Protein 1MNG (pdb70)

Secondary structure (DSSP, 8-state):
-PSP-PPP--S-GGGGTTTS-HHHHHHIIIIIIHHHHHHHHHHHHT-GGGTT--HHHHHHTGGGS-GGGHHHIIIIIHHHHHHHHHHHHT-TTS-SS--HHHHHHHHHHHSSHHHHHHHHHHHHHT--SSEEEEEEE-TTS-EEEEEEETT--GGGGT-EEEEEEE-SGGGTHHHHTT-HHHHHHHHTTT--HHHHHHHHHT-/-PSP-PPP-SS-TTTTTTTS-HHHHHHIIIIIIHHHHHHHHHHHTT-GGGTT--HHHHHHTGGGS-TTTHHHIIIIIHHHHHHHHHHHHT-TTS-SS--HHHHHHHHHHHSSHHHHHHHHHHHHHT--SSEEEEEEE-TTS-EEEEEEETT--GGGGT-EEEEEEE-SGGGTHHHHTT-HHHHHHHHTTT--HHHHHHHHHH-

CATH classification: 1.10.287.990 (+1 more: 3.55.40.20)

Nearest PDB structures (foldseek):
  3mds-assembly1_A  TM=1.004E+00  e=3.004E-35  Thermus thermophilus
  6bej-assembly1_A  TM=9.732E-01  e=8.517E-24  Xanthomonas citri
  1gv3-assembly1_B  TM=9.825E-01  e=2.209E-23  Nostoc sp. PCC 7120 = FACHB-418
  8avn-assembly1_B  TM=9.780E-01  e=3.468E-22  Candidatus Wolfebacteria bacterium GW2011_GWB1_47_1
  8avk-assembly1_B  TM=9.788E-01  e=8.092E-22  Candidatus Wolfebacteria bacterium GW2011_GWB1_47_1

Structure (mmCIF, N/CA/C/O backbone):
data_1MNG
#
_entry.id   1MNG
#
_cell.length_a   146.800
_cell.length_b   146.800
_cell.length_c   55.600
_cell.angle_alpha   90.00
_cell.angle_beta   90.00
_cell.angle_gamma   90.00
#
_symmetry.space_group_name_H-M   'P 41 21 2'
#
loop_
_entity.id
_entity.type
_entity.pdbx_description
1 polymer 'MANGANESE SUPEROXIDE DISMUTASE'
2 non-polymer 'MANGANESE (II) ION'
3 non-polymer 'AZIDE ION'
4 water water
#
loop_
_atom_site.group_PDB
_atom_site.id
_atom_site.type_symbol
_atom_site.label_atom_id
_atom_site.label_alt_id
_atom_site.label_comp_id
_atom_site.label_asym_id
_atom_site.label_entity_id
_atom_site.label_seq_id
_atom_site.pdbx_PDB_ins_code
_atom_site.Cartn_x
_atom_site.Cartn_y
_atom_site.Cartn_z
_atom_site.occupancy
_atom_site.B_iso_or_equiv
_atom_site.auth_seq_id
_atom_site.auth_comp_id
_atom_site.auth_asym_id
_atom_site.auth_atom_id
_atom_site.pdbx_PDB_model_num
ATOM 1 N N . PRO A 1 1 ? 10.846 26.225 -13.938 1.00 30.15 1 PRO A N 1
ATOM 2 C CA . PRO A 1 1 ? 12.063 25.940 -14.715 1.00 28.55 1 PRO A CA 1
ATOM 3 C C . PRO A 1 1 ? 12.061 26.809 -15.946 1.00 26.55 1 PRO A C 1
ATOM 4 O O . PRO A 1 1 ? 11.151 27.612 -16.176 1.00 26.17 1 PRO A O 1
ATOM 8 N N . TYR A 1 2 ? 13.050 26.576 -16.777 1.00 23.36 2 TYR A N 1
ATOM 9 C CA . TYR A 1 2 ? 13.197 27.328 -17.983 1.00 22.11 2 TYR A CA 1
ATOM 10 C C . TYR A 1 2 ? 12.083 27.050 -19.032 1.00 21.02 2 TYR A C 1
ATOM 11 O O . TYR A 1 2 ? 11.733 25.895 -19.264 1.00 21.68 2 TYR A O 1
ATOM 20 N N . PRO A 1 3 ? 11.583 28.094 -19.731 1.00 19.90 3 PRO A N 1
ATOM 21 C CA . PRO A 1 3 ? 11.912 29.520 -19.665 1.00 18.36 3 PRO A CA 1
ATOM 22 C C . PRO A 1 3 ? 11.196 30.139 -18.487 1.00 16.67 3 PRO A C 1
ATOM 23 O O . PRO A 1 3 ? 10.042 29.846 -18.235 1.00 16.31 3 PRO A O 1
ATOM 27 N N . PHE A 1 4 ? 11.918 30.986 -17.755 1.00 15.69 4 PHE A N 1
ATOM 28 C CA . PHE A 1 4 ? 11.385 31.652 -16.583 1.00 14.93 4 PHE A CA 1
ATOM 29 C C . PHE A 1 4 ? 10.521 32.796 -17.004 1.00 14.05 4 PHE A C 1
ATOM 30 O O . PHE A 1 4 ? 10.746 33.425 -18.028 1.00 13.93 4 PHE A O 1
ATOM 38 N N . LYS A 1 5 ? 9.488 33.014 -16.221 1.00 14.96 5 LYS A N 1
ATOM 39 C CA . LYS A 1 5 ? 8.518 34.044 -16.505 1.00 16.12 5 LYS A CA 1
ATOM 40 C C . LYS A 1 5 ? 8.412 35.116 -15.450 1.00 13.92 5 LYS A C 1
ATOM 41 O O . LYS A 1 5 ? 8.549 34.802 -14.293 1.00 13.35 5 LYS A O 1
ATOM 47 N N . LEU A 1 6 ? 8.134 36.362 -15.837 1.00 12.46 6 LEU A N 1
ATOM 48 C CA . LEU A 1 6 ? 7.871 37.448 -14.855 1.00 11.15 6 LEU A CA 1
ATOM 49 C C . LEU A 1 6 ? 6.541 37.135 -14.127 1.00 11.09 6 LEU A C 1
ATOM 50 O O . LEU A 1 6 ? 5.517 36.984 -14.770 1.00 10.76 6 LEU A O 1
ATOM 55 N N . PRO A 1 7 ? 6.537 36.965 -12.777 1.00 11.22 7 PRO A N 1
ATOM 56 C CA . PRO A 1 7 ? 5.240 36.666 -12.160 1.00 9.80 7 PRO A CA 1
ATOM 57 C C . PRO A 1 7 ? 4.289 37.873 -12.178 1.00 10.35 7 PRO A C 1
ATOM 58 O O . PRO A 1 7 ? 4.726 39.045 -12.249 1.00 9.80 7 PRO A O 1
AT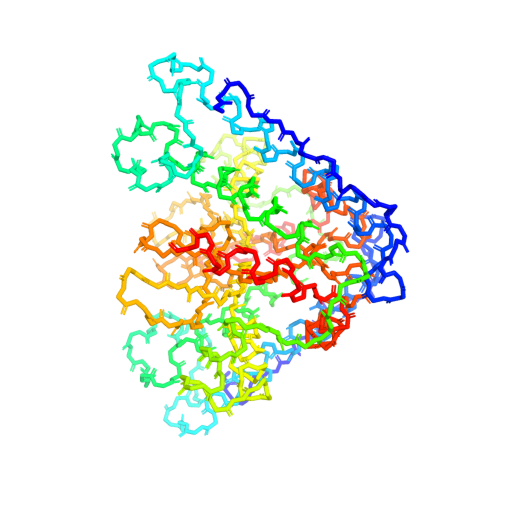OM 62 N N . ASP A 1 8 ? 2.992 37.617 -12.151 1.00 9.80 8 ASP A N 1
ATOM 63 C CA . ASP A 1 8 ? 2.092 38.755 -12.096 1.00 10.14 8 ASP A CA 1
ATOM 64 C C . ASP A 1 8 ? 2.405 39.455 -10.780 1.00 10.02 8 ASP A C 1
ATOM 65 O O . ASP A 1 8 ? 2.738 38.785 -9.803 1.00 11.92 8 ASP A O 1
ATOM 70 N N . LEU A 1 9 ? 2.296 40.784 -10.734 1.00 8.70 9 LEU A N 1
ATOM 71 C CA . LEU A 1 9 ? 2.422 41.534 -9.466 1.00 8.25 9 LEU A CA 1
ATOM 72 C C . LEU A 1 9 ? 1.260 41.115 -8.526 1.00 9.16 9 LEU A C 1
ATOM 73 O O . LEU A 1 9 ? 1.479 40.823 -7.337 1.00 7.70 9 LEU A O 1
ATOM 78 N N . GLY A 1 10 ? 0.035 41.065 -9.073 1.00 8.56 10 GLY A N 1
ATOM 79 C CA . GLY A 1 10 ? -1.110 40.595 -8.322 1.00 8.36 10 GLY A CA 1
ATOM 80 C C . GLY A 1 10 ? -2.118 41.603 -7.808 1.00 9.00 10 GLY A C 1
ATOM 81 O O . GLY A 1 10 ? -3.201 41.220 -7.341 1.00 9.77 10 GLY A O 1
ATOM 82 N N . TYR A 1 11 ? -1.780 42.888 -7.861 1.00 9.09 11 TYR A N 1
ATOM 83 C CA . TYR A 1 11 ? -2.654 43.957 -7.370 1.00 8.91 11 TYR A CA 1
ATOM 84 C C . TYR A 1 1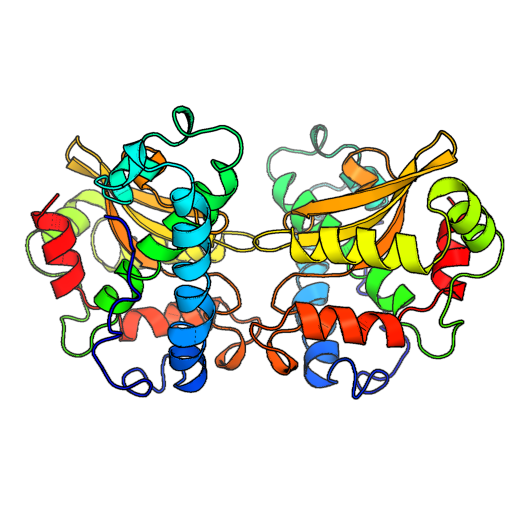1 ? -2.266 45.196 -8.152 1.00 9.42 11 TYR A C 1
ATOM 85 O O . TYR A 1 11 ? -1.280 45.186 -8.877 1.00 10.31 11 TYR A O 1
ATOM 94 N N . PRO A 1 12 ? -3.094 46.267 -8.098 1.00 11.41 12 PRO A N 1
ATOM 95 C CA . PRO A 1 12 ? -2.775 47.503 -8.821 1.00 9.80 12 PRO A CA 1
ATOM 96 C C . PRO A 1 12 ? -1.477 48.180 -8.281 1.00 9.58 12 PRO A C 1
ATOM 97 O O . PRO A 1 12 ? -1.149 48.081 -7.083 1.00 8.48 12 PRO A O 1
ATOM 101 N N . TYR A 1 13 ? -0.703 48.793 -9.172 1.00 9.98 13 TYR A N 1
ATOM 102 C CA . TYR A 1 13 ? 0.534 49.475 -8.795 1.00 11.18 13 TYR A CA 1
ATOM 103 C C . TYR A 1 13 ? 0.327 50.445 -7.658 1.00 12.08 13 TYR A C 1
ATOM 104 O O . TYR A 1 13 ? 1.214 50.666 -6.826 1.00 9.43 13 TYR A O 1
ATOM 113 N N . GLU A 1 14 ? -0.853 51.060 -7.624 1.00 12.50 14 GLU A N 1
ATOM 114 C CA . GLU A 1 14 ? -1.145 51.993 -6.555 1.00 12.49 14 GLU A CA 1
ATOM 115 C C . GLU A 1 14 ? -1.692 51.400 -5.308 1.00 11.75 14 GLU A C 1
ATOM 116 O O . GLU A 1 14 ? -2.009 52.135 -4.415 1.00 11.61 14 GLU A O 1
ATOM 122 N N . ALA A 1 15 ? -1.741 50.078 -5.179 1.00 11.76 15 ALA A N 1
ATOM 123 C CA . ALA A 1 15 ? -2.328 49.509 -3.966 1.00 12.18 15 ALA A CA 1
ATOM 124 C C . ALA A 1 15 ? -1.622 49.818 -2.642 1.00 12.11 15 ALA A C 1
ATOM 125 O O . ALA A 1 15 ? -2.236 49.743 -1.579 1.00 12.24 15 ALA A O 1
ATOM 127 N N . LEU A 1 16 ? -0.335 50.126 -2.690 1.00 11.13 16 LEU A N 1
ATOM 128 C CA . LEU A 1 16 ? 0.402 50.337 -1.479 1.00 11.86 16 LEU A CA 1
ATOM 129 C C . LEU A 1 16 ? 0.628 51.820 -1.108 1.00 13.27 16 LEU A C 1
ATOM 130 O O . LEU A 1 16 ? 1.369 52.122 -0.153 1.00 13.06 16 LEU A O 1
ATOM 135 N N . GLU A 1 17 ? -0.023 52.737 -1.818 1.00 12.77 17 GLU A N 1
ATOM 136 C CA . GLU A 1 17 ? 0.066 54.172 -1.479 1.00 14.48 17 GLU A CA 1
ATOM 137 C C . GLU A 1 17 ? -0.565 54.393 -0.106 1.00 14.80 17 GLU A C 1
ATOM 138 O O . GLU A 1 17 ? -1.571 53.746 0.247 1.00 15.17 17 GLU A O 1
ATOM 144 N N . PRO A 1 18 ? -0.048 55.353 0.681 1.00 15.51 18 PRO A N 1
ATOM 145 C CA . PRO A 1 18 ? 1.059 56.281 0.456 1.00 15.92 18 PRO A CA 1
ATOM 146 C C . PRO A 1 18 ? 2.430 55.746 0.926 1.00 15.50 18 PRO A C 1
ATOM 147 O O . PRO A 1 18 ? 3.435 56.424 0.828 1.00 17.67 18 PRO A O 1
ATOM 151 N N . HIS A 1 19 ? 2.471 54.489 1.337 1.00 14.21 19 HIS A N 1
ATOM 152 C CA . HIS A 1 19 ? 3.684 53.848 1.820 1.00 13.49 19 HIS A CA 1
ATOM 153 C C . HIS A 1 19 ? 4.733 53.598 0.725 1.00 13.40 19 HIS A C 1
ATOM 154 O O . HIS A 1 19 ? 5.900 53.819 0.997 1.00 14.74 19 HIS A O 1
ATOM 161 N N . ILE A 1 20 ? 4.357 53.113 -0.470 1.00 11.48 20 ILE A N 1
ATOM 162 C CA . ILE A 1 20 ? 5.290 52.940 -1.577 1.00 11.07 20 ILE A CA 1
ATOM 163 C C . ILE A 1 20 ? 4.524 53.536 -2.743 1.00 12.14 20 ILE A C 1
ATOM 164 O O . ILE A 1 20 ? 3.327 53.267 -2.923 1.00 13.27 20 ILE A O 1
ATOM 169 N N . ASP A 1 21 ? 5.173 54.387 -3.497 1.00 11.26 21 ASP A N 1
ATOM 170 C CA . ASP A 1 21 ? 4.568 55.044 -4.648 1.00 10.92 21 ASP A CA 1
ATOM 171 C C . ASP A 1 21 ? 4.314 54.125 -5.813 1.00 11.61 21 ASP A C 1
ATOM 172 O O . ASP A 1 21 ? 5.008 53.138 -6.014 1.00 10.31 21 ASP A O 1
ATOM 177 N N . ALA A 1 22 ? 3.307 54.479 -6.591 1.00 10.85 22 ALA A N 1
ATOM 178 C CA . ALA A 1 22 ? 2.890 53.706 -7.726 1.00 8.85 22 ALA A CA 1
ATOM 179 C C . ALA A 1 22 ? 3.937 53.618 -8.765 1.00 8.86 22 ALA A C 1
ATOM 180 O O . ALA A 1 22 ? 4.071 52.585 -9.394 1.00 8.90 22 ALA A O 1
ATOM 182 N N . LYS A 1 23 ? 4.646 54.707 -9.008 1.00 9.18 23 LYS A N 1
ATOM 183 C CA . LYS A 1 23 ? 5.660 54.712 -10.053 1.00 11.58 23 LYS A CA 1
ATOM 184 C C . LYS A 1 23 ? 6.791 53.697 -9.750 1.00 9.73 23 LYS A C 1
ATOM 185 O O . LYS A 1 23 ? 7.234 52.953 -10.624 1.00 8.98 23 LYS A O 1
ATOM 191 N N . THR A 1 24 ? 7.194 53.637 -8.487 1.00 8.46 24 THR A N 1
ATOM 192 C CA . THR A 1 24 ? 8.225 52.703 -8.043 1.00 8.08 24 THR A CA 1
ATOM 193 C C . THR A 1 24 ? 7.706 51.282 -8.263 1.00 7.31 24 THR A C 1
ATOM 194 O O . THR A 1 24 ? 8.411 50.484 -8.842 1.00 6.52 24 THR A O 1
ATOM 198 N N . MET A 1 25 ? 6.468 50.989 -7.855 1.00 6.83 25 MET A N 1
ATOM 199 C CA . MET A 1 25 ? 5.944 49.642 -8.047 1.00 7.95 25 MET A CA 1
ATOM 200 C C . MET A 1 25 ? 5.980 49.236 -9.534 1.00 8.84 25 MET A C 1
ATOM 201 O O . MET A 1 25 ? 6.378 48.102 -9.889 1.00 7.54 25 MET A O 1
ATOM 206 N N . GLU A 1 26 ? 5.561 50.141 -10.423 1.00 8.52 26 GLU A N 1
ATOM 207 C CA . GLU A 1 26 ? 5.587 49.809 -11.843 1.00 8.36 26 GLU A CA 1
ATOM 208 C C . GLU A 1 26 ? 6.977 49.513 -12.373 1.00 8.11 26 GLU A C 1
ATOM 209 O O . GLU A 1 26 ? 7.204 48.468 -12.969 1.00 9.12 26 GLU A O 1
ATOM 215 N N . ILE A 1 27 ? 7.905 50.441 -12.197 1.00 7.52 27 ILE A N 1
ATOM 216 C CA . ILE A 1 27 ? 9.286 50.280 -12.674 1.00 7.27 27 ILE A CA 1
ATOM 217 C C . ILE A 1 27 ? 10.001 49.076 -12.002 1.00 7.14 27 ILE A C 1
ATOM 218 O O . ILE A 1 27 ? 10.686 48.285 -12.654 1.00 8.13 27 ILE A O 1
ATOM 223 N N L HIS A 1 28 ? 9.836 48.955 -10.694 0.51 7.06 28 HIS A N 1
ATOM 224 N N U HIS A 1 28 ? 9.843 48.952 -10.691 0.52 7.02 28 HIS A N 1
ATOM 225 C CA L HIS A 1 28 ? 10.466 47.875 -9.945 0.51 7.26 28 HIS A CA 1
ATOM 226 C CA U HIS A 1 28 ? 10.476 47.868 -9.934 0.52 7.16 28 HIS A CA 1
ATOM 227 C C L HIS A 1 28 ? 10.066 46.505 -10.515 0.51 7.89 28 HIS A C 1
ATOM 228 C C U HIS A 1 28 ? 10.066 46.496 -10.502 0.52 7.84 28 HIS A C 1
ATOM 229 O O L HIS A 1 28 ? 10.899 45.624 -10.722 0.51 7.65 28 HIS A O 1
ATOM 230 O O U HIS A 1 28 ? 10.892 45.607 -10.698 0.52 7.52 28 HIS A O 1
ATOM 243 N N . HIS A 1 29 ? 8.773 46.320 -10.697 1.00 7.76 29 HIS A N 1
ATOM 244 C CA . HIS A 1 29 ? 8.231 45.103 -11.237 1.00 8.41 29 HIS A CA 1
ATOM 245 C C . HIS A 1 29 ? 8.507 44.953 -12.741 1.00 8.77 29 HIS A C 1
ATOM 246 O O . HIS A 1 29 ? 9.091 43.976 -13.152 1.00 9.18 29 HIS A O 1
ATOM 253 N N . GLN A 1 30 ? 8.043 45.860 -13.576 1.00 9.23 30 GLN A N 1
ATOM 254 C CA . GLN A 1 30 ? 8.208 45.719 -15.027 1.00 10.43 30 GLN A CA 1
ATOM 255 C C . GLN A 1 30 ? 9.643 45.840 -15.561 1.00 11.38 30 GLN A C 1
ATOM 256 O O . GLN A 1 30 ? 10.063 45.072 -16.439 1.00 11.19 30 GLN A O 1
ATOM 262 N N . LYS A 1 31 ? 10.403 46.793 -15.043 1.00 9.92 31 LYS A N 1
ATOM 263 C CA . LYS A 1 31 ? 11.742 47.053 -15.552 1.00 10.15 31 LYS A CA 1
ATOM 264 C C . LYS A 1 31 ? 12.854 46.304 -14.823 1.00 9.13 31 LYS A C 1
ATOM 265 O O . LYS A 1 31 ? 13.611 45.637 -15.460 1.00 9.91 31 LYS A O 1
ATOM 271 N N . HIS A 1 32 ? 12.913 46.372 -13.491 1.00 9.56 32 HIS A N 1
ATOM 272 C CA . HIS A 1 32 ? 13.981 45.727 -12.756 1.00 8.80 32 HIS A CA 1
ATOM 273 C C . HIS A 1 32 ? 13.821 44.204 -12.732 1.00 8.02 32 HIS A C 1
ATOM 274 O O . HIS A 1 32 ? 14.740 43.469 -13.161 1.00 6.64 32 HIS A O 1
ATOM 281 N N . HIS A 1 33 ? 12.660 43.742 -12.281 1.00 7.42 33 HIS A N 1
ATOM 282 C CA . HIS A 1 33 ? 12.421 42.331 -12.234 1.00 7.22 33 HIS A CA 1
ATOM 283 C C . HIS A 1 33 ? 12.318 41.769 -13.667 1.00 8.31 33 HIS A C 1
ATOM 284 O O . HIS A 1 33 ? 12.848 40.683 -13.912 1.00 8.89 33 HIS A O 1
ATOM 291 N N . GLY A 1 34 ? 11.674 42.494 -14.601 1.00 6.94 34 GLY A N 1
ATOM 292 C CA . GLY A 1 34 ? 11.604 42.103 -15.995 1.00 7.44 34 GLY A CA 1
ATOM 293 C C . GLY A 1 34 ? 12.998 41.866 -16.553 1.00 9.58 34 GLY A C 1
ATOM 294 O O . GLY A 1 34 ? 13.195 40.869 -17.242 1.00 12.48 34 GLY A O 1
ATOM 295 N N . ALA A 1 35 ? 13.974 42.734 -16.240 1.00 10.29 35 ALA A N 1
ATOM 296 C CA . ALA A 1 35 ? 15.376 42.553 -16.683 1.00 9.80 35 ALA A CA 1
ATOM 297 C C . ALA A 1 35 ? 16.046 41.286 -16.111 1.00 10.66 35 ALA A C 1
ATOM 298 O O . ALA A 1 35 ? 16.767 40.595 -16.820 1.00 11.31 35 ALA A O 1
ATOM 300 N N L TYR A 1 36 ? 15.807 40.975 -14.847 0.51 10.67 36 TYR A N 1
ATOM 301 N N U TYR A 1 36 ? 15.816 40.985 -14.838 0.52 10.65 36 TYR A N 1
ATOM 302 C CA L TYR A 1 36 ? 16.394 39.772 -14.260 0.51 11.09 36 TYR A CA 1
ATOM 303 C CA U TYR A 1 36 ? 16.398 39.785 -14.227 0.52 11.06 36 TYR A CA 1
ATOM 304 C C L TYR A 1 36 ? 15.915 38.504 -14.939 0.51 11.77 36 TYR A C 1
ATOM 305 C C U TYR A 1 36 ? 15.916 38.511 -14.922 0.52 11.74 36 TYR A C 1
ATOM 306 O O L TYR A 1 36 ? 16.706 37.588 -15.174 0.51 11.46 36 TYR A O 1
ATOM 307 O O U TYR A 1 36 ? 16.710 37.597 -15.154 0.52 11.42 36 TYR A O 1
ATOM 324 N N . VAL A 1 37 ? 14.620 38.439 -15.237 1.00 12.81 37 VAL A N 1
ATOM 325 C CA . VAL A 1 37 ? 14.019 37.263 -15.920 1.00 12.02 37 VAL A CA 1
ATOM 326 C C . VAL A 1 37 ? 14.621 37.112 -17.296 1.00 12.49 37 VAL A C 1
ATOM 327 O O . VAL A 1 37 ? 15.034 36.027 -17.650 1.00 12.65 37 VAL A O 1
ATOM 331 N N . THR A 1 38 ? 14.733 38.202 -18.041 1.00 12.59 38 THR A N 1
ATOM 332 C CA . THR A 1 38 ? 15.289 38.173 -19.366 1.00 13.71 38 THR A CA 1
ATOM 333 C C . THR A 1 38 ? 16.727 37.718 -19.344 1.00 13.51 38 THR A C 1
ATOM 334 O O . THR A 1 38 ? 17.146 36.893 -20.162 1.00 14.57 38 THR A O 1
ATOM 338 N N . ASN A 1 39 ? 17.498 38.308 -18.449 1.00 13.77 39 ASN A N 1
ATOM 339 C CA . ASN A 1 39 ? 18.902 37.946 -18.345 1.00 15.67 39 ASN A CA 1
ATOM 340 C C . ASN A 1 39 ? 19.123 36.526 -17.833 1.00 16.06 39 ASN A C 1
ATOM 341 O O . ASN A 1 39 ? 20.053 35.887 -18.290 1.00 18.90 39 ASN A O 1
ATOM 346 N N . LEU A 1 40 ? 18.278 36.003 -16.947 1.00 13.96 40 LEU A N 1
ATOM 347 C CA . LEU A 1 40 ? 18.430 34.645 -16.471 1.00 13.73 40 LEU A CA 1
ATOM 348 C C . LEU A 1 40 ? 18.205 33.676 -17.639 1.00 14.15 40 LEU A C 1
ATOM 349 O O . LEU A 1 40 ? 18.998 32.782 -17.884 1.00 13.00 40 LEU A O 1
ATOM 354 N N . ASN A 1 41 ? 17.135 33.893 -18.399 1.00 14.95 41 ASN A N 1
ATOM 355 C CA . ASN A 1 41 ? 16.790 33.041 -19.524 1.00 15.65 41 ASN A CA 1
ATOM 356 C C . ASN A 1 41 ? 17.892 33.056 -20.571 1.00 15.82 41 ASN A C 1
ATOM 357 O O . ASN A 1 41 ? 18.211 32.031 -21.162 1.00 15.22 41 ASN A O 1
ATOM 362 N N . ALA A 1 42 ? 18.487 34.212 -20.807 1.00 15.92 42 ALA A N 1
ATOM 363 C CA . ALA A 1 42 ? 19.542 34.294 -21.802 1.00 16.16 42 ALA A CA 1
ATOM 364 C C . ALA A 1 42 ? 20.738 33.425 -21.346 1.00 18.20 42 ALA A C 1
ATOM 365 O O . ALA A 1 42 ? 21.379 32.774 -22.159 1.00 19.80 42 ALA A O 1
ATOM 367 N N . ALA A 1 43 ? 21.098 33.472 -20.066 1.00 18.36 43 ALA A N 1
ATOM 368 C CA . ALA A 1 43 ? 22.192 32.647 -19.549 1.00 18.37 43 ALA A CA 1
ATOM 369 C C . ALA A 1 43 ? 21.977 31.122 -19.756 1.00 18.45 43 ALA A C 1
ATOM 370 O O . ALA A 1 43 ? 22.830 30.408 -20.312 1.00 18.42 43 ALA A O 1
ATOM 372 N N . LEU A 1 44 ? 20.806 30.655 -19.341 1.00 17.78 44 LEU A N 1
ATOM 373 C CA . LEU A 1 44 ? 20.447 29.266 -19.377 1.00 18.07 44 LEU A CA 1
ATOM 374 C C . LEU A 1 44 ? 20.123 28.740 -20.741 1.00 19.92 44 LEU A C 1
ATOM 375 O O . LEU A 1 44 ? 20.100 27.533 -20.934 1.00 21.19 44 LEU A O 1
ATOM 380 N N . GLU A 1 45 ? 19.868 29.628 -21.684 1.00 21.51 45 GLU A N 1
ATOM 381 C CA . GLU A 1 45 ? 19.529 29.258 -23.044 1.00 23.95 45 GLU A CA 1
ATOM 382 C C . GLU A 1 45 ? 20.557 28.290 -23.661 1.00 25.15 45 GLU A C 1
ATOM 383 O O . GLU A 1 45 ? 20.168 27.295 -24.293 1.00 24.61 45 GLU A O 1
ATOM 389 N N . LYS A 1 46 ? 21.855 28.541 -23.469 1.00 25.92 46 LYS A N 1
ATOM 390 C CA . LYS A 1 46 ? 22.853 27.643 -24.074 1.00 27.11 46 LYS A CA 1
ATOM 391 C C . LYS A 1 46 ? 23.138 26.321 -23.363 1.00 25.01 46 LYS A C 1
ATOM 392 O O . LYS A 1 46 ? 23.953 25.562 -23.848 1.00 26.15 46 LYS A O 1
ATOM 398 N N . TYR A 1 47 ? 22.410 26.012 -22.289 1.00 22.81 47 TYR A N 1
ATOM 399 C CA . TYR A 1 47 ? 22.621 24.801 -21.526 1.00 19.92 47 TYR A CA 1
ATOM 400 C C . TYR A 1 47 ? 21.359 24.046 -21.242 1.00 19.91 47 TYR A C 1
ATOM 401 O O . TYR A 1 47 ? 20.842 24.072 -20.125 1.00 18.45 47 TYR A O 1
ATOM 410 N N . PRO A 1 48 ? 20.874 23.282 -22.238 1.00 19.61 48 PRO A N 1
ATOM 411 C CA . PRO A 1 48 ? 19.668 22.459 -22.176 1.00 18.54 48 PRO A CA 1
ATOM 412 C C . PRO A 1 48 ? 19.646 21.521 -21.007 1.00 17.46 48 PRO A C 1
ATOM 413 O O . PRO A 1 48 ? 18.579 21.290 -20.425 1.00 18.90 48 PRO A O 1
ATOM 417 N N . TYR A 1 49 ? 20.796 20.986 -20.614 1.00 16.69 49 TYR A N 1
ATOM 418 C CA . TYR A 1 49 ? 20.776 20.039 -19.508 1.00 17.82 49 TYR A CA 1
ATOM 419 C C . TYR A 1 49 ? 20.320 20.669 -18.189 1.00 18.55 49 TYR A C 1
ATOM 420 O O . TYR A 1 49 ? 19.968 19.955 -17.252 1.00 19.29 49 TYR A O 1
ATOM 429 N N . LEU A 1 50 ? 20.265 22.012 -18.138 1.00 20.09 50 LEU A N 1
ATOM 430 C CA . LEU A 1 50 ? 19.811 22.761 -16.940 1.00 18.26 50 LEU A CA 1
ATOM 431 C C . LEU A 1 50 ? 18.374 23.266 -17.063 1.00 19.11 50 LEU A C 1
ATOM 432 O O . LEU A 1 50 ? 17.894 23.924 -16.163 1.00 18.76 50 LEU A O 1
ATOM 437 N N . HIS A 1 51 ? 17.657 22.881 -18.133 1.00 19.08 51 HIS A N 1
ATOM 438 C CA . HIS A 1 51 ? 16.300 23.377 -18.390 1.00 18.67 51 HIS A CA 1
ATOM 439 C C . HIS A 1 51 ? 15.161 22.943 -17.524 1.00 18.83 51 HIS A C 1
ATOM 440 O O . HIS A 1 51 ? 14.154 23.623 -17.455 1.00 20.24 51 HIS A O 1
ATOM 447 N N . GLY A 1 52 ? 15.313 21.876 -16.766 1.00 19.80 52 GLY A N 1
ATOM 448 C CA . GLY A 1 52 ? 14.165 21.483 -15.971 1.00 20.60 52 GLY A CA 1
ATOM 449 C C . GLY A 1 52 ? 14.363 21.715 -14.491 1.00 20.65 52 GLY A C 1
ATOM 450 O O . GLY A 1 52 ? 13.581 21.228 -13.680 1.00 21.97 52 GLY A O 1
ATOM 451 N N . VAL A 1 53 ? 15.368 22.517 -14.155 1.00 19.75 53 VAL A N 1
ATOM 452 C CA . VAL A 1 53 ? 15.741 22.826 -12.774 1.00 19.67 53 VAL A CA 1
ATOM 453 C C . VAL A 1 53 ? 15.064 24.115 -12.266 1.00 17.80 53 VAL A C 1
ATOM 454 O O . VAL A 1 53 ? 15.057 25.137 -12.968 1.00 18.92 53 VAL A O 1
ATOM 458 N N . GLU A 1 54 ? 14.526 24.069 -11.049 1.00 17.25 54 GLU A N 1
ATOM 459 C CA . GLU A 1 54 ? 13.933 25.246 -10.433 1.00 16.75 54 GLU A CA 1
ATOM 460 C C . GLU A 1 54 ? 15.078 26.193 -10.019 1.00 13.91 54 GLU A C 1
ATOM 461 O O . GLU A 1 54 ? 16.170 25.755 -9.713 1.00 12.98 54 GLU A O 1
ATOM 467 N N . VAL A 1 55 ? 14.813 27.484 -9.936 1.00 12.88 55 VAL A N 1
ATOM 468 C CA . VAL A 1 55 ? 15.847 28.469 -9.633 1.00 12.14 55 VAL A CA 1
ATOM 469 C C . VAL A 1 55 ? 16.487 28.247 -8.271 1.00 12.52 55 VAL A C 1
ATOM 470 O O . VAL A 1 55 ? 17.694 28.487 -8.116 1.00 11.43 55 VAL A O 1
ATOM 474 N N . GLU A 1 56 ? 15.728 27.734 -7.305 1.00 13.05 56 GLU A N 1
ATOM 475 C CA . GLU A 1 56 ? 16.268 27.474 -5.967 1.00 15.52 56 GLU A CA 1
ATOM 476 C C . GLU A 1 56 ? 17.405 26.465 -6.032 1.00 15.23 56 GLU A C 1
ATOM 477 O O . GLU A 1 56 ? 18.403 26.595 -5.303 1.00 15.27 56 GLU A O 1
ATOM 483 N N . VAL A 1 57 ? 17.249 25.471 -6.901 1.00 13.52 57 VAL A N 1
ATOM 484 C CA . VAL A 1 57 ? 18.239 24.432 -7.049 1.00 12.71 57 VAL A CA 1
ATOM 485 C C . VAL A 1 57 ? 19.498 24.957 -7.720 1.00 12.58 57 VAL A C 1
ATOM 486 O O . VAL A 1 57 ? 20.617 24.647 -7.320 1.00 12.93 57 VAL A O 1
ATOM 490 N N . LEU A 1 58 ? 19.332 25.783 -8.731 1.00 11.92 58 LEU A N 1
ATOM 491 C CA . LEU A 1 58 ? 20.488 26.377 -9.371 1.00 11.70 58 LEU A CA 1
ATOM 492 C C . LEU A 1 58 ? 21.298 27.204 -8.387 1.00 10.26 58 LEU A C 1
ATOM 493 O O . LEU A 1 58 ? 22.510 27.199 -8.409 1.00 11.77 58 LEU A O 1
ATOM 498 N N . LEU A 1 59 ? 20.614 27.944 -7.529 1.00 10.16 59 LEU A N 1
ATOM 499 C CA . LEU A 1 59 ? 21.292 28.825 -6.571 1.00 11.09 59 LEU A CA 1
ATOM 500 C C . LEU A 1 59 ? 21.986 28.030 -5.510 1.00 10.59 59 LEU A C 1
ATOM 501 O O . LEU A 1 59 ? 22.990 28.476 -5.004 1.00 11.92 59 LEU A O 1
ATOM 506 N N . ARG A 1 60 ? 21.442 26.873 -5.145 1.00 11.90 60 ARG A N 1
ATOM 507 C CA . ARG A 1 60 ? 22.116 26.014 -4.171 1.00 13.45 60 ARG A CA 1
ATOM 508 C C . ARG A 1 60 ? 23.329 25.311 -4.756 1.00 13.01 60 ARG A C 1
ATOM 509 O O . ARG A 1 60 ? 24.186 24.864 -4.008 1.00 13.55 60 ARG A O 1
ATOM 517 N N . HIS A 1 61 ? 23.420 25.260 -6.084 1.00 11.50 61 HIS A N 1
ATOM 518 C CA . HIS A 1 61 ? 24.501 24.566 -6.726 1.00 11.12 61 HIS A CA 1
ATOM 519 C C . HIS A 1 61 ? 25.236 25.436 -7.659 1.00 12.00 61 HIS A C 1
ATOM 520 O O . HIS A 1 61 ? 25.676 24.959 -8.703 1.00 10.32 61 HIS A O 1
ATOM 527 N N . LEU A 1 62 ? 25.422 26.705 -7.277 1.00 11.13 62 LEU A N 1
ATOM 528 C CA . LEU A 1 62 ? 26.119 27.602 -8.162 1.00 11.76 62 LEU A CA 1
ATOM 529 C C . LEU A 1 62 ? 27.478 27.118 -8.597 1.00 11.84 62 LEU A C 1
ATOM 530 O O . LEU A 1 62 ? 27.825 27.272 -9.758 1.00 10.12 62 LEU A O 1
ATOM 535 N N . ALA A 1 63 ? 28.250 26.533 -7.686 1.00 13.07 63 ALA A N 1
ATOM 536 C CA . ALA A 1 63 ? 29.627 26.081 -7.994 1.00 12.21 63 ALA A CA 1
ATOM 537 C C . ALA A 1 63 ? 29.706 25.000 -9.113 1.00 12.51 63 ALA A C 1
ATOM 538 O O . ALA A 1 63 ? 30.727 24.863 -9.800 1.00 10.45 63 ALA A O 1
ATOM 540 N N . ALA A 1 64 ? 28.575 24.307 -9.321 1.00 11.95 64 ALA A N 1
ATOM 541 C CA . ALA A 1 64 ? 28.462 23.264 -10.318 1.00 12.44 64 ALA A CA 1
ATOM 542 C C . ALA A 1 64 ? 28.095 23.785 -11.695 1.00 13.29 64 ALA A C 1
ATOM 543 O O . ALA A 1 64 ? 28.330 23.090 -12.657 1.00 14.89 64 ALA A O 1
ATOM 545 N N . LEU A 1 65 ? 27.603 25.029 -11.815 1.00 14.16 65 LEU A N 1
ATOM 546 C CA . LEU A 1 65 ? 27.201 25.580 -13.119 1.00 13.59 65 LEU A CA 1
ATOM 547 C C . LEU A 1 65 ? 28.363 25.961 -13.996 1.00 14.20 65 LEU A C 1
ATOM 548 O O . LEU A 1 65 ? 29.473 26.334 -13.530 1.00 15.34 65 LEU A O 1
ATOM 553 N N . PRO A 1 66 ? 28.126 25.923 -15.290 1.00 14.27 66 PRO A N 1
ATOM 554 C CA . PRO A 1 66 ? 29.199 26.286 -16.179 1.00 15.75 66 PRO A CA 1
ATOM 555 C C . PRO A 1 66 ? 29.763 27.633 -15.784 1.00 17.43 66 PRO A C 1
ATOM 556 O O . PRO A 1 66 ? 29.094 28.550 -15.324 1.00 17.14 66 PRO A O 1
ATOM 560 N N . GLN A 1 67 ? 31.062 27.651 -15.819 1.00 20.35 67 GLN A N 1
ATOM 561 C CA . GLN A 1 67 ? 31.884 28.768 -15.447 1.00 23.38 67 GLN A CA 1
ATOM 562 C C . GLN A 1 67 ? 31.410 30.105 -16.036 1.00 22.25 67 GLN A C 1
ATOM 563 O O . GLN A 1 67 ? 31.308 31.099 -15.339 1.00 21.41 67 GLN A O 1
ATOM 569 N N . ASP A 1 68 ? 31.043 30.101 -17.309 1.00 22.09 68 ASP A N 1
ATOM 570 C CA . ASP A 1 68 ? 30.621 31.311 -17.973 1.00 21.75 68 ASP A CA 1
ATOM 571 C C . ASP A 1 68 ? 29.263 31.870 -17.577 1.00 20.35 68 ASP A C 1
ATOM 572 O O . ASP A 1 68 ? 28.965 33.018 -17.869 1.00 21.88 68 ASP A O 1
ATOM 577 N N . ILE A 1 69 ? 28.442 31.093 -16.905 1.00 18.72 69 ILE A N 1
ATOM 578 C CA . ILE A 1 69 ? 27.164 31.623 -16.466 1.00 16.72 69 ILE A CA 1
ATOM 579 C C . ILE A 1 69 ? 26.982 31.668 -14.922 1.00 16.72 69 ILE A C 1
ATOM 580 O O . ILE A 1 69 ? 25.881 31.972 -14.459 1.00 15.43 69 ILE A O 1
ATOM 585 N N . GLN A 1 70 ? 28.012 31.400 -14.110 1.00 15.00 70 GLN A N 1
ATOM 586 C CA . GLN A 1 70 ? 27.781 31.426 -12.661 1.00 14.20 70 GLN A CA 1
ATOM 587 C C . GLN A 1 70 ? 27.371 32.777 -12.151 1.00 12.59 70 GLN A C 1
ATOM 588 O O . GLN A 1 70 ? 26.494 32.863 -11.320 1.00 12.50 70 GLN A O 1
ATOM 594 N N . THR A 1 71 ? 28.042 33.829 -12.564 1.00 11.42 71 THR A N 1
ATOM 595 C CA . THR A 1 71 ? 27.663 35.167 -12.080 1.00 12.37 71 THR A CA 1
ATOM 596 C C . THR A 1 71 ? 26.294 35.611 -12.564 1.00 10.66 71 THR A C 1
ATOM 597 O O . THR A 1 71 ? 25.513 36.101 -11.790 1.00 9.54 71 THR A O 1
ATOM 601 N N . ALA A 1 72 ? 25.999 35.348 -13.823 1.00 10.16 72 ALA A N 1
ATOM 602 C CA . ALA A 1 72 ? 24.748 35.687 -14.400 1.00 9.85 72 ALA A CA 1
ATOM 603 C C . ALA A 1 72 ? 23.613 34.994 -13.654 1.00 10.95 72 ALA A C 1
ATOM 604 O O . ALA A 1 72 ? 22.529 35.579 -13.425 1.00 11.68 72 ALA A O 1
ATOM 606 N N . VAL A 1 73 ? 23.805 33.731 -13.285 1.00 10.78 73 VAL A N 1
ATOM 607 C CA . VAL A 1 73 ? 22.755 33.000 -12.565 1.00 8.46 73 VAL A CA 1
ATOM 608 C C . VAL A 1 73 ? 22.641 33.490 -11.117 1.00 8.36 73 VAL A C 1
ATOM 609 O O . VAL A 1 73 ? 21.549 33.709 -10.616 1.00 7.39 73 VAL A O 1
ATOM 613 N N . ARG A 1 74 ? 23.757 33.696 -10.442 1.00 7.85 74 ARG A N 1
ATOM 614 C CA . ARG A 1 74 ? 23.698 34.233 -9.097 1.00 7.91 74 ARG A CA 1
ATOM 615 C C . ARG A 1 74 ? 22.936 35.593 -9.045 1.00 8.12 74 ARG A C 1
ATOM 616 O O . ARG A 1 74 ? 22.082 35.829 -8.170 1.00 8.84 74 ARG A O 1
ATOM 624 N N . ASN A 1 75 ? 23.310 36.503 -9.926 1.00 7.38 75 ASN A N 1
ATOM 625 C CA . ASN A 1 75 ? 22.756 37.851 -9.898 1.00 7.77 75 ASN A CA 1
ATOM 626 C C . ASN A 1 75 ? 21.320 37.938 -10.381 1.00 7.87 75 ASN A C 1
ATOM 627 O O . ASN A 1 75 ? 20.462 38.560 -9.747 1.00 8.38 75 ASN A O 1
ATOM 632 N N . ASN A 1 76 ? 21.040 37.297 -11.494 1.00 6.80 76 ASN A N 1
ATOM 633 C CA . ASN A 1 76 ? 19.714 37.401 -12.104 1.00 6.99 76 ASN A CA 1
ATOM 634 C C . ASN A 1 76 ? 18.746 36.390 -11.564 1.00 7.51 76 ASN A C 1
ATOM 635 O O . ASN A 1 76 ? 17.570 36.701 -11.354 1.00 8.86 76 ASN A O 1
ATOM 640 N N . GLY A 1 77 ? 19.248 35.191 -11.268 1.00 6.99 77 GLY A N 1
ATOM 641 C CA . GLY A 1 77 ? 18.420 34.162 -10.671 1.00 6.48 77 GLY A CA 1
ATOM 642 C C . GLY A 1 77 ? 18.104 34.617 -9.273 1.00 6.20 77 GLY A C 1
ATOM 643 O O . GLY A 1 77 ? 16.987 34.436 -8.826 1.00 7.03 77 GLY A O 1
ATOM 644 N N . GLY A 1 78 ? 19.085 35.188 -8.555 1.00 6.53 78 GLY A N 1
ATOM 645 C CA . GLY A 1 78 ? 18.824 35.722 -7.221 1.00 6.05 78 GLY A CA 1
ATOM 646 C C . GLY A 1 78 ? 17.821 36.883 -7.304 1.00 7.25 78 GLY A C 1
ATOM 647 O O . GLY A 1 78 ? 16.929 36.994 -6.469 1.00 7.50 78 GLY A O 1
ATOM 648 N N . GLY A 1 79 ? 17.985 37.747 -8.294 1.00 6.51 79 GLY A N 1
ATOM 649 C CA . GLY A 1 79 ? 17.088 38.874 -8.458 1.00 7.75 79 GLY A CA 1
ATOM 650 C C . GLY A 1 79 ? 15.660 38.413 -8.735 1.00 8.49 79 GLY A C 1
ATOM 651 O O . GLY A 1 79 ? 14.715 38.998 -8.229 1.00 7.96 79 GLY A O 1
ATOM 652 N N . HIS A 1 80 ? 15.507 37.371 -9.535 1.00 7.81 80 HIS A N 1
ATOM 653 C CA . HIS A 1 80 ? 14.202 36.831 -9.849 1.00 7.17 80 HIS A CA 1
ATOM 654 C C . HIS A 1 80 ? 13.540 36.216 -8.622 1.00 6.05 80 HIS A C 1
ATOM 655 O O . HIS A 1 80 ? 12.408 36.543 -8.281 1.00 6.40 80 HIS A O 1
ATOM 662 N N . LEU A 1 81 ? 14.257 35.384 -7.901 1.00 6.48 81 LEU A N 1
ATOM 663 C CA . LEU A 1 81 ? 13.699 34.793 -6.726 1.00 7.92 81 LEU A CA 1
ATOM 664 C C . LEU A 1 81 ? 13.365 35.826 -5.628 1.00 7.80 81 LEU A C 1
ATOM 665 O O . LEU A 1 81 ? 12.303 35.763 -5.030 1.00 6.92 81 LEU A O 1
ATOM 670 N N . ASN A 1 82 ? 14.256 36.781 -5.383 1.00 8.02 82 ASN A N 1
ATOM 671 C CA . ASN A 1 82 ? 14.059 37.794 -4.326 1.00 7.54 82 ASN A CA 1
ATOM 672 C C . ASN A 1 82 ? 12.818 38.619 -4.558 1.00 7.17 82 ASN A C 1
ATOM 673 O O . ASN A 1 82 ? 11.981 38.774 -3.675 1.00 6.85 82 ASN A O 1
ATOM 678 N N L HIS A 1 83 ? 12.677 39.115 -5.774 0.51 7.09 83 HIS A N 1
ATOM 679 N N U HIS A 1 83 ? 12.673 39.115 -5.775 0.52 7.06 83 HIS A N 1
ATOM 680 C CA L HIS A 1 83 ? 11.527 39.958 -6.078 0.51 6.94 83 HIS A CA 1
ATOM 681 C CA U HIS A 1 83 ? 11.522 39.961 -6.084 0.52 6.88 83 HIS A CA 1
ATOM 682 C C L HIS A 1 83 ? 10.235 39.170 -6.132 0.51 6.78 83 HIS A C 1
ATOM 683 C C U HIS A 1 83 ? 10.227 39.182 -6.178 0.52 6.75 83 HIS A C 1
ATOM 684 O O L HIS A 1 83 ? 9.216 39.664 -5.724 0.51 6.41 83 HIS A O 1
ATOM 685 O O U HIS A 1 83 ? 9.185 39.714 -5.910 0.52 6.41 83 HIS A O 1
ATOM 698 N N . SER A 1 84 ? 10.294 37.913 -6.566 1.00 6.05 84 SER A N 1
ATOM 699 C CA . SER A 1 84 ? 9.103 37.084 -6.665 1.00 6.66 84 SER A CA 1
ATOM 700 C C . SER A 1 84 ? 8.532 36.967 -5.269 1.00 6.14 84 SER A C 1
ATOM 701 O O . SER A 1 84 ? 7.353 37.147 -5.082 1.00 6.55 84 SER A O 1
ATOM 704 N N . LEU A 1 85 ? 9.391 36.724 -4.273 1.00 7.40 85 LEU A N 1
ATOM 705 C CA . LEU A 1 85 ? 8.957 36.623 -2.891 1.00 8.11 85 LEU A CA 1
ATOM 706 C C . LEU A 1 85 ? 8.400 37.958 -2.425 1.00 6.76 85 LEU A C 1
ATOM 707 O O . LEU A 1 85 ? 7.395 37.997 -1.755 1.00 7.46 85 LEU A O 1
ATOM 712 N N . PHE A 1 86 ? 9.124 39.040 -2.716 1.00 6.89 86 PHE A N 1
ATOM 713 C CA . PHE A 1 86 ? 8.769 40.420 -2.330 1.00 5.57 86 PHE A CA 1
ATOM 714 C C . PHE A 1 86 ? 7.343 40.814 -2.774 1.00 8.18 86 PHE A C 1
ATOM 715 O O . PHE A 1 86 ? 6.599 41.303 -1.934 1.00 8.47 86 PHE A O 1
ATOM 723 N N . TRP A 1 87 ? 6.951 40.560 -4.040 1.00 6.28 87 TRP A N 1
ATOM 724 C CA . TRP A 1 87 ? 5.621 40.909 -4.525 1.00 7.36 87 TRP A CA 1
ATOM 725 C C . TRP A 1 87 ? 4.549 40.199 -3.722 1.00 8.65 87 TRP A C 1
ATOM 726 O O . TRP A 1 87 ? 3.552 40.779 -3.330 1.00 9.57 87 TRP A O 1
ATOM 737 N N . ARG A 1 88 ? 4.779 38.941 -3.430 1.00 8.71 88 ARG A N 1
ATOM 738 C CA . ARG A 1 88 ? 3.842 38.213 -2.612 1.00 10.73 88 ARG A CA 1
ATOM 739 C C . ARG A 1 88 ? 3.729 38.723 -1.184 1.00 11.28 88 ARG A C 1
ATOM 740 O O . ARG A 1 88 ? 2.601 38.750 -0.632 1.00 10.45 88 ARG A O 1
ATOM 748 N N . LEU A 1 89 ? 4.855 39.070 -0.553 1.00 6.97 89 LEU A N 1
ATOM 749 C CA . LEU A 1 89 ? 4.798 39.530 0.810 1.00 6.71 89 LEU A CA 1
ATOM 750 C C . LEU A 1 89 ? 4.109 40.886 0.905 1.00 7.79 89 LEU A C 1
ATOM 751 O O . LEU A 1 89 ? 3.671 41.252 1.975 1.00 7.32 89 LEU A O 1
ATOM 756 N N . LEU A 1 90 ? 4.053 41.631 -0.206 1.00 9.02 90 LEU A N 1
ATOM 757 C CA . LEU A 1 90 ? 3.395 42.953 -0.237 1.00 10.57 90 LEU A CA 1
ATOM 758 C C . LEU A 1 90 ? 1.897 42.899 -0.661 1.00 10.89 90 LEU A C 1
ATOM 759 O O . LEU A 1 90 ? 1.214 43.937 -0.808 1.00 10.97 90 LEU A O 1
ATOM 764 N N . THR A 1 91 ? 1.371 41.709 -0.851 1.00 10.59 91 THR A N 1
ATOM 765 C CA . THR A 1 91 ? -0.042 41.571 -1.206 1.00 12.79 91 THR A CA 1
ATOM 766 C C . THR A 1 91 ? -1.028 42.260 -0.170 1.00 14.52 91 THR A C 1
ATOM 767 O O . THR A 1 91 ? -1.014 41.963 1.050 1.00 14.62 91 THR A O 1
ATOM 771 N N . PRO A 1 92 ? -1.915 43.170 -0.647 1.00 14.55 92 PRO A N 1
ATOM 772 C CA . PRO A 1 92 ? -2.848 43.837 0.270 1.00 15.80 92 PRO A CA 1
ATOM 773 C C . PRO A 1 92 ? -3.813 42.851 0.950 1.00 16.72 92 PRO A C 1
ATOM 774 O O . PRO A 1 92 ? -4.051 41.756 0.442 1.00 17.20 92 PRO A O 1
ATOM 778 N N . GLY A 1 93 ? -4.295 43.218 2.134 1.00 17.86 93 GLY A N 1
ATOM 779 C CA . GLY A 1 93 ? -5.316 42.418 2.795 1.00 18.80 93 GLY A CA 1
ATOM 780 C C . GLY A 1 93 ? -4.960 41.404 3.854 1.00 20.18 93 GLY A C 1
ATOM 781 O O . GLY A 1 93 ? -5.878 40.756 4.365 1.00 21.24 93 GLY A O 1
ATOM 782 N N . GLY A 1 94 ? -3.677 41.288 4.221 1.00 18.90 94 GLY A N 1
ATOM 783 C CA . GLY A 1 94 ? -3.279 40.327 5.236 1.00 16.26 94 GLY A CA 1
ATOM 784 C C . GLY A 1 94 ? -3.026 40.922 6.611 1.00 15.10 94 GLY A C 1
ATOM 785 O O . GLY A 1 94 ? -3.142 42.103 6.847 1.00 15.69 94 GLY A O 1
ATOM 786 N N . ALA A 1 95 ? -2.698 40.070 7.552 1.00 15.52 95 ALA A N 1
ATOM 787 C CA . ALA A 1 95 ? -2.394 40.491 8.899 1.00 16.73 95 ALA A CA 1
ATOM 788 C C . ALA A 1 95 ? -1.176 41.420 8.899 1.00 17.45 95 ALA A C 1
ATOM 789 O O . ALA A 1 95 ? -0.211 41.206 8.162 1.00 17.22 95 ALA A O 1
ATOM 791 N N . LYS A 1 96 ? -1.246 42.453 9.727 1.00 17.81 96 LYS A N 1
ATOM 792 C CA . LYS A 1 96 ? -0.200 43.445 9.853 1.00 20.50 96 LYS A CA 1
ATOM 793 C C . LYS A 1 96 ? 0.785 43.101 10.952 1.00 19.59 96 LYS A C 1
ATOM 794 O O . LYS A 1 96 ? 1.679 43.867 11.227 1.00 19.84 96 LYS A O 1
ATOM 800 N N . GLU A 1 97 ? 0.556 41.982 11.626 1.00 19.21 97 GLU A N 1
ATOM 801 C CA . GLU A 1 97 ? 1.423 41.507 12.681 1.00 19.10 97 GLU A CA 1
ATOM 802 C C . GLU A 1 97 ? 1.560 40.005 12.498 1.00 15.72 97 GLU A C 1
ATOM 803 O O . GLU A 1 97 ? 0.716 39.366 11.889 1.00 15.68 97 GLU A O 1
ATOM 809 N N . PRO A 1 98 ? 2.619 39.421 13.029 1.00 13.23 98 PRO A N 1
ATOM 810 C CA . PRO A 1 98 ? 2.768 37.984 12.858 1.00 12.40 98 PRO A CA 1
ATOM 811 C C . PRO A 1 98 ? 1.571 37.222 13.463 1.00 13.30 98 PRO A C 1
ATOM 812 O O . PRO A 1 98 ? 1.038 37.612 14.507 1.00 12.46 98 PRO A O 1
ATOM 816 N N . VAL A 1 99 ? 1.191 36.141 12.794 1.00 12.47 99 VAL A N 1
ATOM 817 C CA . VAL A 1 99 ? 0.085 35.284 13.195 1.00 13.83 99 VAL A CA 1
ATOM 818 C C . VAL A 1 99 ? 0.474 33.815 13.141 1.00 14.60 99 VAL A C 1
ATOM 819 O O . VAL A 1 99 ? 1.474 33.422 12.530 1.00 14.89 99 VAL A O 1
ATOM 823 N N . GLY A 1 100 ? -0.284 32.999 13.846 1.00 15.18 100 GLY A N 1
ATOM 824 C CA . GLY A 1 100 ? -0.064 31.564 13.815 1.00 15.01 100 GLY A CA 1
ATOM 825 C C . GLY A 1 100 ? 1.237 30.906 14.285 1.00 13.95 100 GLY A C 1
ATOM 826 O O . GLY A 1 100 ? 1.759 31.252 15.341 1.00 12.39 100 GLY A O 1
ATOM 827 N N . GLU A 1 101 ? 1.715 29.913 13.523 1.00 14.47 101 GLU A N 1
ATOM 828 C CA . GLU A 1 101 ? 2.931 29.192 13.887 1.00 16.31 101 GLU A CA 1
ATOM 829 C C . GLU A 1 101 ? 4.169 30.108 13.890 1.00 14.31 101 GLU A C 1
ATOM 830 O O . GLU A 1 101 ? 5.001 29.996 14.771 1.00 12.46 101 GLU A O 1
ATOM 836 N N . LEU A 1 102 ? 4.279 30.988 12.887 1.00 12.39 102 LEU A N 1
ATOM 837 C CA . LEU A 1 102 ? 5.389 31.941 12.807 1.00 10.48 102 LEU A CA 1
ATOM 838 C C . LEU A 1 102 ? 5.339 32.874 14.029 1.00 9.18 102 LEU A C 1
ATOM 839 O O . LEU A 1 102 ? 6.343 33.169 14.640 1.00 10.21 102 LEU A O 1
ATOM 844 N N . LYS A 1 103 ? 4.172 33.319 14.434 1.00 10.07 103 LYS A N 1
ATOM 845 C CA . LYS A 1 103 ? 4.107 34.147 15.640 1.00 11.93 103 LYS A CA 1
ATOM 846 C C . LYS A 1 103 ? 4.673 33.413 16.893 1.00 11.48 103 LYS A C 1
ATOM 847 O O . LYS A 1 103 ? 5.461 33.993 17.642 1.00 10.51 103 LYS A O 1
ATOM 853 N N . LYS A 1 104 ? 4.330 32.139 17.086 1.00 12.65 104 LYS A N 1
ATOM 854 C CA . LYS A 1 104 ? 4.826 31.390 18.252 1.00 15.07 104 LYS A CA 1
ATOM 855 C C . LYS A 1 104 ? 6.329 31.283 18.192 1.00 14.11 104 LYS A C 1
ATOM 856 O O . LYS A 1 104 ? 7.001 31.561 19.175 1.00 14.81 104 LYS A O 1
ATOM 862 N N . ALA A 1 105 ? 6.862 31.040 17.001 1.00 13.25 105 ALA A N 1
ATOM 863 C CA . ALA A 1 105 ? 8.305 30.950 16.856 1.00 11.78 105 ALA A CA 1
ATOM 864 C C . ALA A 1 105 ? 8.989 32.280 17.150 1.00 11.10 105 ALA A C 1
ATOM 865 O O . ALA A 1 105 ? 9.978 32.343 17.860 1.00 12.18 105 ALA A O 1
ATOM 867 N N . ILE A 1 106 ? 8.442 33.374 16.641 1.00 12.54 106 ILE A N 1
ATOM 868 C CA . ILE A 1 106 ? 9.009 34.695 16.880 1.00 12.76 106 ILE A CA 1
ATOM 869 C C . ILE A 1 106 ? 8.927 35.049 18.356 1.00 14.14 106 ILE A C 1
ATOM 870 O O . ILE A 1 106 ? 9.879 35.592 18.912 1.00 14.21 106 ILE A O 1
ATOM 875 N N . ASP A 1 107 ? 7.795 34.756 18.999 1.00 15.11 107 ASP A N 1
ATOM 876 C CA . ASP A 1 107 ? 7.665 35.072 20.398 1.00 16.15 107 ASP A CA 1
ATOM 877 C C . ASP A 1 107 ? 8.660 34.297 21.195 1.00 16.93 107 ASP A C 1
ATOM 878 O O . ASP A 1 107 ? 9.326 34.851 22.067 1.00 18.25 107 ASP A O 1
ATOM 883 N N . GLU A 1 108 ? 8.800 33.027 20.888 1.00 17.71 108 GLU A N 1
ATOM 884 C CA . GLU A 1 108 ? 9.714 32.218 21.626 1.00 20.88 108 GLU A CA 1
ATOM 885 C C . GLU A 1 108 ? 11.173 32.590 21.444 1.00 21.62 108 GLU A C 1
ATOM 886 O O . GLU A 1 108 ? 11.955 32.589 22.411 1.00 20.46 108 GLU A O 1
ATOM 892 N N . GLN A 1 109 ? 11.561 32.770 20.185 1.00 20.24 109 GLN A N 1
ATOM 893 C CA . GLN A 1 109 ? 12.957 33.037 19.849 1.00 20.29 109 GLN A CA 1
ATOM 894 C C . GLN A 1 109 ? 13.460 34.461 19.961 1.00 20.29 109 GLN A C 1
ATOM 895 O O . GLN A 1 109 ? 14.589 34.674 20.363 1.00 21.86 109 GLN A O 1
ATOM 901 N N . PHE A 1 110 ? 12.625 35.433 19.671 1.00 19.67 110 PHE A N 1
ATOM 902 C CA . PHE A 1 110 ? 13.034 36.825 19.749 1.00 20.39 110 PHE A CA 1
ATOM 903 C C . PHE A 1 110 ? 12.372 37.577 20.876 1.00 21.39 110 PHE A C 1
ATOM 904 O O . PHE A 1 110 ? 12.697 38.727 21.111 1.00 22.24 110 PHE A O 1
ATOM 912 N N . GLY A 1 111 ? 11.367 36.981 21.497 1.00 21.64 111 GLY A N 1
ATOM 913 C CA . GLY A 1 111 ? 10.668 37.712 22.530 1.00 22.28 111 GLY A CA 1
ATOM 914 C C . GLY A 1 111 ? 9.395 38.402 22.065 1.00 23.01 111 GLY A C 1
ATOM 915 O O . GLY A 1 111 ? 8.615 38.811 22.908 1.00 26.17 111 GLY A O 1
ATOM 916 N N . GLY A 1 112 ? 9.120 38.451 20.767 1.00 20.56 112 GLY A N 1
ATOM 917 C CA . GLY A 1 112 ? 7.910 39.094 20.306 1.00 18.63 112 GLY A CA 1
ATOM 918 C C . GLY A 1 112 ? 8.162 39.901 19.061 1.00 18.32 112 GLY A C 1
ATOM 919 O O . GLY A 1 112 ? 9.318 40.051 18.631 1.00 18.04 112 GLY A O 1
ATOM 920 N N . PHE A 1 113 ? 7.084 40.413 18.474 1.00 17.86 113 PHE A N 1
ATOM 921 C CA . PHE A 1 113 ? 7.158 41.204 17.250 1.00 18.03 113 PHE A CA 1
ATOM 922 C C . PHE A 1 113 ? 8.056 42.434 17.369 1.00 19.01 113 PHE A C 1
ATOM 923 O O . PHE A 1 113 ? 8.828 42.717 16.461 1.00 19.64 113 PHE A O 1
ATOM 931 N N . GLN A 1 114 ? 7.906 43.187 18.459 1.00 20.30 114 GLN A N 1
ATOM 932 C CA . GLN A 1 114 ? 8.689 44.395 18.733 1.00 21.06 114 GLN A CA 1
ATOM 933 C C . GLN A 1 114 ? 10.190 44.144 18.649 1.00 19.33 114 GLN A C 1
ATOM 934 O O . GLN A 1 114 ? 10.922 44.941 18.061 1.00 18.14 114 GLN A O 1
ATOM 940 N N . ALA A 1 115 ? 10.650 43.076 19.301 1.00 17.95 115 ALA A N 1
ATOM 941 C CA . ALA A 1 115 ? 12.055 42.728 19.267 1.00 16.70 115 ALA A CA 1
ATOM 942 C C . ALA A 1 115 ? 12.474 42.374 17.863 1.00 16.49 115 ALA A C 1
ATOM 943 O O . ALA A 1 115 ? 13.532 42.796 17.461 1.00 17.18 115 ALA A O 1
ATOM 945 N N . LEU A 1 116 ? 11.650 41.645 17.100 1.00 14.63 116 LEU A N 1
ATOM 946 C CA . LEU A 1 116 ? 12.010 41.282 15.728 1.00 13.05 116 LEU A CA 1
ATOM 947 C C . LEU A 1 116 ? 12.098 42.473 14.761 1.00 13.54 116 LEU A C 1
ATOM 948 O O . LEU A 1 116 ? 13.028 42.563 13.958 1.00 11.25 116 LEU A O 1
ATOM 953 N N . LYS A 1 117 ? 11.148 43.406 14.871 1.00 14.23 117 LYS A N 1
ATOM 954 C CA . LYS A 1 117 ? 11.088 44.612 14.053 1.00 14.78 117 LYS A CA 1
ATOM 955 C C . LYS A 1 117 ? 12.397 45.330 14.217 1.00 15.26 117 LYS A C 1
ATOM 956 O O . LYS A 1 117 ? 12.974 45.856 13.269 1.00 15.33 117 LYS A O 1
ATOM 962 N N . GLU A 1 118 ? 12.804 45.450 15.471 1.00 16.72 118 GLU A N 1
ATOM 963 C CA . GLU A 1 118 ? 14.022 46.151 15.825 1.00 18.69 118 GLU A CA 1
ATOM 964 C C . GLU A 1 118 ? 15.219 45.470 15.152 1.00 17.70 118 GLU A C 1
ATOM 965 O O . GLU A 1 118 ? 15.970 46.147 14.449 1.00 16.95 118 GLU A O 1
ATOM 971 N N . LYS A 1 119 ? 15.364 44.147 15.336 1.00 15.34 119 LYS A N 1
ATOM 972 C CA . LYS A 1 119 ? 16.458 43.397 14.744 1.00 15.42 119 LYS A CA 1
ATOM 973 C C . LYS A 1 119 ? 16.467 43.509 13.242 1.00 12.98 119 LYS A C 1
ATOM 974 O O . LYS A 1 119 ? 17.541 43.719 12.682 1.00 10.46 119 LYS A O 1
ATOM 980 N N . LEU A 1 120 ? 15.303 43.320 12.600 1.00 11.84 120 LEU A N 1
ATOM 981 C CA . LEU A 1 120 ? 15.182 43.409 11.127 1.00 11.27 120 LEU A CA 1
ATOM 982 C C . LEU A 1 120 ? 15.532 44.814 10.669 1.00 12.45 120 LEU A C 1
ATOM 983 O O . LEU A 1 120 ? 16.195 44.979 9.645 1.00 13.00 120 LEU A O 1
ATOM 988 N N . THR A 1 121 ? 15.073 45.836 11.399 1.00 12.08 121 THR A N 1
ATOM 989 C CA . THR A 1 121 ? 15.451 47.225 11.079 1.00 14.02 121 THR A CA 1
ATOM 990 C C . THR A 1 121 ? 16.965 47.449 11.154 1.00 13.23 121 THR A C 1
ATOM 991 O O . THR A 1 121 ? 17.534 48.064 10.256 1.00 14.12 121 THR A O 1
ATOM 995 N N . GLN A 1 122 ? 17.627 46.911 12.173 1.00 14.40 122 GLN A N 1
ATOM 996 C CA . GLN A 1 122 ? 19.083 47.049 12.310 1.00 15.24 122 GLN A CA 1
ATOM 997 C C . GLN A 1 122 ? 19.807 46.378 11.130 1.00 14.00 122 GLN A C 1
ATOM 998 O O . GLN A 1 122 ? 20.765 46.939 10.616 1.00 13.64 122 GLN A O 1
ATOM 1004 N N . ALA A 1 123 ? 19.363 45.184 10.723 1.00 10.85 123 ALA A N 1
ATOM 1005 C CA . ALA A 1 123 ? 19.983 44.481 9.617 1.00 9.74 123 ALA A CA 1
ATOM 1006 C C . ALA A 1 123 ? 19.796 45.260 8.331 1.00 9.49 123 ALA A C 1
ATOM 1007 O O . ALA A 1 123 ? 20.725 45.335 7.532 1.00 10.23 123 ALA A O 1
ATOM 1009 N N . ALA A 1 124 ? 18.625 45.858 8.118 1.00 7.75 124 ALA A N 1
ATOM 1010 C CA . ALA A 1 124 ? 18.372 46.629 6.872 1.00 9.38 124 ALA A CA 1
ATOM 1011 C C . ALA A 1 124 ? 19.180 47.923 6.746 1.00 9.39 124 ALA A C 1
ATOM 1012 O O . ALA A 1 124 ? 19.696 48.289 5.677 1.00 9.96 124 ALA A O 1
ATOM 1014 N N . MET A 1 125 ? 19.286 48.600 7.872 1.00 10.01 125 MET A N 1
ATOM 1015 C CA . MET A 1 125 ? 20.018 49.831 7.951 1.00 11.42 125 MET A CA 1
ATOM 1016 C C . MET A 1 125 ? 21.500 49.593 7.858 1.00 10.62 125 MET A C 1
ATOM 1017 O O . MET A 1 125 ? 22.214 50.408 7.320 1.00 11.15 125 MET A O 1
ATOM 1022 N N . GLY A 1 126 ? 21.953 48.470 8.380 1.00 10.44 126 GLY A N 1
ATOM 1023 C CA . GLY A 1 126 ? 23.366 48.147 8.361 1.00 10.44 126 GLY A CA 1
ATOM 1024 C C . GLY A 1 126 ? 23.903 47.562 7.073 1.00 9.84 126 GLY A C 1
ATOM 1025 O O . GLY A 1 126 ? 25.091 47.297 7.027 1.00 13.06 126 GLY A O 1
ATOM 1026 N N . ARG A 1 127 ? 23.053 47.199 6.114 1.00 9.51 127 ARG A N 1
ATOM 1027 C CA . ARG A 1 127 ? 23.473 46.699 4.814 1.00 7.63 127 ARG A CA 1
ATOM 1028 C C . ARG A 1 127 ? 23.942 47.911 3.966 1.00 8.21 127 ARG A C 1
ATOM 1029 O O . ARG A 1 127 ? 23.147 48.643 3.408 1.00 9.94 127 ARG A O 1
ATOM 1037 N N . PHE A 1 128 ? 25.263 48.107 3.891 1.00 7.76 128 PHE A N 1
ATOM 1038 C CA . PHE A 1 128 ? 25.899 49.167 3.132 1.00 5.93 128 PHE A CA 1
ATOM 1039 C C . PHE A 1 128 ? 25.856 48.824 1.658 1.00 7.65 128 PHE A C 1
ATOM 1040 O O . PHE A 1 128 ? 26.210 47.699 1.270 1.00 11.46 128 PHE A O 1
ATOM 1048 N N . GLY A 1 129 ? 25.420 49.772 0.822 1.00 7.05 129 GLY A N 1
ATOM 1049 C CA . GLY A 1 129 ? 25.302 49.491 -0.604 1.00 6.64 129 GLY A CA 1
ATOM 1050 C C . GLY A 1 129 ? 23.962 48.809 -0.910 1.00 7.04 129 GLY A C 1
ATOM 1051 O O . GLY A 1 129 ? 22.992 49.041 -0.206 1.00 9.34 129 GLY A O 1
ATOM 1052 N N . SER A 1 130 ? 23.925 47.975 -1.953 1.00 6.79 130 SER A N 1
ATOM 1053 C CA . SER A 1 130 ? 22.728 47.267 -2.392 1.00 6.16 130 SER A CA 1
ATOM 1054 C C . SER A 1 130 ? 22.603 45.978 -1.638 1.00 7.11 130 SER A C 1
ATOM 1055 O O . SER A 1 130 ? 23.577 45.334 -1.360 1.00 6.71 130 SER A O 1
ATOM 1058 N N . GLY A 1 131 ? 21.385 45.578 -1.326 1.00 7.25 131 GLY A N 1
ATOM 1059 C CA . GLY A 1 131 ? 21.216 44.318 -0.653 1.00 5.42 131 GLY A CA 1
ATOM 1060 C C . GLY A 1 131 ? 19.781 44.136 -0.175 1.00 6.45 131 GLY A C 1
ATOM 1061 O O . GLY A 1 131 ? 18.881 44.918 -0.534 1.00 6.75 131 GLY A O 1
ATOM 1062 N N . TRP A 1 132 ? 19.565 43.125 0.681 1.00 5.76 132 TRP A N 1
ATOM 1063 C CA . TRP A 1 132 ? 18.239 42.757 1.197 1.00 6.32 132 TRP A CA 1
ATOM 1064 C C . TRP A 1 132 ? 18.407 42.372 2.678 1.00 7.20 132 TRP A C 1
ATOM 1065 O O . TRP A 1 132 ? 19.466 41.835 3.070 1.00 7.07 132 TRP A O 1
ATOM 1076 N N . ALA A 1 133 ? 17.360 42.554 3.474 1.00 7.03 133 ALA A N 1
ATOM 1077 C CA . ALA A 1 133 ? 17.380 42.138 4.879 1.00 6.92 133 ALA A CA 1
ATOM 1078 C C . ALA A 1 133 ? 16.376 40.997 4.940 1.00 7.28 133 ALA A C 1
ATOM 1079 O O . ALA A 1 133 ? 15.358 41.064 4.258 1.00 7.17 133 ALA A O 1
ATOM 1081 N N . TRP A 1 134 ? 16.633 39.982 5.767 1.00 6.82 134 TRP A N 1
ATOM 1082 C CA . TRP A 1 134 ? 15.788 38.793 5.797 1.00 7.07 134 TRP A CA 1
ATOM 1083 C C . TRP A 1 134 ? 15.493 38.233 7.147 1.00 7.10 134 TRP A C 1
ATOM 1084 O O . TRP A 1 134 ? 16.297 38.374 8.051 1.00 8.48 134 TRP A O 1
ATOM 1095 N N . LEU A 1 135 ? 14.337 37.555 7.238 1.00 6.76 135 LEU A N 1
ATOM 1096 C CA . LEU A 1 135 ? 13.997 36.741 8.370 1.00 6.68 135 LEU A CA 1
ATOM 1097 C C . LEU A 1 135 ? 13.988 35.410 7.640 1.00 6.51 135 LEU A C 1
ATOM 1098 O O . LEU A 1 135 ? 13.323 35.278 6.606 1.00 6.55 135 LEU A O 1
ATOM 1103 N N . VAL A 1 136 ? 14.837 34.473 8.089 1.00 8.25 136 VAL A N 1
ATOM 1104 C CA . VAL A 1 136 ? 14.954 33.126 7.496 1.00 8.36 136 VAL A CA 1
ATOM 1105 C C . VAL A 1 136 ? 14.853 32.006 8.561 1.00 9.97 136 VAL A C 1
ATOM 1106 O O . VAL A 1 136 ? 14.963 32.242 9.773 1.00 10.40 136 VAL A O 1
ATOM 1110 N N . LYS A 1 137 ? 14.650 30.792 8.081 1.00 10.74 137 LYS A N 1
ATOM 1111 C CA . LYS A 1 137 ? 14.601 29.594 8.900 1.00 12.53 137 LYS A CA 1
ATOM 1112 C C . LYS A 1 137 ? 15.705 28.644 8.420 1.00 11.47 137 LYS A C 1
ATOM 1113 O O . LYS A 1 137 ? 16.023 28.540 7.232 1.00 10.26 137 LYS A O 1
ATOM 1119 N N . ASP A 1 138 ? 16.292 27.916 9.345 1.00 12.62 138 ASP A N 1
ATOM 1120 C CA . ASP A 1 138 ? 17.282 26.912 8.944 1.00 14.65 138 ASP A CA 1
ATOM 1121 C C . ASP A 1 138 ? 16.618 25.514 9.158 1.00 14.86 138 ASP A C 1
ATOM 1122 O O . ASP A 1 138 ? 15.556 25.423 9.814 1.00 15.68 138 ASP A O 1
ATOM 1127 N N . PRO A 1 139 ? 17.272 24.420 8.702 1.00 16.49 139 PRO A N 1
ATOM 1128 C CA . PRO A 1 139 ? 16.738 23.057 8.841 1.00 16.01 139 PRO A CA 1
ATOM 1129 C C . PRO A 1 139 ? 16.585 22.596 10.284 1.00 15.91 139 PRO A C 1
ATOM 1130 O O . PRO A 1 139 ? 15.931 21.602 10.560 1.00 18.46 139 PRO A O 1
ATOM 1134 N N . PHE A 1 140 ? 17.176 23.307 11.222 1.00 16.76 140 PHE A N 1
ATOM 1135 C CA . PHE A 1 140 ? 17.148 22.889 12.621 1.00 18.07 140 PHE A CA 1
ATOM 1136 C C . PHE A 1 140 ? 16.073 23.542 13.446 1.00 18.31 140 PHE A C 1
ATOM 1137 O O . PHE A 1 140 ? 16.108 23.444 14.680 1.00 19.57 140 PHE A O 1
ATOM 1145 N N . GLY A 1 141 ? 15.174 24.236 12.744 1.00 18.41 141 GLY A N 1
ATOM 1146 C CA . GLY A 1 141 ? 14.064 24.942 13.343 1.00 18.43 141 GLY A CA 1
ATOM 1147 C C . GLY A 1 141 ? 14.394 26.300 13.955 1.00 17.68 141 GLY A C 1
ATOM 1148 O O . GLY A 1 141 ? 13.592 26.852 14.688 1.00 19.13 141 GLY A O 1
ATOM 1149 N N . LYS A 1 142 ? 15.573 26.843 13.721 1.00 16.23 142 LYS A N 1
ATOM 1150 C CA . LYS A 1 142 ? 15.898 28.148 14.299 1.00 15.15 142 LYS A CA 1
ATOM 1151 C C . LYS A 1 142 ? 15.653 29.279 13.255 1.00 14.67 142 LYS A C 1
ATOM 1152 O O . LYS A 1 142 ? 15.730 29.037 12.027 1.00 14.99 142 LYS A O 1
ATOM 1158 N N . LEU A 1 143 ? 15.368 30.500 13.742 1.00 13.98 143 LEU A N 1
ATOM 1159 C CA . LEU A 1 143 ? 15.110 31.685 12.915 1.00 12.65 143 LEU A CA 1
ATOM 1160 C C . LEU A 1 143 ? 16.318 32.554 13.037 1.00 11.47 143 LEU A C 1
ATOM 1161 O O . LEU A 1 143 ? 16.933 32.593 14.088 1.00 11.88 143 LEU A O 1
ATOM 1166 N N . HIS A 1 144 ? 16.673 33.219 11.956 1.00 11.69 144 HIS A N 1
ATOM 1167 C CA . HIS A 1 144 ? 17.796 34.153 11.951 1.00 11.70 144 HIS A CA 1
ATOM 1168 C C . HIS A 1 144 ? 17.383 35.420 11.183 1.00 10.83 144 HIS A C 1
ATOM 1169 O O . HIS A 1 144 ? 16.659 35.344 10.197 1.00 11.81 144 HIS A O 1
ATOM 1176 N N . VAL A 1 145 ? 17.947 36.547 11.591 1.00 10.27 145 VAL A N 1
ATOM 1177 C CA . VAL A 1 145 ? 17.810 37.832 10.883 1.00 10.23 145 VAL A CA 1
ATOM 1178 C C . VAL A 1 145 ? 19.224 38.144 10.266 1.00 9.63 145 VAL A C 1
ATOM 1179 O O . VAL A 1 145 ? 20.259 38.089 10.930 1.00 9.14 145 VAL A O 1
ATOM 1183 N N . LEU A 1 146 ? 19.290 38.349 8.974 1.00 8.49 146 LEU A N 1
ATOM 1184 C CA . LEU A 1 146 ? 20.582 38.627 8.400 1.00 9.78 146 LEU A CA 1
ATOM 1185 C C . LEU A 1 146 ? 20.340 39.445 7.147 1.00 9.63 146 LEU A C 1
ATOM 1186 O O . LEU A 1 146 ? 19.198 39.691 6.804 1.00 9.89 146 LEU A O 1
ATOM 1191 N N . SER A 1 147 ? 21.406 39.967 6.545 1.00 9.43 147 SER A N 1
ATOM 1192 C CA . SER A 1 147 ? 21.282 40.691 5.290 1.00 8.57 147 SER A CA 1
ATOM 1193 C C . SER A 1 147 ? 22.222 40.044 4.287 1.00 8.77 147 SER A C 1
ATOM 1194 O O . SER A 1 147 ? 23.155 39.309 4.679 1.00 9.28 147 SER A O 1
ATOM 1197 N N . THR A 1 148 ? 21.945 40.248 3.003 1.00 7.59 148 THR A N 1
ATOM 1198 C CA . THR A 1 148 ? 22.779 39.714 1.944 1.00 8.00 148 THR A CA 1
ATOM 1199 C C . THR A 1 148 ? 23.087 40.871 0.980 1.00 6.65 148 THR A C 1
ATOM 1200 O O . THR A 1 148 ? 22.343 41.841 0.933 1.00 6.25 148 THR A O 1
ATOM 1204 N N . PRO A 1 149 ? 24.232 40.820 0.267 1.00 6.41 149 PRO A N 1
ATOM 1205 C CA . PRO A 1 149 ? 24.581 41.858 -0.688 1.00 5.14 149 PRO A CA 1
ATOM 1206 C C . PRO A 1 149 ? 23.927 41.606 -2.055 1.00 4.50 149 PRO A C 1
ATOM 1207 O O . PRO A 1 149 ? 23.546 40.471 -2.407 1.00 5.26 149 PRO A O 1
ATOM 1211 N N . ASN A 1 150 ? 23.692 42.702 -2.755 1.00 3.14 150 ASN A N 1
ATOM 1212 C CA . ASN A 1 150 ? 23.223 42.717 -4.118 1.00 4.89 150 ASN A CA 1
ATOM 1213 C C . ASN A 1 150 ? 21.941 41.884 -4.299 1.00 5.52 150 ASN A C 1
ATOM 1214 O O . ASN A 1 150 ? 20.957 42.239 -3.687 1.00 6.40 150 ASN A O 1
ATOM 1219 N N . GLN A 1 151 ? 21.917 40.869 -5.171 1.00 5.48 151 GLN A N 1
ATOM 1220 C CA . GLN A 1 151 ? 20.756 39.970 -5.274 1.00 5.91 151 GLN A CA 1
ATOM 1221 C C . GLN A 1 151 ? 20.955 38.561 -4.693 1.00 7.81 151 GLN A C 1
ATOM 1222 O O . GLN A 1 151 ? 20.211 37.645 -5.015 1.00 8.79 151 GLN A O 1
ATOM 1228 N N . ASP A 1 152 ? 21.938 38.377 -3.810 1.00 8.72 152 ASP A N 1
ATOM 1229 C CA . ASP A 1 152 ? 22.164 37.060 -3.188 1.00 8.85 152 ASP A CA 1
ATOM 1230 C C . ASP A 1 152 ? 20.953 36.669 -2.392 1.00 9.21 152 ASP A C 1
ATOM 1231 O O . ASP A 1 152 ? 20.367 37.492 -1.720 1.00 8.79 152 ASP A O 1
ATOM 1236 N N . ASN A 1 153 ? 20.546 35.413 -2.491 1.00 8.03 153 ASN A N 1
ATOM 1237 C CA . ASN A 1 153 ? 19.376 34.958 -1.764 1.00 9.01 153 ASN A CA 1
ATOM 1238 C C . ASN A 1 153 ? 19.886 33.992 -0.705 1.00 9.48 153 ASN A C 1
ATOM 1239 O O . ASN A 1 153 ? 20.838 33.215 -0.978 1.00 10.70 153 ASN A O 1
ATOM 1244 N N . PRO A 1 154 ? 19.274 33.985 0.501 1.00 10.12 154 PRO A N 1
ATOM 1245 C CA . PRO A 1 154 ? 19.746 33.071 1.545 1.00 9.22 154 PRO A CA 1
ATOM 1246 C C . PRO A 1 154 ? 19.687 31.529 1.235 1.00 9.18 154 PRO A C 1
ATOM 1247 O O . PRO A 1 154 ? 20.303 30.753 1.939 1.00 8.90 154 PRO A O 1
ATOM 1251 N N . VAL A 1 155 ? 19.016 31.087 0.179 1.00 9.70 155 VAL A N 1
ATOM 1252 C CA . VAL A 1 155 ? 19.020 29.647 -0.138 1.00 10.81 155 VAL A CA 1
ATOM 1253 C C . VAL A 1 155 ? 20.423 29.225 -0.554 1.00 12.91 155 VAL A C 1
ATOM 1254 O O . VAL A 1 155 ? 20.776 28.084 -0.401 1.00 12.92 155 VAL A O 1
ATOM 1258 N N . MET A 1 156 ? 21.247 30.157 -1.030 1.00 12.01 156 MET A N 1
ATOM 1259 C CA . MET A 1 156 ? 22.605 29.832 -1.442 1.00 13.73 156 MET A CA 1
ATOM 1260 C C . MET A 1 156 ? 23.347 29.208 -0.289 1.00 14.64 156 MET A C 1
ATOM 1261 O O . MET A 1 156 ? 24.195 28.380 -0.524 1.00 18.03 156 MET A O 1
ATOM 1266 N N . GLU A 1 157 ? 23.046 29.631 0.937 1.00 14.53 157 GLU A N 1
ATOM 1267 C CA . GLU A 1 157 ? 23.665 29.116 2.137 1.00 16.77 157 GLU A CA 1
ATOM 1268 C C . GLU A 1 157 ? 22.820 28.127 2.935 1.00 15.12 157 GLU A C 1
ATOM 1269 O O . GLU A 1 157 ? 23.111 27.838 4.075 1.00 16.86 157 GLU A O 1
ATOM 1275 N N . GLY A 1 158 ? 21.760 27.626 2.348 1.00 14.25 158 GLY A N 1
ATOM 1276 C CA . GLY A 1 158 ? 20.996 26.639 3.060 1.00 14.44 158 GLY A CA 1
ATOM 1277 C C . GLY A 1 158 ? 19.788 27.089 3.861 1.00 14.20 158 GLY A C 1
ATOM 1278 O O . GLY A 1 158 ? 19.076 26.229 4.385 1.00 14.96 158 GLY A O 1
ATOM 1279 N N . PHE A 1 159 ? 19.502 28.3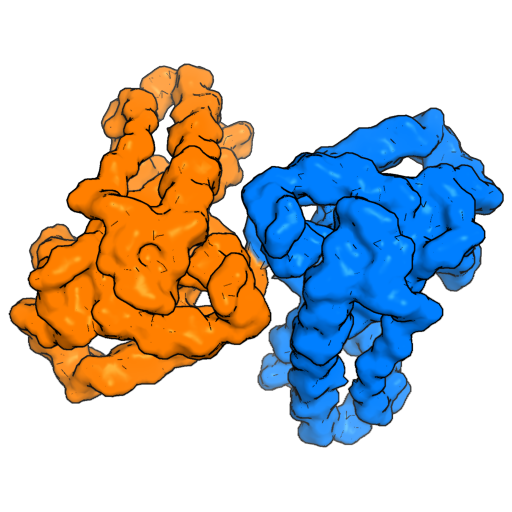89 3.884 1.00 12.34 159 PHE A N 1
ATOM 1280 C CA . PHE A 1 159 ? 18.376 28.904 4.627 1.00 10.40 159 PHE A CA 1
ATOM 1281 C C . PHE A 1 159 ? 17.127 28.930 3.794 1.00 9.60 159 PHE A C 1
ATOM 1282 O O . PHE A 1 159 ? 17.176 28.925 2.581 1.00 11.48 159 PHE A O 1
ATOM 1290 N N . THR A 1 160 ? 15.981 29.002 4.442 1.00 10.01 160 THR A N 1
ATOM 1291 C CA . THR A 1 160 ? 14.712 29.138 3.746 1.00 11.08 160 THR A CA 1
ATOM 1292 C C . THR A 1 160 ? 14.214 30.569 4.093 1.00 10.23 160 THR A C 1
ATOM 1293 O O . THR A 1 160 ? 13.964 30.847 5.244 1.00 9.34 160 THR A O 1
ATOM 1297 N N . PRO A 1 161 ? 14.051 31.464 3.110 1.00 9.52 161 PRO A N 1
ATOM 1298 C CA . PRO A 1 161 ? 13.582 32.846 3.324 1.00 9.79 161 PRO A CA 1
ATOM 1299 C C . PRO A 1 161 ? 12.109 32.897 3.748 1.00 10.70 161 PRO A C 1
ATOM 1300 O O . PRO A 1 161 ? 11.300 32.118 3.233 1.00 10.39 161 PRO A O 1
ATOM 1304 N N . ILE A 1 162 ? 11.775 33.761 4.715 1.00 10.54 162 ILE A N 1
ATOM 1305 C CA . ILE A 1 162 ? 10.388 33.906 5.192 1.00 10.10 162 ILE A CA 1
ATOM 1306 C C . ILE A 1 162 ? 9.978 35.345 4.845 1.00 10.29 162 ILE A C 1
ATOM 1307 O O . ILE A 1 162 ? 8.930 35.563 4.275 1.00 11.75 162 ILE A O 1
ATOM 1312 N N . VAL A 1 163 ? 10.779 36.337 5.244 1.00 11.10 163 VAL A N 1
ATOM 1313 C CA . VAL A 1 163 ? 10.472 37.741 4.983 1.00 10.18 163 VAL A CA 1
ATOM 1314 C C . VAL A 1 163 ? 11.752 38.342 4.373 1.00 10.23 163 VAL A C 1
ATOM 1315 O O . VAL A 1 163 ? 12.864 38.039 4.849 1.00 9.66 163 VAL A O 1
ATOM 1319 N N . GLY A 1 164 ? 11.608 39.074 3.267 1.00 8.73 164 GLY A N 1
ATOM 1320 C CA . GLY A 1 164 ? 12.762 39.717 2.652 1.00 8.07 164 GLY A CA 1
ATOM 1321 C C . GLY A 1 164 ? 12.344 41.160 2.416 1.00 8.80 164 GLY A C 1
ATOM 1322 O O . GLY A 1 164 ? 11.198 41.401 2.018 1.00 10.00 164 GLY A O 1
ATOM 1323 N N . ILE A 1 165 ? 13.241 42.118 2.659 1.00 6.84 165 ILE A N 1
ATOM 1324 C CA . ILE A 1 165 ? 12.955 43.551 2.467 1.00 7.00 165 ILE A CA 1
ATOM 1325 C C . ILE A 1 165 ? 14.046 44.061 1.562 1.00 6.40 165 ILE A C 1
ATOM 1326 O O . ILE A 1 165 ? 15.236 43.924 1.891 1.00 7.13 165 ILE A O 1
ATOM 1331 N N L ASP A 1 166 ? 13.661 44.570 0.391 0.51 6.91 166 ASP A N 1
ATOM 1332 N N U ASP A 1 166 ? 13.652 44.581 0.406 0.52 6.94 166 ASP A N 1
ATOM 1333 C CA L ASP A 1 166 ? 14.597 45.081 -0.612 0.51 7.43 166 ASP A CA 1
ATOM 1334 C CA U ASP A 1 166 ? 14.567 45.098 -0.601 0.52 7.43 166 ASP A CA 1
ATOM 1335 C C L ASP A 1 166 ? 15.170 46.429 -0.166 0.51 7.75 166 ASP A C 1
ATOM 1336 C C U ASP A 1 166 ? 15.166 46.438 -0.157 0.52 7.78 166 ASP A C 1
ATOM 1337 O O L ASP A 1 166 ? 14.386 47.352 0.077 0.51 8.01 166 ASP A O 1
ATOM 1338 O O U ASP A 1 166 ? 14.396 47.376 0.070 0.52 8.06 166 ASP A O 1
ATOM 1347 N N . VAL A 1 167 ? 16.494 46.525 -0.002 1.00 7.27 167 VAL A N 1
ATOM 1348 C CA . VAL A 1 167 ? 17.124 47.798 0.350 1.00 7.22 167 VAL A CA 1
ATOM 1349 C C . VAL A 1 167 ? 18.020 48.431 -0.691 1.00 7.31 167 VAL A C 1
ATOM 1350 O O . VAL A 1 167 ? 18.850 49.290 -0.377 1.00 7.30 167 VAL A O 1
ATOM 1354 N N . TRP A 1 168 ? 17.908 47.948 -1.925 1.00 6.22 168 TRP A N 1
ATOM 1355 C CA . TRP A 1 168 ? 18.552 48.633 -3.048 1.00 5.61 168 TRP A CA 1
ATOM 1356 C C . TRP A 1 168 ? 17.886 50.015 -3.113 1.00 7.04 168 TRP A C 1
ATOM 1357 O O . TRP A 1 168 ? 16.674 50.155 -2.827 1.00 5.41 168 TRP A O 1
ATOM 1368 N N . GLU A 1 169 ? 18.656 51.031 -3.488 1.00 7.13 169 GLU A N 1
ATOM 1369 C CA . GLU A 1 169 ? 18.116 52.386 -3.579 1.00 7.48 169 GLU A CA 1
ATOM 1370 C C . GLU A 1 169 ? 16.895 52.477 -4.509 1.00 8.67 169 GLU A C 1
ATOM 1371 O O . GLU A 1 169 ? 15.983 53.293 -4.253 1.00 9.01 169 GLU A O 1
ATOM 1377 N N L HIS A 1 170 ? 16.851 51.683 -5.584 0.51 8.88 170 HIS A N 1
ATOM 1378 N N U HIS A 1 170 ? 16.851 51.663 -5.572 0.52 8.88 170 HIS A N 1
ATOM 1379 C CA L HIS A 1 170 ? 15.671 51.742 -6.470 0.51 9.35 170 HIS A CA 1
ATOM 1380 C CA U HIS A 1 170 ? 15.682 51.694 -6.476 0.52 9.33 170 HIS A CA 1
ATOM 1381 C C L HIS A 1 170 ? 14.330 51.401 -5.761 0.51 9.11 170 HIS A C 1
ATOM 1382 C C U HIS A 1 170 ? 14.333 51.369 -5.779 0.52 9.11 170 HIS A C 1
ATOM 1383 O O L HIS A 1 170 ? 13.246 51.788 -6.243 0.51 9.33 170 HIS A O 1
ATOM 1384 O O U HIS A 1 170 ? 13.251 51.735 -6.282 0.52 9.29 170 HIS A O 1
ATOM 1397 N N . ALA A 1 171 ? 14.405 50.672 -4.653 1.00 8.69 171 ALA A N 1
ATOM 1398 C CA . ALA A 1 171 ? 13.218 50.287 -3.913 1.00 7.61 171 ALA A CA 1
ATOM 1399 C C . ALA A 1 171 ? 12.575 51.462 -3.183 1.00 8.15 171 ALA A C 1
ATOM 1400 O O . ALA A 1 171 ? 11.412 51.357 -2.825 1.00 8.75 171 ALA A O 1
ATOM 1402 N N . TYR A 1 172 ? 13.333 52.559 -2.948 1.00 6.82 172 TYR A N 1
ATOM 1403 C CA . TYR A 1 172 ? 12.870 53.691 -2.153 1.00 5.47 172 TYR A CA 1
ATOM 1404 C C . TYR A 1 172 ? 13.304 55.065 -2.609 1.00 5.50 172 TYR A C 1
ATOM 1405 O O . TYR A 1 172 ? 12.800 56.026 -2.079 1.00 7.86 172 TYR A O 1
ATOM 1414 N N . TYR A 1 173 ? 14.146 55.180 -3.622 1.00 6.78 173 TYR A N 1
ATOM 1415 C CA . TYR A 1 173 ? 14.653 56.493 -4.009 1.00 8.08 173 TYR A CA 1
ATOM 1416 C C . TYR A 1 173 ? 13.632 57.550 -4.540 1.00 8.14 173 TYR A C 1
ATOM 1417 O O . TYR A 1 173 ? 13.754 58.760 -4.196 1.00 7.74 173 TYR A O 1
ATOM 1426 N N . LEU A 1 174 ? 12.663 57.147 -5.379 1.00 8.12 174 LEU A N 1
ATOM 1427 C CA . LEU A 1 174 ? 11.710 58.143 -5.899 1.00 8.88 174 LEU A CA 1
ATOM 1428 C C . LEU A 1 174 ? 10.900 58.839 -4.829 1.00 9.45 174 LEU A C 1
ATOM 1429 O O . LEU A 1 174 ? 10.680 60.054 -4.917 1.00 11.29 174 LEU A O 1
ATOM 1434 N N . LYS A 1 175 ? 10.504 58.103 -3.795 1.00 8.39 175 LYS A N 1
ATOM 1435 C CA . LYS A 1 175 ? 9.713 58.707 -2.752 1.00 11.07 175 LYS A CA 1
ATOM 1436 C C . LYS A 1 175 ? 10.465 59.178 -1.541 1.00 11.30 175 LYS A C 1
ATOM 1437 O O . LYS A 1 175 ? 10.167 60.248 -0.995 1.00 12.29 175 LYS A O 1
ATOM 1443 N N . TYR A 1 176 ? 11.470 58.416 -1.145 1.00 10.79 176 TYR A N 1
ATOM 1444 C CA . TYR A 1 176 ? 12.240 58.723 0.059 1.00 9.48 176 TYR A CA 1
ATOM 1445 C C . TYR A 1 176 ? 13.655 59.256 -0.089 1.00 9.41 176 TYR A C 1
ATOM 1446 O O . TYR A 1 176 ? 14.257 59.640 0.915 1.00 10.50 176 TYR A O 1
ATOM 1455 N N . GLN A 1 177 ? 14.191 59.299 -1.307 1.00 9.84 177 GLN A N 1
ATOM 1456 C CA . GLN A 1 177 ? 15.590 59.689 -1.562 1.00 10.91 177 GLN A CA 1
ATOM 1457 C C . GLN A 1 177 ? 16.570 58.971 -0.641 1.00 10.63 177 GLN A C 1
ATOM 1458 O O . GLN A 1 177 ? 16.505 57.747 -0.578 1.00 9.70 177 GLN A O 1
ATOM 1464 N N . ASN A 1 178 ? 17.385 59.680 0.141 1.00 8.81 178 ASN A N 1
ATOM 1465 C CA . ASN A 1 178 ? 18.371 59.017 0.999 1.00 8.65 178 ASN A CA 1
ATOM 1466 C C . ASN A 1 178 ? 17.793 58.467 2.279 1.00 9.18 178 ASN A C 1
ATOM 1467 O O . ASN A 1 178 ? 18.499 57.847 3.039 1.00 9.44 178 ASN A O 1
ATOM 1472 N N . ARG A 1 179 ? 16.524 58.708 2.560 1.00 9.64 179 ARG A N 1
ATOM 1473 C CA . ARG A 1 179 ? 15.996 58.332 3.843 1.00 10.93 179 ARG A CA 1
ATOM 1474 C C . ARG A 1 179 ? 15.531 56.878 3.967 1.00 10.16 179 ARG A C 1
ATOM 1475 O O . ARG A 1 179 ? 14.331 56.564 4.063 1.00 10.70 179 ARG A O 1
ATOM 1483 N N . ARG A 1 180 ? 16.500 55.980 3.977 1.00 9.84 180 ARG A N 1
ATOM 1484 C CA . ARG A 1 180 ? 16.186 54.561 4.069 1.00 9.30 180 ARG A CA 1
ATOM 1485 C C . ARG A 1 180 ? 15.387 54.249 5.327 1.00 9.49 180 ARG A C 1
ATOM 1486 O O . ARG A 1 180 ? 14.525 53.385 5.306 1.00 8.80 180 ARG A O 1
ATOM 1494 N N . ALA A 1 181 ? 15.639 54.960 6.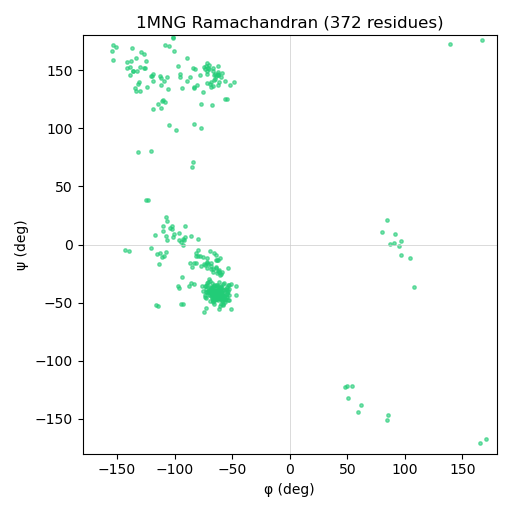419 1.00 8.98 181 ALA A N 1
ATOM 1495 C CA . ALA A 1 181 ? 14.887 54.728 7.638 1.00 9.63 181 ALA A CA 1
ATOM 1496 C C . ALA A 1 181 ? 13.398 55.021 7.526 1.00 10.73 181 ALA A C 1
ATOM 1497 O O . ALA A 1 181 ? 12.588 54.293 8.113 1.00 12.14 181 ALA A O 1
ATOM 1499 N N . ASP A 1 182 ? 13.009 56.043 6.771 1.00 10.33 182 ASP A N 1
ATOM 1500 C CA . ASP A 1 182 ? 11.597 56.329 6.624 1.00 10.71 182 ASP A CA 1
ATOM 1501 C C . ASP A 1 182 ? 10.922 55.225 5.796 1.00 10.20 182 ASP A C 1
ATOM 1502 O O . ASP A 1 182 ? 9.748 54.942 6.000 1.00 9.44 182 ASP A O 1
ATOM 1507 N N . TYR A 1 183 ? 11.631 54.698 4.796 1.00 9.29 183 TYR A N 1
ATOM 1508 C CA . TYR A 1 183 ? 11.157 53.613 3.946 1.00 8.91 183 TYR A CA 1
ATOM 1509 C C . TYR A 1 183 ? 10.919 52.373 4.790 1.00 8.72 183 TYR A C 1
ATOM 1510 O O . TYR A 1 183 ? 9.892 51.722 4.652 1.00 8.85 183 TYR A O 1
ATOM 1519 N N . LEU A 1 184 ? 11.816 52.078 5.709 1.00 9.74 184 LEU A N 1
ATOM 1520 C CA . LEU A 1 184 ? 11.643 50.900 6.570 1.00 11.34 184 LEU A CA 1
ATOM 1521 C C . LEU A 1 184 ? 10.451 51.060 7.508 1.00 12.38 184 LEU A C 1
ATOM 1522 O O . LEU A 1 184 ? 9.728 50.096 7.716 1.00 12.54 184 LEU A O 1
ATOM 1527 N N . GLN A 1 185 ? 10.230 52.257 8.062 1.00 13.85 185 GLN A N 1
ATOM 1528 C CA . GLN A 1 185 ? 9.052 52.473 8.925 1.00 15.98 185 GLN A CA 1
ATOM 1529 C C . GLN A 1 185 ? 7.799 52.227 8.134 1.00 15.33 185 GLN A C 1
ATOM 1530 O O . GLN A 1 185 ? 6.853 51.686 8.654 1.00 15.79 185 GLN A O 1
ATOM 1536 N N . ALA A 1 186 ? 7.781 52.646 6.875 1.00 13.47 186 ALA A N 1
ATOM 1537 C CA . ALA A 1 186 ? 6.601 52.489 6.048 1.00 13.35 186 ALA A CA 1
ATOM 1538 C C . ALA A 1 186 ? 6.331 51.058 5.614 1.00 14.01 186 ALA A C 1
ATOM 1539 O O . ALA A 1 186 ? 5.185 50.663 5.496 1.00 12.50 186 ALA A O 1
ATOM 1541 N N . ILE A 1 187 ? 7.394 50.290 5.344 1.00 13.44 187 ILE A N 1
ATOM 1542 C CA . ILE A 1 187 ? 7.295 48.889 4.919 1.00 13.21 187 ILE A CA 1
ATOM 1543 C C . ILE A 1 187 ? 6.471 48.050 5.911 1.00 11.78 187 ILE A C 1
ATOM 1544 O O . ILE A 1 187 ? 5.690 47.200 5.486 1.00 11.91 187 ILE A O 1
ATOM 1549 N N . TRP A 1 188 ? 6.579 48.312 7.211 1.00 11.53 188 TRP A N 1
ATOM 1550 C CA . TRP A 1 188 ? 5.781 47.534 8.168 1.00 13.95 188 TRP A CA 1
ATOM 1551 C C . TRP A 1 188 ? 4.279 47.647 7.977 1.00 15.32 188 TRP A C 1
ATOM 1552 O O . TRP A 1 188 ? 3.547 46.740 8.354 1.00 16.05 188 TRP A O 1
ATOM 1563 N N . ASN A 1 189 ? 3.828 48.760 7.410 1.00 15.02 189 ASN A N 1
ATOM 1564 C CA . ASN A 1 189 ? 2.424 48.981 7.133 1.00 16.00 189 ASN A CA 1
ATOM 1565 C C . ASN A 1 189 ? 1.884 48.116 5.973 1.00 16.85 189 ASN A C 1
ATOM 1566 O O . ASN A 1 189 ? 0.664 47.916 5.872 1.00 17.88 189 ASN A O 1
ATOM 1571 N N . VAL A 1 190 ? 2.763 47.608 5.101 1.00 14.67 190 VAL A N 1
ATOM 1572 C CA . VAL A 1 190 ? 2.317 46.809 3.984 1.00 13.92 190 VAL A CA 1
ATOM 1573 C C . VAL A 1 190 ? 2.704 45.310 3.988 1.00 14.37 190 VAL A C 1
ATOM 1574 O O . VAL A 1 190 ? 2.242 44.545 3.141 1.00 14.43 190 VAL A O 1
ATOM 1578 N N . LEU A 1 191 ? 3.525 44.868 4.914 1.00 13.38 191 LEU A N 1
ATOM 1579 C CA . LEU A 1 191 ? 3.892 43.460 4.895 1.00 14.44 191 LEU A CA 1
ATOM 1580 C C . LEU A 1 191 ? 2.709 42.589 5.150 1.00 13.41 191 LEU A C 1
ATOM 1581 O O . LEU A 1 191 ? 1.969 42.850 6.060 1.00 15.33 191 LEU A O 1
ATOM 1586 N N . ASN A 1 192 ? 2.647 41.459 4.469 1.00 12.92 192 ASN A N 1
ATOM 1587 C CA . ASN A 1 192 ? 1.560 40.525 4.637 1.00 11.56 192 ASN A CA 1
ATOM 1588 C C . ASN A 1 192 ? 2.027 39.304 5.448 1.00 11.63 192 ASN A C 1
ATOM 1589 O O . ASN A 1 192 ? 2.678 38.400 4.928 1.00 12.74 192 ASN A O 1
ATOM 1594 N N . TRP A 1 193 ? 1.661 39.270 6.727 1.00 11.05 193 TRP A N 1
ATOM 1595 C CA . TRP A 1 193 ? 2.065 38.181 7.586 1.00 10.60 193 TRP A CA 1
ATOM 1596 C C . TRP A 1 193 ? 1.347 36.861 7.406 1.00 11.58 193 TRP A C 1
ATOM 1597 O O . TRP A 1 193 ? 1.786 35.842 7.948 1.00 13.18 193 TRP A O 1
ATOM 1608 N N . ASP A 1 194 ? 0.256 36.845 6.640 1.00 12.05 194 ASP A N 1
ATOM 1609 C CA . ASP A 1 194 ? -0.426 35.580 6.340 1.00 12.86 194 ASP A CA 1
ATOM 1610 C C . ASP A 1 194 ? 0.422 34.871 5.294 1.00 12.40 194 ASP A C 1
ATOM 1611 O O . ASP A 1 194 ? 0.573 33.677 5.317 1.00 12.85 194 ASP A O 1
ATOM 1616 N N . VAL A 1 195 ? 1.013 35.638 4.391 1.00 13.62 195 VAL A N 1
ATOM 1617 C CA . VAL A 1 195 ? 1.932 35.099 3.396 1.00 12.58 195 VAL A CA 1
ATOM 1618 C C . VAL A 1 195 ? 3.188 34.606 4.093 1.00 12.12 195 VAL A C 1
ATOM 1619 O O . VAL A 1 195 ? 3.710 33.559 3.750 1.00 14.32 195 VAL A O 1
ATOM 1623 N N . ALA A 1 196 ? 3.744 35.390 4.998 1.00 10.96 196 ALA A N 1
ATOM 1624 C CA . ALA A 1 196 ? 4.930 34.953 5.734 1.00 10.72 196 ALA A CA 1
ATOM 1625 C C . ALA A 1 196 ? 4.656 33.634 6.430 1.00 11.15 196 ALA A C 1
ATOM 1626 O O . ALA A 1 196 ? 5.507 32.763 6.463 1.00 11.23 196 ALA A O 1
ATOM 1628 N N . GLU A 1 197 ? 3.442 33.476 6.959 1.00 12.62 197 GLU A N 1
ATOM 1629 C CA . GLU A 1 197 ? 3.032 32.247 7.639 1.00 12.54 197 GLU A CA 1
ATOM 1630 C C . GLU A 1 197 ? 3.082 31.040 6.695 1.00 14.44 197 GLU A C 1
ATOM 1631 O O . GLU A 1 197 ? 3.573 29.988 7.104 1.00 14.24 197 GLU A O 1
ATOM 1637 N N . GLU A 1 198 ? 2.589 31.165 5.452 1.00 15.53 198 GLU A N 1
ATOM 1638 C CA . GLU A 1 198 ? 2.680 30.081 4.486 1.00 18.82 198 GLU A CA 1
ATOM 1639 C C . GLU A 1 198 ? 4.133 29.746 4.222 1.00 18.69 198 GLU A C 1
ATOM 1640 O O . GLU A 1 198 ? 4.469 28.587 4.082 1.00 19.61 198 GLU A O 1
ATOM 1646 N N . PHE A 1 199 ? 4.986 30.748 4.011 1.00 18.00 199 PHE A N 1
ATOM 1647 C CA . PHE A 1 199 ? 6.388 30.446 3.741 1.00 16.73 199 PHE A CA 1
ATOM 1648 C C . PHE A 1 199 ? 6.957 29.709 4.901 1.00 16.36 199 PHE A C 1
ATOM 1649 O O . PHE A 1 199 ? 7.729 28.797 4.707 1.00 17.74 199 PHE A O 1
ATOM 1657 N N . PHE A 1 200 ? 6.599 30.095 6.114 1.00 15.06 200 PHE A N 1
ATOM 1658 C CA . PHE A 1 200 ? 7.117 29.404 7.267 1.00 17.22 200 PHE A CA 1
ATOM 1659 C C . PHE A 1 200 ? 6.661 27.909 7.386 1.00 20.25 200 PHE A C 1
ATOM 1660 O O . PHE A 1 200 ? 7.454 27.043 7.725 1.00 19.90 200 PHE A O 1
ATOM 1668 N N . LYS A 1 201 ? 5.377 27.634 7.128 1.00 24.17 201 LYS A N 1
ATOM 1669 C CA . LYS A 1 201 ? 4.784 26.308 7.256 1.00 28.36 201 LYS A CA 1
ATOM 1670 C C . LYS A 1 201 ? 5.340 25.369 6.257 1.00 31.41 201 LYS A C 1
ATOM 1671 O O . LYS A 1 201 ? 5.687 24.246 6.573 1.00 31.94 201 LYS A O 1
ATOM 1677 N N . LYS A 1 202 ? 5.399 25.859 5.038 1.00 36.32 202 LYS A N 1
ATOM 1678 C CA . LYS A 1 202 ? 5.873 25.125 3.903 1.00 40.57 202 LYS A CA 1
ATOM 1679 C C . LYS A 1 202 ? 7.362 24.788 4.005 1.00 43.30 202 LYS A C 1
ATOM 1680 O O . LYS A 1 202 ? 7.849 23.964 3.219 1.00 44.53 202 LYS A O 1
ATOM 1686 N N . ALA A 1 203 ? 8.071 25.319 5.010 1.00 45.93 203 ALA A N 1
ATOM 1687 C CA . ALA A 1 203 ? 9.503 25.009 5.160 1.00 47.83 203 ALA A CA 1
ATOM 1688 C C . ALA A 1 203 ? 10.217 25.403 6.466 1.00 48.90 203 ALA A C 1
ATOM 1689 O O . ALA A 1 203 ? 10.589 24.491 7.269 1.00 49.65 203 ALA A O 1
ATOM 1692 N N . PRO B 1 1 ? 43.400 66.253 7.416 1.00 28.92 1 PRO B N 1
ATOM 1693 C CA . PRO B 1 1 ? 43.390 65.225 8.465 1.00 26.48 1 PRO B CA 1
ATOM 1694 C C . PRO B 1 1 ? 42.116 65.535 9.213 1.00 24.14 1 PRO B C 1
ATOM 1695 O O . PRO B 1 1 ? 41.364 66.434 8.855 1.00 22.51 1 PRO B O 1
ATOM 1699 N N . TYR B 1 2 ? 41.950 64.853 10.309 1.00 21.84 2 TYR B N 1
ATOM 1700 C CA . TYR B 1 2 ? 40.797 65.010 11.122 1.00 21.05 2 TYR B CA 1
ATOM 1701 C C . TYR B 1 2 ? 40.763 66.375 11.724 1.00 21.11 2 TYR B C 1
ATOM 1702 O O . TYR B 1 2 ? 41.813 66.910 12.045 1.00 23.46 2 TYR B O 1
ATOM 1711 N N . PRO B 1 3 ? 39.565 66.997 11.832 1.00 20.50 3 PRO B N 1
ATOM 1712 C CA . PRO B 1 3 ? 38.237 66.537 11.422 1.00 17.82 3 PRO B CA 1
ATOM 1713 C C . PRO B 1 3 ? 38.110 66.858 9.965 1.00 15.85 3 PRO B C 1
ATOM 1714 O O . PRO B 1 3 ? 38.441 67.950 9.522 1.00 16.52 3 PRO B O 1
ATOM 1718 N N . PHE B 1 4 ? 37.607 65.910 9.213 1.00 13.01 4 PHE B N 1
ATOM 1719 C CA . PHE B 1 4 ? 37.458 66.105 7.787 1.00 13.45 4 PHE B CA 1
ATOM 1720 C C . PHE B 1 4 ? 36.333 67.083 7.461 1.00 12.87 4 PHE B C 1
ATOM 1721 O O . PHE B 1 4 ? 35.450 67.278 8.272 1.00 13.94 4 PHE B O 1
ATOM 1729 N N . LYS B 1 5 ? 36.408 67.705 6.291 1.00 13.03 5 LYS B N 1
ATOM 1730 C CA . LYS B 1 5 ? 35.431 68.684 5.872 1.00 13.63 5 LYS B CA 1
ATOM 1731 C C . LYS B 1 5 ? 34.692 68.304 4.587 1.00 11.04 5 LYS B C 1
ATOM 1732 O O . LYS B 1 5 ? 35.269 67.751 3.656 1.00 11.24 5 LYS B O 1
ATOM 1738 N N . LEU B 1 6 ? 33.423 68.654 4.509 1.00 8.47 6 LEU B N 1
ATOM 1739 C CA . LEU B 1 6 ? 32.725 68.467 3.253 1.00 7.26 6 LEU B CA 1
ATOM 1740 C C . LEU B 1 6 ? 33.178 69.617 2.314 1.00 7.93 6 LEU B C 1
ATOM 1741 O O . LEU B 1 6 ? 33.055 70.804 2.649 1.00 7.68 6 LEU B O 1
ATOM 1746 N N . PRO B 1 7 ? 33.756 69.303 1.159 1.00 7.01 7 PRO B N 1
ATOM 1747 C CA . PRO B 1 7 ? 34.184 70.358 0.255 1.00 7.61 7 PRO B CA 1
ATOM 1748 C C . PRO B 1 7 ? 33.003 70.998 -0.433 1.00 10.02 7 PRO B C 1
ATOM 1749 O O . PRO B 1 7 ? 31.971 70.337 -0.599 1.00 10.41 7 PRO B O 1
ATOM 1753 N N . ASP B 1 8 ? 33.105 72.285 -0.800 1.00 9.44 8 ASP B N 1
ATOM 1754 C CA . ASP B 1 8 ? 32.041 72.948 -1.558 1.00 11.00 8 ASP B CA 1
ATOM 1755 C C . ASP B 1 8 ? 32.066 72.344 -2.949 1.00 11.12 8 ASP B C 1
ATOM 1756 O O . ASP B 1 8 ? 33.113 71.965 -3.406 1.00 11.56 8 ASP B O 1
ATOM 1761 N N . LEU B 1 9 ? 30.924 72.311 -3.625 1.00 12.24 9 LEU B N 1
ATOM 1762 C CA . LEU B 1 9 ? 30.867 71.834 -5.022 1.00 15.24 9 LEU B CA 1
ATOM 1763 C C . LEU B 1 9 ? 31.693 72.745 -5.880 1.00 16.37 9 LEU B C 1
ATOM 1764 O O . LEU B 1 9 ? 32.397 72.263 -6.766 1.00 20.83 9 LEU B O 1
ATOM 1769 N N . GLY B 1 10 ? 31.607 74.054 -5.633 1.00 16.30 10 GLY B N 1
ATOM 1770 C CA . GLY B 1 10 ? 32.365 75.032 -6.381 1.00 16.67 10 GLY B CA 1
ATOM 1771 C C . GLY B 1 10 ? 31.608 75.540 -7.591 1.00 17.04 10 GLY B C 1
ATOM 1772 O O . GLY B 1 10 ? 32.164 76.280 -8.406 1.00 17.72 10 GLY B O 1
ATOM 1773 N N . TYR B 1 11 ? 30.380 75.049 -7.757 1.00 14.68 11 TYR B N 1
ATOM 1774 C CA . TYR B 1 11 ? 29.510 75.464 -8.818 1.00 13.37 11 TYR B CA 1
ATOM 1775 C C . TYR B 1 11 ? 28.049 75.267 -8.399 1.00 13.88 11 TYR B C 1
ATOM 1776 O O . TYR B 1 11 ? 27.757 74.559 -7.425 1.00 14.32 11 TYR B O 1
ATOM 1785 N N . PRO B 1 12 ? 27.119 75.975 -9.055 1.00 14.60 12 PRO B N 1
ATOM 1786 C CA . PRO B 1 12 ? 25.692 75.856 -8.730 1.00 15.58 12 PRO B CA 1
ATOM 1787 C C . PRO B 1 12 ? 25.168 74.431 -8.987 1.00 15.01 12 PRO B C 1
ATOM 1788 O O . PRO B 1 12 ? 25.591 73.768 -9.954 1.00 14.10 12 PRO B O 1
ATOM 1792 N N . TYR B 1 13 ? 24.214 73.986 -8.163 1.00 15.76 13 TYR B N 1
ATOM 1793 C CA . TYR B 1 13 ? 23.624 72.637 -8.275 1.00 16.20 13 TYR B CA 1
ATOM 1794 C C . TYR B 1 13 ? 22.977 72.401 -9.637 1.00 16.24 13 TYR B C 1
ATOM 1795 O O . TYR B 1 13 ? 22.847 71.280 -10.077 1.00 16.54 13 TYR B O 1
ATOM 1804 N N . GLU B 1 14 ? 22.590 73.475 -10.308 1.00 16.18 14 GLU B N 1
ATOM 1805 C CA . GLU B 1 14 ? 21.938 73.427 -11.615 1.00 18.51 14 GLU B CA 1
ATOM 1806 C C . GLU B 1 14 ? 22.901 73.519 -12.791 1.00 17.75 14 GLU B C 1
ATOM 1807 O O . GLU B 1 14 ? 22.467 73.508 -13.946 1.00 17.90 14 GLU B O 1
ATOM 1813 N N . ALA B 1 15 ? 24.208 73.547 -12.527 1.00 17.21 15 ALA B N 1
ATOM 1814 C CA . ALA B 1 15 ? 25.179 73.736 -13.602 1.00 16.09 15 ALA B CA 1
ATOM 1815 C C . ALA B 1 15 ? 25.356 72.642 -14.617 1.00 16.52 15 ALA B C 1
ATOM 1816 O O . ALA B 1 15 ? 25.912 72.895 -15.680 1.00 17.01 15 ALA B O 1
ATOM 1818 N N . LEU B 1 16 ? 24.878 71.435 -14.324 1.00 15.63 16 LEU B N 1
ATOM 1819 C CA . LEU B 1 16 ? 25.080 70.300 -15.220 1.00 15.24 16 LEU B CA 1
ATOM 1820 C C . LEU B 1 16 ? 23.825 69.866 -15.952 1.00 14.77 16 LEU B C 1
ATOM 1821 O O . LEU B 1 16 ? 23.842 68.832 -16.594 1.00 15.56 16 LEU B O 1
ATOM 1826 N N . GLU B 1 17 ? 22.753 70.653 -15.811 1.00 16.04 17 GLU B N 1
ATOM 1827 C CA . GLU B 1 17 ? 21.472 70.413 -16.484 1.00 17.45 17 GLU B CA 1
ATOM 1828 C C . GLU B 1 17 ? 21.733 70.587 -17.991 1.00 17.96 17 GLU B C 1
ATOM 1829 O O . GLU B 1 17 ? 22.547 71.448 -18.394 1.00 18.66 17 GLU B O 1
ATOM 1835 N N . PRO B 1 18 ? 21.037 69.796 -18.846 1.00 17.37 18 PRO B N 1
ATOM 1836 C CA . PRO B 1 18 ? 20.044 68.781 -18.487 1.00 17.07 18 PRO B CA 1
ATOM 1837 C C . PRO B 1 18 ? 20.680 67.394 -18.297 1.00 16.78 18 PRO B C 1
ATOM 1838 O O . PRO B 1 18 ? 19.979 66.392 -18.269 1.00 18.61 18 PRO B O 1
ATOM 1842 N N . HIS B 1 19 ? 22.005 67.326 -18.141 1.00 15.68 19 HIS B N 1
ATOM 1843 C CA . HIS B 1 19 ? 22.689 66.041 -18.012 1.00 14.31 19 HIS B CA 1
ATOM 1844 C C . HIS B 1 19 ? 22.485 65.352 -16.685 1.00 13.48 19 HIS B C 1
ATOM 1845 O O . HIS B 1 19 ? 22.229 64.150 -16.644 1.00 15.56 19 HIS B O 1
ATOM 1852 N N . ILE B 1 20 ? 22.601 66.083 -15.600 1.00 12.09 20 ILE B N 1
ATOM 1853 C CA . ILE B 1 20 ? 22.340 65.518 -14.284 1.00 11.50 20 ILE B CA 1
ATOM 1854 C C . ILE B 1 20 ? 21.493 66.628 -13.699 1.00 12.83 20 ILE B C 1
ATOM 1855 O O . ILE B 1 20 ? 21.860 67.815 -13.808 1.00 13.91 20 ILE B O 1
ATOM 1860 N N . ASP B 1 21 ? 20.390 66.263 -13.060 1.00 12.91 21 ASP B N 1
ATOM 1861 C CA . ASP B 1 21 ? 19.456 67.196 -12.460 1.00 11.94 21 ASP B CA 1
ATOM 1862 C C . ASP B 1 21 ? 19.963 67.890 -11.186 1.00 13.11 21 ASP B C 1
ATOM 1863 O O . ASP B 1 21 ? 20.735 67.316 -10.386 1.00 11.39 21 ASP B O 1
ATOM 1868 N N . ALA B 1 22 ? 19.531 69.144 -11.024 1.00 11.28 22 ALA B N 1
ATOM 1869 C CA . ALA B 1 22 ? 19.898 69.924 -9.889 1.00 9.48 22 ALA B CA 1
ATOM 1870 C C . ALA B 1 22 ? 19.460 69.268 -8.603 1.00 9.36 22 ALA B C 1
ATOM 1871 O O . ALA B 1 22 ? 20.133 69.395 -7.583 1.00 9.21 22 ALA B O 1
ATOM 1873 N N . LYS B 1 23 ? 18.309 68.622 -8.590 1.00 9.58 23 LYS B N 1
ATOM 1874 C CA . LYS B 1 23 ? 17.865 67.999 -7.348 1.00 11.16 23 LYS B CA 1
ATOM 1875 C C . LYS B 1 23 ? 18.842 66.861 -6.882 1.00 10.63 23 LYS B C 1
ATOM 1876 O O . LYS B 1 23 ? 19.215 66.774 -5.688 1.00 10.22 23 LYS B O 1
ATOM 1882 N N . THR B 1 24 ? 19.312 66.054 -7.822 1.00 9.73 24 THR B N 1
ATOM 1883 C CA . THR B 1 24 ? 20.273 65.011 -7.515 1.00 9.74 24 THR B CA 1
ATOM 1884 C C . THR B 1 24 ? 21.574 65.625 -7.045 1.00 10.41 24 THR B C 1
ATOM 1885 O O . THR B 1 24 ? 22.100 65.211 -6.009 1.00 11.01 24 THR B O 1
ATOM 1889 N N . MET B 1 25 ? 22.064 66.644 -7.753 1.00 9.72 25 MET B N 1
ATOM 1890 C CA . MET B 1 25 ? 23.326 67.289 -7.356 1.00 8.97 25 MET B CA 1
ATOM 1891 C C . MET B 1 25 ? 23.265 67.750 -5.923 1.00 8.29 25 MET B C 1
ATOM 1892 O O . MET B 1 25 ? 24.165 67.475 -5.144 1.00 9.33 25 MET B O 1
ATOM 1897 N N . GLU B 1 26 ? 22.161 68.378 -5.535 1.00 8.39 26 GLU B N 1
ATOM 1898 C CA . GLU B 1 26 ? 21.994 68.873 -4.169 1.00 9.62 26 GLU B CA 1
ATOM 1899 C C . GLU B 1 26 ? 21.935 67.768 -3.125 1.00 10.03 26 GLU B C 1
ATOM 1900 O O . GLU B 1 26 ? 22.636 67.857 -2.105 1.00 9.56 26 GLU B O 1
ATOM 1906 N N . ILE B 1 27 ? 21.062 66.754 -3.331 1.00 9.69 27 ILE B N 1
ATOM 1907 C CA . ILE B 1 27 ? 20.941 65.614 -2.394 1.00 9.16 27 ILE B CA 1
ATOM 1908 C C . ILE B 1 27 ? 22.246 64.788 -2.297 1.00 7.86 27 ILE B C 1
ATOM 1909 O O . ILE B 1 27 ? 22.705 64.463 -1.181 1.00 7.48 27 ILE B O 1
ATOM 1914 N N L HIS B 1 28 ? 22.864 64.551 -3.453 0.50 8.44 28 HIS B N 1
ATOM 1915 N N U HIS B 1 28 ? 22.865 64.548 -3.459 0.55 8.48 28 HIS B N 1
ATOM 1916 C CA L HIS B 1 28 ? 24.107 63.770 -3.564 0.50 8.03 28 HIS B CA 1
ATOM 1917 C CA U HIS B 1 28 ? 24.121 63.766 -3.612 0.55 8.00 28 HIS B CA 1
ATOM 1918 C C L HIS B 1 28 ? 25.232 64.424 -2.740 0.50 8.28 28 HIS B C 1
ATOM 1919 C C U HIS B 1 28 ? 25.263 64.414 -2.795 0.55 8.35 28 HIS B C 1
ATOM 1920 O O L HIS B 1 28 ? 25.901 63.750 -1.957 0.50 8.58 28 HIS B O 1
ATOM 1921 O O U HIS B 1 28 ? 25.984 63.718 -2.075 0.55 8.82 28 HIS B O 1
ATOM 1934 N N . HIS B 1 29 ? 25.389 65.743 -2.871 1.00 7.78 29 HIS B N 1
ATOM 1935 C CA . HIS B 1 29 ? 26.405 66.509 -2.121 1.00 6.99 29 HIS B CA 1
ATOM 1936 C C . HIS B 1 29 ? 26.049 66.751 -0.617 1.00 7.14 29 HIS B C 1
ATOM 1937 O O . HIS B 1 29 ? 26.800 66.346 0.279 1.00 8.00 29 HIS B O 1
ATOM 1944 N N . GLN B 1 30 ? 24.888 67.341 -0.339 1.00 6.73 30 GLN B N 1
ATOM 1945 C CA . GLN B 1 30 ? 24.503 67.667 1.013 1.00 7.02 30 GLN B CA 1
ATOM 1946 C C . GLN B 1 30 ? 24.116 66.515 1.906 1.00 8.34 30 GLN B C 1
ATOM 1947 O O . GLN B 1 30 ? 24.460 66.507 3.104 1.00 10.23 30 GLN B O 1
ATOM 1953 N N . LYS B 1 31 ? 23.382 65.549 1.371 1.00 8.39 31 LYS B N 1
ATOM 1954 C CA . LYS B 1 31 ? 22.916 64.418 2.180 1.00 7.12 31 LYS B CA 1
ATOM 1955 C C . LYS B 1 31 ? 23.840 63.215 2.107 1.00 7.41 31 LYS B C 1
ATOM 1956 O O . LYS B 1 31 ? 24.264 62.768 3.135 1.00 9.10 31 LYS B O 1
ATOM 1962 N N . HIS B 1 32 ? 24.222 62.742 0.921 1.00 6.27 32 HIS B N 1
ATOM 1963 C CA . HIS B 1 32 ? 25.070 61.537 0.851 1.00 6.12 32 HIS B CA 1
ATOM 1964 C C . HIS B 1 32 ? 26.511 61.845 1.246 1.00 5.89 32 HIS B C 1
ATOM 1965 O O . HIS B 1 32 ? 26.996 61.302 2.209 1.00 6.57 32 HIS B O 1
ATOM 1972 N N . HIS B 1 33 ? 27.168 62.767 0.563 1.00 6.25 33 HIS B N 1
ATOM 1973 C CA . HIS B 1 33 ? 28.551 63.099 0.912 1.00 6.65 33 HIS B CA 1
ATOM 1974 C C . HIS B 1 33 ? 28.615 63.695 2.326 1.00 7.13 33 HIS B C 1
ATOM 1975 O O . HIS B 1 33 ? 29.498 63.376 3.118 1.00 7.73 33 HIS B O 1
ATOM 1982 N N . GLY B 1 34 ? 27.636 64.507 2.690 1.00 7.17 34 GLY B N 1
ATOM 1983 C CA . GLY B 1 34 ? 27.603 65.049 4.037 1.00 8.17 34 GLY B CA 1
ATOM 1984 C C . GLY B 1 34 ? 27.599 63.981 5.113 1.00 9.41 34 GLY B C 1
ATOM 1985 O O . GLY B 1 34 ? 28.282 64.136 6.146 1.00 11.90 34 GLY B O 1
ATOM 1986 N N . ALA B 1 35 ? 26.791 62.926 4.930 1.00 9.76 35 ALA B N 1
ATOM 1987 C CA . ALA B 1 35 ? 26.703 61.814 5.886 1.00 9.26 35 ALA B CA 1
ATOM 1988 C C . ALA B 1 35 ? 28.047 61.098 5.982 1.00 9.18 35 ALA B C 1
ATOM 1989 O O . ALA B 1 35 ? 28.486 60.812 7.085 1.00 8.53 35 ALA B O 1
ATOM 1991 N N L TYR B 1 36 ? 28.710 60.857 4.856 0.50 8.91 36 TYR B N 1
ATOM 1992 N N U TYR B 1 36 ? 28.704 60.849 4.850 0.55 8.87 36 TYR B N 1
ATOM 1993 C CA L TYR B 1 36 ? 30.021 60.199 4.888 0.50 10.27 36 TYR B CA 1
ATOM 1994 C CA U TYR B 1 36 ? 30.017 60.188 4.861 0.55 10.36 36 TYR B CA 1
ATOM 1995 C C L TYR B 1 36 ? 31.064 60.959 5.693 0.50 10.60 36 TYR B C 1
ATOM 1996 C C U TYR B 1 36 ? 31.063 60.954 5.679 0.55 10.67 36 TYR B C 1
ATOM 1997 O O L TYR B 1 36 ? 31.788 60.367 6.502 0.50 11.33 36 TYR B O 1
ATOM 1998 O O U TYR B 1 36 ? 31.788 60.357 6.484 0.55 11.48 36 TYR B O 1
ATOM 2015 N N . VAL B 1 37 ? 31.125 62.271 5.507 1.00 10.49 37 VAL B N 1
ATOM 2016 C CA . VAL B 1 37 ? 32.066 63.086 6.262 1.00 10.63 37 VAL B CA 1
ATOM 2017 C C . VAL B 1 37 ? 31.718 63.001 7.756 1.00 10.90 37 VAL B C 1
ATOM 2018 O O . VAL B 1 37 ? 32.577 62.751 8.571 1.00 11.66 37 VAL B O 1
ATOM 2022 N N . THR B 1 38 ? 30.468 63.194 8.131 1.00 10.96 38 THR B N 1
ATOM 2023 C CA . THR B 1 38 ? 30.065 63.100 9.522 1.00 12.67 38 THR B CA 1
ATOM 2024 C C . THR B 1 38 ? 30.408 61.748 10.199 1.00 12.31 38 THR B C 1
ATOM 2025 O O . THR B 1 38 ? 30.905 61.723 11.337 1.00 11.92 38 THR B O 1
ATOM 2029 N N . ASN B 1 39 ? 30.086 60.651 9.514 1.00 11.23 39 ASN B N 1
ATOM 2030 C CA . ASN B 1 39 ? 30.343 59.301 10.004 1.00 12.91 39 ASN B CA 1
ATOM 2031 C C . ASN B 1 39 ? 31.830 59.009 10.080 1.00 12.60 39 ASN B C 1
ATOM 2032 O O . ASN B 1 39 ? 32.286 58.391 11.050 1.00 13.18 39 ASN B O 1
ATOM 2037 N N . LEU B 1 40 ? 32.592 59.483 9.105 1.00 12.46 40 LEU B N 1
ATOM 2038 C CA . LEU B 1 40 ? 34.040 59.306 9.130 1.00 11.61 40 LEU B CA 1
ATOM 2039 C C . LEU B 1 40 ? 34.593 59.974 10.395 1.00 12.18 40 LEU B C 1
ATOM 2040 O O . LEU B 1 40 ? 35.386 59.384 11.125 1.00 11.14 40 LEU B O 1
ATOM 2045 N N . ASN B 1 41 ? 34.147 61.201 10.671 1.00 12.59 41 ASN B N 1
ATOM 2046 C CA . ASN B 1 41 ? 34.606 61.955 11.825 1.00 12.87 41 ASN B CA 1
ATOM 2047 C C . ASN B 1 41 ? 34.192 61.290 13.104 1.00 12.75 41 ASN B C 1
ATOM 2048 O O . ASN B 1 41 ? 34.997 61.160 14.005 1.00 14.12 41 ASN B O 1
ATOM 2053 N N . ALA B 1 42 ? 32.975 60.771 13.144 1.00 13.86 42 ALA B N 1
ATOM 2054 C CA . ALA B 1 42 ? 32.479 60.061 14.332 1.00 14.96 42 ALA B CA 1
ATOM 2055 C C . ALA B 1 42 ? 33.342 58.848 14.670 1.00 16.08 42 ALA B C 1
ATOM 2056 O O . ALA B 1 42 ? 33.607 58.566 15.850 1.00 15.72 42 ALA B O 1
ATOM 2058 N N . ALA B 1 43 ? 33.815 58.151 13.649 1.00 14.98 43 ALA B N 1
ATOM 2059 C CA . ALA B 1 43 ? 34.627 56.990 13.895 1.00 16.45 43 ALA B CA 1
ATOM 2060 C C . ALA B 1 43 ? 36.049 57.330 14.368 1.00 16.91 43 ALA B C 1
ATOM 2061 O O . ALA B 1 43 ? 36.607 56.649 15.198 1.00 17.81 43 ALA B O 1
ATOM 2063 N N . LEU B 1 44 ? 36.630 58.398 13.859 1.00 18.51 44 LEU B N 1
ATOM 2064 C CA . LEU B 1 44 ? 37.980 58.773 14.234 1.00 19.85 44 LEU B CA 1
ATOM 2065 C C . LEU B 1 44 ? 38.108 59.574 15.536 1.00 21.73 44 LEU B C 1
ATOM 2066 O O . LEU B 1 44 ? 39.197 59.689 16.087 1.00 21.22 44 LEU B O 1
ATOM 2071 N N . GLU B 1 45 ? 37.010 60.120 16.020 1.00 23.07 45 GLU B N 1
ATOM 2072 C CA . GLU B 1 45 ? 37.007 60.903 17.235 1.00 26.92 45 GLU B CA 1
ATOM 2073 C C . GLU B 1 45 ? 37.641 60.160 18.440 1.00 26.37 45 GLU B C 1
ATOM 2074 O O . GLU B 1 45 ? 38.428 60.725 19.202 1.00 24.67 45 GLU B O 1
ATOM 2080 N N . LYS B 1 46 ? 37.361 58.871 18.542 1.00 27.94 46 LYS B N 1
ATOM 2081 C CA . LYS B 1 46 ? 37.871 58.061 19.652 1.00 29.36 46 LYS B CA 1
ATOM 2082 C C . LYS B 1 46 ? 39.350 57.754 19.622 1.00 26.93 46 LYS B C 1
ATOM 2083 O O . LYS B 1 46 ? 39.922 57.328 20.640 1.00 27.31 46 LYS B O 1
ATOM 2089 N N . TYR B 1 47 ? 39.975 57.950 18.472 1.00 23.86 47 TYR B N 1
ATOM 2090 C CA . TYR B 1 47 ? 41.386 57.637 18.359 1.00 21.70 47 TYR B CA 1
ATOM 2091 C C . TYR B 1 47 ? 42.315 58.763 17.985 1.00 20.81 47 TYR B C 1
ATOM 2092 O O . TYR B 1 47 ? 42.784 58.856 16.836 1.00 20.57 47 TYR B O 1
ATOM 2101 N N . PRO B 1 48 ? 42.669 59.592 18.981 1.00 19.07 48 PRO B N 1
ATOM 2102 C CA . PRO B 1 48 ? 43.557 60.706 18.790 1.00 18.91 48 PRO B CA 1
ATOM 2103 C C . PRO B 1 48 ? 44.787 60.348 18.011 1.00 17.75 48 PRO B C 1
ATOM 2104 O O . PRO B 1 48 ? 45.254 61.156 17.218 1.00 18.21 48 PRO B O 1
ATOM 2108 N N . TYR B 1 49 ? 45.331 59.144 18.192 1.00 17.49 49 TYR B N 1
ATOM 2109 C CA . TYR B 1 49 ? 46.581 58.800 17.486 1.00 17.51 49 TYR B CA 1
ATOM 2110 C C . TYR B 1 49 ? 46.513 58.778 15.972 1.00 16.85 49 TYR B C 1
ATOM 2111 O O . TYR B 1 49 ? 47.535 58.769 15.319 1.00 18.21 49 TYR B O 1
ATOM 2120 N N . LEU B 1 50 ? 45.299 58.802 15.420 1.00 16.18 50 LEU B N 1
ATOM 2121 C CA . LEU B 1 50 ? 45.063 58.790 13.965 1.00 15.82 50 LEU B CA 1
ATOM 2122 C C . LEU B 1 50 ? 44.610 60.134 13.404 1.00 16.35 50 LEU B C 1
ATOM 2123 O O . LEU B 1 50 ? 44.326 60.219 12.214 1.00 16.05 50 LEU B O 1
ATOM 2128 N N . HIS B 1 51 ? 44.552 61.173 14.246 1.00 16.66 51 HIS B N 1
ATOM 2129 C CA . HIS B 1 51 ? 44.065 62.490 13.797 1.00 18.77 51 HIS B CA 1
ATOM 2130 C C . HIS B 1 51 ? 44.934 63.300 12.875 1.00 19.83 51 HIS B C 1
ATOM 2131 O O . HIS B 1 51 ? 44.496 64.376 12.411 1.00 22.32 51 HIS B O 1
ATOM 2138 N N . GLY B 1 52 ? 46.185 62.888 12.701 1.00 19.13 52 GLY B N 1
ATOM 2139 C CA . GLY B 1 52 ? 47.019 63.628 11.781 1.00 20.77 52 GLY B CA 1
ATOM 2140 C C . GLY B 1 52 ? 47.198 62.946 10.431 1.00 20.67 52 GLY B C 1
ATOM 2141 O O . GLY B 1 52 ? 48.000 63.412 9.608 1.00 23.73 52 GLY B O 1
ATOM 2142 N N . VAL B 1 53 ? 46.346 61.970 10.123 1.00 19.21 53 VAL B N 1
ATOM 2143 C CA . VAL B 1 53 ? 46.519 61.178 8.912 1.00 19.05 53 VAL B CA 1
ATOM 2144 C C . VAL B 1 53 ? 45.544 61.516 7.809 1.00 16.78 53 VAL B C 1
ATOM 2145 O O . VAL B 1 53 ? 44.357 61.667 8.071 1.00 17.24 53 VAL B O 1
ATOM 2149 N N . GLU B 1 54 ? 46.054 61.658 6.594 1.00 17.41 54 GLU B N 1
ATOM 2150 C CA . GLU B 1 54 ? 45.208 61.877 5.439 1.00 18.28 54 GLU B CA 1
ATOM 2151 C C . GLU B 1 54 ? 44.342 60.614 5.171 1.00 17.37 54 GLU B C 1
ATOM 2152 O O . GLU B 1 54 ? 44.795 59.479 5.393 1.00 15.53 54 GLU B O 1
ATOM 2158 N N . VAL B 1 55 ? 43.140 60.817 4.618 1.00 15.53 55 VAL B N 1
ATOM 2159 C CA . VAL B 1 55 ? 42.214 59.729 4.376 1.00 14.74 55 VAL B CA 1
ATOM 2160 C C . VAL B 1 55 ? 42.821 58.646 3.493 1.00 14.30 55 VAL B C 1
ATOM 2161 O O . VAL B 1 55 ? 42.697 57.444 3.790 1.00 13.62 55 VAL B O 1
ATOM 2165 N N . GLU B 1 56 ? 43.581 59.071 2.498 1.00 13.58 56 GLU B N 1
ATOM 2166 C CA . GLU B 1 56 ? 44.238 58.125 1.634 1.00 15.20 56 GLU B CA 1
ATOM 2167 C C . GLU B 1 56 ? 45.177 57.231 2.430 1.00 14.65 56 GLU B C 1
ATOM 2168 O O . GLU B 1 56 ? 45.333 56.087 2.079 1.00 13.79 56 GLU B O 1
ATOM 2174 N N . VAL B 1 57 ? 45.910 57.762 3.399 1.00 13.67 57 VAL B N 1
ATOM 2175 C CA . VAL B 1 57 ? 46.808 56.921 4.186 1.00 14.96 57 VAL B CA 1
ATOM 2176 C C . VAL B 1 57 ? 45.962 55.909 5.028 1.00 14.91 57 VAL B C 1
ATOM 2177 O O . VAL B 1 57 ? 46.364 54.744 5.194 1.00 14.20 57 VAL B O 1
ATOM 2181 N N . LEU B 1 58 ? 44.839 56.370 5.601 1.00 13.41 58 LEU B N 1
ATOM 2182 C CA . LEU B 1 58 ? 43.966 55.503 6.377 1.00 12.20 58 LEU B CA 1
ATOM 2183 C C . LEU B 1 58 ? 43.465 54.335 5.514 1.00 10.54 58 LEU B C 1
ATOM 2184 O O . LEU B 1 58 ? 43.433 53.188 5.958 1.00 9.61 58 LEU B O 1
ATOM 2189 N N . LEU B 1 59 ? 43.091 54.626 4.277 1.00 9.43 59 LEU B N 1
ATOM 2190 C CA . LEU B 1 59 ? 42.552 53.605 3.395 1.00 10.40 59 LEU B CA 1
ATOM 2191 C C . LEU B 1 59 ? 43.579 52.571 2.914 1.00 12.19 59 LEU B C 1
ATOM 2192 O O . LEU B 1 59 ? 43.254 51.403 2.698 1.00 13.04 59 LEU B O 1
ATOM 2197 N N . ARG B 1 60 ? 44.849 52.969 2.803 1.00 13.91 60 ARG B N 1
ATOM 2198 C CA . ARG B 1 60 ? 45.919 52.046 2.398 1.00 14.50 60 ARG B CA 1
ATOM 2199 C C . ARG B 1 60 ? 46.359 51.135 3.508 1.00 13.75 60 ARG B C 1
ATOM 2200 O O . ARG B 1 60 ? 46.992 50.110 3.268 1.00 15.20 60 ARG B O 1
ATOM 2208 N N . HIS B 1 61 ? 46.049 51.504 4.733 1.00 12.74 61 HIS B N 1
ATOM 2209 C CA . HIS B 1 61 ? 46.433 50.702 5.867 1.00 12.45 61 HIS B CA 1
ATOM 2210 C C . HIS B 1 61 ? 45.219 50.312 6.680 1.00 13.70 61 HIS B C 1
ATOM 2211 O O . HIS B 1 61 ? 45.279 50.267 7.919 1.00 14.04 61 HIS B O 1
ATOM 2218 N N . LEU B 1 62 ? 44.107 50.005 6.015 1.00 12.95 62 LEU B N 1
ATOM 2219 C CA . LEU B 1 62 ? 42.907 49.651 6.756 1.00 13.32 62 LEU B CA 1
ATOM 2220 C C . LEU B 1 62 ? 43.082 48.560 7.766 1.00 12.52 62 LEU B C 1
ATOM 2221 O O . LEU B 1 62 ? 42.448 48.616 8.821 1.00 11.24 62 LEU B O 1
ATOM 2226 N N . ALA B 1 63 ? 43.901 47.550 7.417 1.00 13.18 63 ALA B N 1
ATOM 2227 C CA . ALA B 1 63 ? 44.134 46.388 8.280 1.00 11.73 63 ALA B CA 1
ATOM 2228 C C . ALA B 1 63 ? 44.825 46.732 9.599 1.00 12.05 63 ALA B C 1
ATOM 2229 O O . ALA B 1 63 ? 44.692 45.981 10.573 1.00 13.62 63 ALA B O 1
ATOM 2231 N N . ALA B 1 64 ? 45.473 47.898 9.664 1.00 11.04 64 ALA B N 1
ATOM 2232 C CA . ALA B 1 64 ? 46.133 48.355 10.864 1.00 10.44 64 ALA B CA 1
ATOM 2233 C C . ALA B 1 64 ? 45.217 49.059 11.820 1.00 12.29 64 ALA B C 1
ATOM 2234 O O . ALA B 1 64 ? 45.511 49.164 13.000 1.00 12.76 64 ALA B O 1
ATOM 2236 N N . LEU B 1 65 ? 44.064 49.532 11.336 1.00 12.88 65 LEU B N 1
ATOM 2237 C CA . LEU B 1 65 ? 43.138 50.294 12.173 1.00 13.22 65 LEU B CA 1
ATOM 2238 C C . LEU B 1 65 ? 42.404 49.473 13.210 1.00 13.39 65 LEU B C 1
ATOM 2239 O O . LEU B 1 65 ? 42.177 48.283 13.024 1.00 15.18 65 LEU B O 1
ATOM 2244 N N . PRO B 1 66 ? 42.064 50.077 14.348 1.00 14.48 66 PRO B N 1
ATOM 2245 C CA . PRO B 1 66 ? 41.328 49.328 15.379 1.00 16.02 66 PRO B CA 1
ATOM 2246 C C . PRO B 1 66 ? 40.135 48.595 14.715 1.00 19.16 66 PRO B C 1
ATOM 2247 O O . PRO B 1 66 ? 39.486 49.167 13.809 1.00 16.97 66 PRO B O 1
ATOM 2251 N N . GLN B 1 67 ? 39.840 47.344 15.121 1.00 21.89 67 GLN B N 1
ATOM 2252 C CA . GLN B 1 67 ? 38.789 46.584 14.430 1.00 26.07 67 GLN B CA 1
ATOM 2253 C C . GLN B 1 67 ? 37.405 47.156 14.483 1.00 24.74 67 GLN B C 1
ATOM 2254 O O . GLN B 1 67 ? 36.605 46.922 13.571 1.00 24.29 67 GLN B O 1
ATOM 2260 N N . ASP B 1 68 ? 37.147 47.980 15.489 1.00 23.44 68 ASP B N 1
ATOM 2261 C CA . ASP B 1 68 ? 35.840 48.571 15.594 1.00 23.63 68 ASP B CA 1
ATOM 2262 C C . ASP B 1 68 ? 35.593 49.738 14.649 1.00 21.36 68 ASP B C 1
ATOM 2263 O O . ASP B 1 68 ? 34.455 50.174 14.555 1.00 21.87 68 ASP B O 1
ATOM 2268 N N . ILE B 1 69 ? 36.616 50.250 13.959 1.00 17.44 69 ILE B N 1
ATOM 2269 C CA . ILE B 1 69 ? 36.383 51.330 12.988 1.00 14.34 69 ILE B CA 1
ATOM 2270 C C . ILE B 1 69 ? 36.800 50.991 11.562 1.00 13.54 69 ILE B C 1
ATOM 2271 O O . ILE B 1 69 ? 36.584 51.804 10.662 1.00 13.74 69 ILE B O 1
ATOM 2276 N N . GLN B 1 70 ? 37.381 49.807 11.323 1.00 11.88 70 GLN B N 1
ATOM 2277 C CA . GLN B 1 70 ? 37.785 49.427 9.966 1.00 11.28 70 GLN B CA 1
ATOM 2278 C C . GLN B 1 70 ? 36.706 49.591 8.924 1.00 11.31 70 GLN B C 1
ATOM 2279 O O . GLN B 1 70 ? 36.917 50.247 7.900 1.00 11.03 70 GLN B O 1
ATOM 2285 N N . THR B 1 71 ? 35.553 48.966 9.153 1.00 11.46 71 THR B N 1
ATOM 2286 C CA . THR B 1 71 ? 34.434 49.107 8.209 1.00 11.88 71 THR B CA 1
ATOM 2287 C C . THR B 1 71 ? 33.931 50.595 8.034 1.00 11.06 71 THR B C 1
ATOM 2288 O O . THR B 1 71 ? 33.675 51.037 6.912 1.00 11.09 71 THR B O 1
ATOM 2292 N N . ALA B 1 72 ? 33.777 51.326 9.144 1.00 10.82 72 ALA B N 1
ATOM 2293 C CA . ALA B 1 72 ? 33.354 52.714 9.145 1.00 10.05 72 ALA B CA 1
ATOM 2294 C C . ALA B 1 72 ? 34.322 53.554 8.313 1.00 9.67 72 ALA B C 1
ATOM 2295 O O . ALA B 1 72 ? 33.871 54.373 7.524 1.00 10.45 72 ALA B O 1
ATOM 2297 N N . VAL B 1 73 ? 35.631 53.402 8.507 1.00 9.42 73 VAL B N 1
ATOM 2298 C CA . VAL B 1 73 ? 36.583 54.134 7.693 1.00 8.16 73 VAL B CA 1
ATOM 2299 C C . VAL B 1 73 ? 36.602 53.719 6.225 1.00 8.24 73 VAL B C 1
ATOM 2300 O O . VAL B 1 73 ? 36.610 54.544 5.322 1.00 7.81 73 VAL B O 1
ATOM 2304 N N . ARG B 1 74 ? 36.546 52.428 5.954 1.00 7.07 74 ARG B N 1
ATOM 2305 C CA . ARG B 1 74 ? 36.512 51.981 4.594 1.00 7.39 74 ARG B CA 1
ATOM 2306 C C . ARG B 1 74 ? 35.300 52.600 3.855 1.00 7.85 74 ARG B C 1
ATOM 2307 O O . ARG B 1 74 ? 35.416 53.106 2.733 1.00 7.71 74 ARG B O 1
ATOM 2315 N N . ASN B 1 75 ? 34.123 52.447 4.459 1.00 8.11 75 ASN B N 1
ATOM 2316 C CA . ASN B 1 75 ? 32.876 52.901 3.846 1.00 7.94 75 ASN B CA 1
ATOM 2317 C C . ASN B 1 75 ? 32.716 54.419 3.762 1.00 8.22 75 ASN B C 1
ATOM 2318 O O . ASN B 1 75 ? 32.475 54.975 2.680 1.00 7.60 75 ASN B O 1
ATOM 2323 N N . ASN B 1 76 ? 32.953 55.112 4.859 1.00 7.04 76 ASN B N 1
ATOM 2324 C CA . ASN B 1 76 ? 32.760 56.539 4.876 1.00 7.09 76 ASN B CA 1
ATOM 2325 C C . ASN B 1 76 ? 34.006 57.282 4.377 1.00 7.35 76 ASN B C 1
ATOM 2326 O O . ASN B 1 76 ? 33.879 58.363 3.809 1.00 6.13 76 ASN B O 1
ATOM 2331 N N . GLY B 1 77 ? 35.208 56.740 4.645 1.00 8.15 77 GLY B N 1
ATOM 2332 C CA . GLY B 1 77 ? 36.444 57.355 4.160 1.00 7.57 77 GLY B CA 1
ATOM 2333 C C . GLY B 1 77 ? 36.411 57.213 2.636 1.00 8.15 77 GLY B C 1
ATOM 2334 O O . GLY B 1 77 ? 36.676 58.156 1.915 1.00 8.51 77 GLY B O 1
ATOM 2335 N N . GLY B 1 78 ? 36.133 56.004 2.139 1.00 7.71 78 GLY B N 1
ATOM 2336 C CA . GLY B 1 78 ? 35.996 55.781 0.699 1.00 7.10 78 GLY B CA 1
ATOM 2337 C C . GLY B 1 78 ? 34.903 56.682 0.131 1.00 5.94 78 GLY B C 1
ATOM 2338 O O . GLY B 1 78 ? 35.082 57.290 -0.915 1.00 6.96 78 GLY B O 1
ATOM 2339 N N . GLY B 1 79 ? 33.773 56.788 0.820 1.00 6.21 79 GLY B N 1
ATOM 2340 C CA . GLY B 1 79 ? 32.698 57.654 0.357 1.00 5.73 79 GLY B CA 1
ATOM 2341 C C . GLY B 1 79 ? 33.152 59.100 0.244 1.00 6.00 79 GLY B C 1
ATOM 2342 O O . GLY B 1 79 ? 32.889 59.749 -0.740 1.00 6.98 79 GLY B O 1
ATOM 2343 N N . HIS B 1 80 ? 33.820 59.600 1.253 1.00 7.06 80 HIS B N 1
ATOM 2344 C CA . HIS B 1 80 ? 34.396 60.960 1.242 1.00 6.63 80 HIS B CA 1
ATOM 2345 C C . HIS B 1 80 ? 35.418 61.146 0.097 1.00 6.92 80 HIS B C 1
ATOM 2346 O O . HIS B 1 80 ? 35.287 62.086 -0.678 1.00 7.35 80 HIS B O 1
ATOM 2353 N N . LEU B 1 81 ? 36.400 60.257 -0.054 1.00 6.06 81 LEU B N 1
ATOM 2354 C CA . LEU B 1 81 ? 37.388 60.397 -1.103 1.00 7.21 81 LEU B CA 1
ATOM 2355 C C . LEU B 1 81 ? 36.788 60.293 -2.547 1.00 8.70 81 LEU B C 1
ATOM 2356 O O . LEU B 1 81 ? 37.091 61.091 -3.433 1.00 9.69 81 LEU B O 1
ATOM 2361 N N . ASN B 1 82 ? 35.882 59.359 -2.766 1.00 7.72 82 ASN B N 1
ATOM 2362 C CA . ASN B 1 82 ? 35.300 59.176 -4.071 1.00 6.80 82 ASN B CA 1
ATOM 2363 C C . ASN B 1 82 ? 34.513 60.359 -4.528 1.00 6.13 82 ASN B C 1
ATOM 2364 O O . ASN B 1 82 ? 34.693 60.831 -5.634 1.00 5.78 82 ASN B O 1
ATOM 2369 N N L HIS B 1 83 ? 33.633 60.850 -3.673 0.50 6.73 83 HIS B N 1
ATOM 2370 N N U HIS B 1 83 ? 33.636 60.850 -3.670 0.55 6.63 83 HIS B N 1
ATOM 2371 C CA L HIS B 1 83 ? 32.778 61.981 -4.043 0.50 6.77 83 HIS B CA 1
ATOM 2372 C CA U HIS B 1 83 ? 32.776 61.981 -4.033 0.55 6.56 83 HIS B CA 1
ATOM 2373 C C L HIS B 1 83 ? 33.567 63.272 -4.202 0.50 7.08 83 HIS B C 1
ATOM 2374 C C U HIS B 1 83 ? 33.558 63.275 -4.191 0.55 6.93 83 HIS B C 1
ATOM 2375 O O L HIS B 1 83 ? 33.264 64.061 -5.084 0.50 7.70 83 HIS B O 1
ATOM 2376 O O U HIS B 1 83 ? 33.248 64.064 -5.068 0.55 7.62 83 HIS B O 1
ATOM 2389 N N . SER B 1 84 ? 34.610 63.451 -3.401 1.00 7.50 84 SER B N 1
ATOM 2390 C CA . SER B 1 84 ? 35.464 64.658 -3.503 1.00 7.95 84 SER B CA 1
ATOM 2391 C C . SER B 1 84 ? 36.107 64.704 -4.872 1.00 7.70 84 SER B C 1
ATOM 2392 O O . SER B 1 84 ? 36.181 65.779 -5.498 1.00 7.69 84 SER B O 1
ATOM 2395 N N . LEU B 1 85 ? 36.559 63.554 -5.367 1.00 8.33 85 LEU B N 1
ATOM 2396 C CA . LEU B 1 85 ? 37.161 63.472 -6.702 1.00 9.26 85 LEU B CA 1
ATOM 2397 C C . LEU B 1 85 ? 36.052 63.739 -7.710 1.00 9.25 85 LEU B C 1
ATOM 2398 O O . LEU B 1 85 ? 36.265 64.415 -8.712 1.00 9.31 85 LEU B O 1
ATOM 2403 N N . PHE B 1 86 ? 34.880 63.158 -7.487 1.00 6.83 86 PHE B N 1
ATOM 2404 C CA . PHE B 1 86 ? 33.769 63.310 -8.418 1.00 7.16 86 PHE B CA 1
ATOM 2405 C C . PHE B 1 86 ? 33.325 64.793 -8.687 1.00 6.50 86 PHE B C 1
ATOM 2406 O O . PHE B 1 86 ? 33.161 65.175 -9.851 1.00 6.22 86 PHE B O 1
ATOM 2414 N N . TRP B 1 87 ? 33.177 65.596 -7.640 1.00 6.47 87 TRP B N 1
ATOM 2415 C CA . TRP B 1 87 ? 32.743 66.985 -7.763 1.00 7.52 87 TRP B CA 1
ATOM 2416 C C . TRP B 1 87 ? 33.743 67.757 -8.567 1.00 8.93 87 TRP B C 1
ATOM 2417 O O . TRP B 1 87 ? 33.359 68.552 -9.416 1.00 9.93 87 TRP B O 1
ATOM 2428 N N . ARG B 1 88 ? 35.022 67.483 -8.347 1.00 9.15 88 ARG B N 1
ATOM 2429 C CA . ARG B 1 88 ? 36.069 68.118 -9.103 1.00 10.19 88 ARG B CA 1
ATOM 2430 C C . ARG B 1 88 ? 35.992 67.738 -10.571 1.00 8.65 88 ARG B C 1
ATOM 2431 O O . ARG B 1 88 ? 36.134 68.595 -11.437 1.00 9.29 88 ARG B O 1
ATOM 2439 N N . LEU B 1 89 ? 35.770 66.466 -10.888 1.00 7.48 89 LEU B N 1
ATOM 2440 C CA . LEU B 1 89 ? 35.701 66.014 -12.279 1.00 8.03 89 LEU B CA 1
ATOM 2441 C C . LEU B 1 89 ? 34.505 66.572 -13.044 1.00 8.61 89 LEU B C 1
ATOM 2442 O O . LEU B 1 89 ? 34.519 66.596 -14.250 1.00 10.17 89 LEU B O 1
ATOM 2447 N N . LEU B 1 90 ? 33.472 67.011 -12.346 1.00 9.50 90 LEU B N 1
ATOM 2448 C CA . LEU B 1 90 ? 32.283 67.531 -12.991 1.00 9.53 90 LEU B CA 1
ATOM 2449 C C . LEU B 1 90 ? 32.302 69.036 -13.109 1.00 10.47 90 LEU B C 1
ATOM 2450 O O . LEU B 1 90 ? 31.321 69.633 -13.528 1.00 11.53 90 LEU B O 1
ATOM 2455 N N . THR B 1 91 ? 33.395 69.658 -12.705 1.00 10.75 91 THR B N 1
ATOM 2456 C CA . THR B 1 91 ? 33.524 71.113 -12.784 1.00 10.42 91 THR B CA 1
ATOM 2457 C C . THR B 1 91 ? 33.262 71.574 -14.236 1.00 10.98 91 THR B C 1
ATOM 2458 O O . THR B 1 91 ? 33.915 71.135 -15.178 1.00 11.62 91 THR B O 1
ATOM 2462 N N . PRO B 1 92 ? 32.315 72.503 -14.429 1.00 11.84 92 PRO B N 1
ATOM 2463 C CA . PRO B 1 92 ? 31.991 72.982 -15.781 1.00 12.74 92 PRO B CA 1
ATOM 2464 C C . PRO B 1 92 ? 33.075 73.774 -16.511 1.00 13.14 92 PRO B C 1
ATOM 2465 O O . PRO B 1 92 ? 33.924 74.394 -15.881 1.00 14.24 92 PRO B O 1
ATOM 2469 N N . GLY B 1 93 ? 33.056 73.718 -17.840 1.00 14.40 93 GLY B N 1
ATOM 2470 C CA . GLY B 1 93 ? 33.959 74.538 -18.608 1.00 14.44 93 GLY B CA 1
ATOM 2471 C C . GLY B 1 93 ? 35.289 74.001 -18.997 1.00 15.10 93 GLY B C 1
ATOM 2472 O O . GLY B 1 93 ? 36.075 74.766 -19.549 1.00 15.56 93 GLY B O 1
ATOM 2473 N N . GLY B 1 94 ? 35.551 72.719 -18.780 1.00 13.58 94 GLY B N 1
ATOM 2474 C CA . GLY B 1 94 ? 36.850 72.191 -19.131 1.00 11.33 94 GLY B CA 1
ATOM 2475 C C . GLY B 1 94 ? 36.793 71.446 -20.431 1.00 12.21 94 GLY B C 1
ATOM 2476 O O . GLY B 1 94 ? 35.731 71.310 -21.020 1.00 14.02 94 GLY B O 1
ATOM 2477 N N . ALA B 1 95 ? 37.923 70.947 -20.905 1.00 13.13 95 ALA B N 1
ATOM 2478 C CA . ALA B 1 95 ? 37.961 70.176 -22.143 1.00 13.82 95 ALA B CA 1
ATOM 2479 C C . ALA B 1 95 ? 37.001 68.942 -22.092 1.00 15.04 95 ALA B C 1
ATOM 2480 O O . ALA B 1 95 ? 36.893 68.264 -21.058 1.00 14.89 95 ALA B O 1
ATOM 2482 N N . LYS B 1 96 ? 36.329 68.662 -23.208 1.00 15.27 96 LYS B N 1
ATOM 2483 C CA . LYS B 1 96 ? 35.359 67.560 -23.324 1.00 17.87 96 LYS B CA 1
ATOM 2484 C C . LYS B 1 96 ? 35.971 66.241 -23.882 1.00 17.04 96 LYS B C 1
ATOM 2485 O O . LYS B 1 96 ? 35.273 65.263 -24.106 1.00 18.58 96 LYS B O 1
ATOM 2491 N N . GLU B 1 97 ? 37.267 66.246 -24.132 1.00 17.34 97 GLU B N 1
ATOM 2492 C CA . GLU B 1 97 ? 38.005 65.095 -24.615 1.00 17.76 97 GLU B CA 1
ATOM 2493 C C . GLU B 1 97 ? 39.343 65.122 -23.907 1.00 16.57 97 GLU B C 1
ATOM 2494 O O . GLU B 1 97 ? 39.767 66.165 -23.413 1.00 15.54 97 GLU B O 1
ATOM 2500 N N . PRO B 1 98 ? 40.011 63.968 -23.800 1.00 14.71 98 PRO B N 1
ATOM 2501 C CA . PRO B 1 98 ? 41.296 64.000 -23.127 1.00 14.34 98 PRO B CA 1
ATOM 2502 C C . PRO B 1 98 ? 42.250 64.962 -23.823 1.00 14.74 98 PRO B C 1
ATOM 2503 O O . PRO B 1 98 ? 42.271 65.085 -25.049 1.00 13.28 98 PRO B O 1
ATOM 2507 N N . VAL B 1 99 ? 43.096 65.565 -23.012 1.00 15.58 99 VAL B N 1
ATOM 2508 C CA . VAL B 1 99 ? 44.095 66.500 -23.499 1.00 17.02 99 VAL B CA 1
ATOM 2509 C C . VAL B 1 99 ? 45.426 66.233 -22.802 1.00 16.72 99 VAL B C 1
ATOM 2510 O O . VAL B 1 99 ? 45.489 65.416 -21.869 1.00 17.69 99 VAL B O 1
ATOM 2514 N N . GLY B 1 100 ? 46.485 66.863 -23.311 1.00 16.53 100 GLY B N 1
ATOM 2515 C CA . GLY B 1 100 ? 47.793 66.771 -22.692 1.00 16.87 100 GLY B CA 1
ATOM 2516 C C . GLY B 1 100 ? 48.463 65.427 -22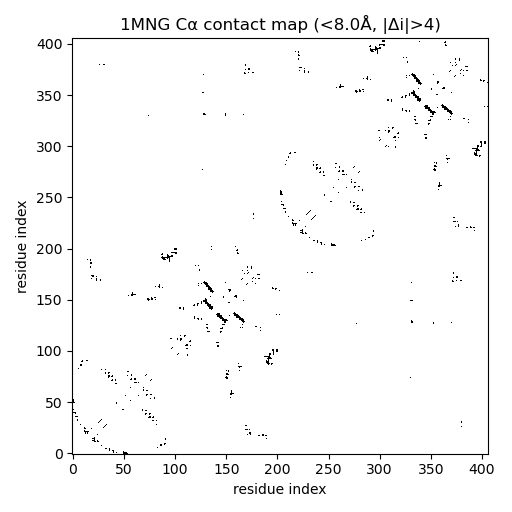.516 1.00 16.45 100 GLY B C 1
ATOM 2517 O O . GLY B 1 100 ? 48.368 64.544 -23.364 1.00 17.85 100 GLY B O 1
ATOM 2518 N N . GLU B 1 101 ? 49.180 65.290 -21.406 1.00 17.17 101 GLU B N 1
ATOM 2519 C CA . GLU B 1 101 ? 49.891 64.057 -21.111 1.00 18.08 101 GLU B CA 1
ATOM 2520 C C . GLU B 1 101 ? 48.923 62.865 -20.958 1.00 16.68 101 GLU B C 1
ATOM 2521 O O . GLU B 1 101 ? 49.260 61.782 -21.398 1.00 15.56 101 GLU B O 1
ATOM 2527 N N . LEU B 1 102 ? 47.720 63.068 -20.390 1.00 15.13 102 LEU B N 1
ATOM 2528 C CA . LEU B 1 102 ? 46.774 61.982 -20.239 1.00 13.71 102 LEU B CA 1
ATOM 2529 C C . LEU B 1 102 ? 46.321 61.564 -21.592 1.00 14.60 102 LEU B C 1
ATOM 2530 O O . LEU B 1 102 ? 46.131 60.368 -21.832 1.00 15.48 102 LEU B O 1
ATOM 2535 N N . LYS B 1 103 ? 46.160 62.513 -22.510 1.00 14.51 103 LYS B N 1
ATOM 2536 C CA . LYS B 1 103 ? 45.764 62.125 -23.843 1.00 16.01 103 LYS B CA 1
ATOM 2537 C C . LYS B 1 103 ? 46.779 61.168 -24.455 1.00 16.93 103 LYS B C 1
ATOM 2538 O O . LYS B 1 103 ? 46.396 60.173 -25.055 1.00 16.98 103 LYS B O 1
ATOM 2544 N N . LYS B 1 104 ? 48.068 61.527 -24.365 1.00 17.78 104 LYS B N 1
ATOM 2545 C CA . LYS B 1 104 ? 49.191 60.729 -24.909 1.00 18.86 104 LYS B CA 1
ATOM 2546 C C . LYS B 1 104 ? 49.162 59.334 -24.355 1.00 17.48 104 LYS B C 1
ATOM 2547 O O . LYS B 1 104 ? 49.310 58.384 -25.095 1.00 17.07 104 LYS B O 1
ATOM 2553 N N . ALA B 1 105 ? 48.957 59.225 -23.048 1.00 16.71 105 ALA B N 1
ATOM 2554 C CA . ALA B 1 105 ? 48.889 57.925 -22.403 1.00 16.64 105 ALA B CA 1
ATOM 2555 C C . ALA B 1 105 ? 47.683 57.138 -22.906 1.00 16.73 105 ALA B C 1
ATOM 2556 O O . ALA B 1 105 ? 47.759 55.945 -23.246 1.00 16.78 105 ALA B O 1
ATOM 2558 N N . ILE B 1 106 ? 46.572 57.830 -23.051 1.00 17.62 106 ILE B N 1
ATOM 2559 C CA . ILE B 1 106 ? 45.378 57.170 -23.530 1.00 18.37 106 ILE B CA 1
ATOM 2560 C C . ILE B 1 106 ? 45.510 56.662 -24.978 1.00 19.67 106 ILE B C 1
ATOM 2561 O O . ILE B 1 106 ? 45.201 55.486 -25.269 1.00 18.73 106 ILE B O 1
ATOM 2566 N N . ASP B 1 107 ? 46.004 57.513 -25.876 1.00 20.95 107 ASP B N 1
ATOM 2567 C CA . ASP B 1 107 ? 46.133 57.101 -27.278 1.00 22.86 107 ASP B CA 1
ATOM 2568 C C . ASP B 1 107 ? 47.128 55.943 -27.405 1.00 24.40 107 ASP B C 1
ATOM 2569 O O . ASP B 1 107 ? 46.906 55.025 -28.171 1.00 23.73 107 ASP B O 1
ATOM 2574 N N . GLU B 1 108 ? 48.165 55.962 -26.576 1.00 25.18 108 GLU B N 1
ATOM 2575 C CA . GLU B 1 108 ? 49.215 54.956 -26.574 1.00 28.12 108 GLU B CA 1
ATOM 2576 C C . GLU B 1 108 ? 48.845 53.595 -25.940 1.00 27.39 108 GLU B C 1
ATOM 2577 O O . GLU B 1 108 ? 49.210 52.546 -26.479 1.00 28.84 108 GLU B O 1
ATOM 2583 N N . GLN B 1 109 ? 48.106 53.590 -24.831 1.00 25.83 109 GLN B N 1
ATOM 2584 C CA . GLN B 1 109 ? 47.733 52.329 -24.160 1.00 24.04 109 GLN B CA 1
ATOM 2585 C C . GLN B 1 109 ? 46.364 51.745 -24.566 1.00 23.90 109 GLN B C 1
ATOM 2586 O O . GLN B 1 109 ? 46.146 50.529 -24.470 1.00 24.21 109 GLN B O 1
ATOM 2592 N N . PHE B 1 110 ? 45.423 52.605 -24.980 1.00 23.46 110 PHE B N 1
ATOM 2593 C CA . PHE B 1 110 ? 44.089 52.138 -25.349 1.00 23.07 110 PHE B CA 1
ATOM 2594 C C . PHE B 1 110 ? 43.766 52.309 -26.821 1.00 24.19 110 PHE B C 1
ATOM 2595 O O . PHE B 1 110 ? 42.832 51.663 -27.300 1.00 26.49 110 PHE B O 1
ATOM 2603 N N . GLY B 1 111 ? 44.521 53.143 -27.545 1.00 25.48 111 GLY B N 1
ATOM 2604 C CA . GLY B 1 111 ? 44.222 53.395 -28.955 1.00 26.03 111 GLY B CA 1
ATOM 2605 C C . GLY B 1 111 ? 43.634 54.782 -29.263 1.00 26.79 111 GLY B C 1
ATOM 2606 O O . GLY B 1 111 ? 43.951 55.437 -30.297 1.00 30.32 111 GLY B O 1
ATOM 2607 N N . GLY B 1 112 ? 42.802 55.278 -28.365 1.00 25.19 112 GLY B N 1
ATOM 2608 C CA . GLY B 1 112 ? 42.240 56.603 -28.556 1.00 21.47 112 GLY B CA 1
ATOM 2609 C C . GLY B 1 112 ? 41.115 56.749 -27.574 1.00 20.97 112 GLY B C 1
ATOM 2610 O O . GLY B 1 112 ? 40.761 55.785 -26.911 1.00 17.76 112 GLY B O 1
ATOM 2611 N N . PHE B 1 113 ? 40.518 57.926 -27.531 1.00 19.86 113 PHE B N 1
ATOM 2612 C CA . PHE B 1 113 ? 39.425 58.186 -26.633 1.00 20.05 113 PHE B CA 1
ATOM 2613 C C . PHE B 1 113 ? 38.230 57.280 -26.854 1.00 21.49 113 PHE B C 1
ATOM 2614 O O . PHE B 1 113 ? 37.570 56.918 -25.880 1.00 21.26 113 PHE B O 1
ATOM 2622 N N . GLN B 1 114 ? 37.918 56.903 -28.094 1.00 22.15 114 GLN B N 1
ATOM 2623 C CA . GLN B 1 114 ? 36.716 56.068 -28.301 1.00 23.66 114 GLN B CA 1
ATOM 2624 C C . GLN B 1 114 ? 36.854 54.704 -27.684 1.00 21.40 114 GLN B C 1
ATOM 2625 O O . GLN B 1 114 ? 35.888 54.184 -27.146 1.00 20.35 114 GLN B O 1
ATOM 2631 N N . ALA B 1 115 ? 38.066 54.158 -27.725 1.00 18.81 115 ALA B N 1
ATOM 2632 C CA . ALA B 1 115 ? 38.317 52.861 -27.160 1.00 18.77 115 ALA B CA 1
ATOM 2633 C C . ALA B 1 115 ? 38.241 52.934 -25.646 1.00 17.89 115 ALA B C 1
ATOM 2634 O O . ALA B 1 115 ? 37.694 52.038 -25.029 1.00 18.54 115 ALA B O 1
ATOM 2636 N N . LEU B 1 116 ? 38.764 53.999 -25.038 1.00 17.93 116 LEU B N 1
ATOM 2637 C CA . LEU B 1 116 ? 38.708 54.146 -23.569 1.00 17.23 116 LEU B CA 1
ATOM 2638 C C . LEU B 1 116 ? 37.220 54.298 -23.099 1.00 17.73 116 LEU B C 1
ATOM 2639 O O . LEU B 1 116 ? 36.781 53.662 -22.138 1.00 17.13 116 LEU B O 1
ATOM 2644 N N . LYS B 1 117 ? 36.430 55.051 -23.853 1.00 16.80 117 LYS B N 1
ATOM 2645 C CA . LYS B 1 117 ? 35.035 55.297 -23.529 1.00 19.06 117 LYS B CA 1
ATOM 2646 C C . LYS B 1 117 ? 34.247 53.964 -23.560 1.00 18.46 117 LYS B C 1
ATOM 2647 O O . LYS B 1 117 ? 33.424 53.692 -22.689 1.00 16.71 117 LYS B O 1
ATOM 2653 N N . GLU B 1 118 ? 34.615 53.063 -24.473 1.00 19.88 118 GLU B N 1
ATOM 2654 C CA . GLU B 1 118 ? 33.949 51.756 -24.546 1.00 20.42 118 GLU B CA 1
ATOM 2655 C C . GLU B 1 118 ? 34.351 50.908 -23.316 1.00 18.43 118 GLU B C 1
ATOM 2656 O O . GLU B 1 118 ? 33.488 50.343 -22.678 1.00 18.27 118 GLU B O 1
ATOM 2662 N N . LYS B 1 119 ? 35.625 50.893 -22.926 1.00 17.61 119 LYS B N 1
ATOM 2663 C CA . LYS B 1 119 ? 36.043 50.112 -21.779 1.00 18.39 119 LYS B CA 1
ATOM 2664 C C . LYS B 1 119 ? 35.438 50.649 -20.500 1.00 16.62 119 LYS B C 1
ATOM 2665 O O . LYS B 1 119 ? 34.945 49.851 -19.672 1.00 15.47 119 LYS B O 1
ATOM 2671 N N . LEU B 1 120 ? 35.465 51.970 -20.300 1.00 15.43 120 LEU B N 1
ATOM 2672 C CA . LEU B 1 120 ? 34.892 52.524 -19.059 1.00 14.61 120 LEU B CA 1
ATOM 2673 C C . LEU B 1 120 ? 33.371 52.304 -18.982 1.00 14.26 120 LEU B C 1
ATOM 2674 O O . LEU B 1 120 ? 32.822 52.076 -17.924 1.00 14.55 120 LEU B O 1
ATOM 2679 N N . THR B 1 121 ? 32.689 52.352 -20.117 1.00 14.95 121 THR B N 1
ATOM 2680 C CA . THR B 1 121 ? 31.240 52.131 -20.154 1.00 16.18 121 THR B CA 1
ATOM 2681 C C . THR B 1 121 ? 30.925 50.683 -19.802 1.00 15.86 121 THR B C 1
ATOM 2682 O O . THR B 1 121 ? 30.088 50.425 -18.933 1.00 14.51 121 THR B O 1
ATOM 2686 N N . GLN B 1 122 ? 31.690 49.770 -20.397 1.00 16.48 122 GLN B N 1
ATOM 2687 C CA . GLN B 1 122 ? 31.607 48.325 -20.168 1.00 17.49 122 GLN B CA 1
ATOM 2688 C C . GLN B 1 122 ? 31.848 48.071 -18.649 1.00 16.19 122 GLN B C 1
ATOM 2689 O O . GLN B 1 122 ? 31.152 47.293 -18.002 1.00 16.36 122 GLN B O 1
ATOM 2695 N N . ALA B 1 123 ? 32.805 48.763 -18.062 1.00 14.73 123 ALA B N 1
ATOM 2696 C CA . ALA B 1 123 ? 33.098 48.612 -16.642 1.00 13.21 123 ALA B CA 1
ATOM 2697 C C . ALA B 1 123 ? 32.004 49.175 -15.751 1.00 12.23 123 ALA B C 1
ATOM 2698 O O . ALA B 1 123 ? 31.699 48.575 -14.741 1.00 12.15 123 ALA B O 1
ATOM 2700 N N . ALA B 1 124 ? 31.411 50.304 -16.125 1.00 10.72 124 ALA B N 1
ATOM 2701 C CA . ALA B 1 124 ? 30.366 50.918 -15.330 1.00 10.83 124 ALA B CA 1
ATOM 2702 C C . ALA B 1 124 ? 29.098 50.105 -15.423 1.00 11.20 124 ALA B C 1
ATOM 2703 O O . ALA B 1 124 ? 28.440 49.875 -14.414 1.00 11.80 124 ALA B O 1
ATOM 2705 N N . MET B 1 125 ? 28.779 49.609 -16.622 1.00 12.58 125 MET B N 1
ATOM 2706 C CA . MET B 1 125 ? 27.568 48.811 -16.827 1.00 13.27 125 MET B CA 1
ATOM 2707 C C . MET B 1 125 ? 27.667 47.458 -16.148 1.00 13.21 125 MET B C 1
ATOM 2708 O O . MET B 1 125 ? 26.651 46.891 -15.748 1.00 14.83 125 MET B O 1
ATOM 2713 N N . GLY B 1 126 ? 28.892 46.930 -16.075 1.00 12.23 126 GLY B N 1
ATOM 2714 C CA . GLY B 1 126 ? 29.150 45.620 -15.533 1.00 11.33 126 GLY B CA 1
ATOM 2715 C C . GLY B 1 126 ? 29.226 45.498 -14.043 1.00 12.11 126 GLY B C 1
ATOM 2716 O O . GLY B 1 126 ? 29.352 44.378 -13.502 1.00 12.47 126 GLY B O 1
ATOM 2717 N N . ARG B 1 127 ? 29.204 46.638 -13.371 1.00 10.32 127 ARG B N 1
ATOM 2718 C CA . ARG B 1 127 ? 29.281 46.670 -11.918 1.00 9.91 127 ARG B CA 1
ATOM 2719 C C . ARG B 1 127 ? 27.852 46.434 -11.365 1.00 9.71 127 ARG B C 1
ATOM 2720 O O . ARG B 1 127 ? 26.988 47.329 -11.356 1.00 10.81 127 ARG B O 1
ATOM 2728 N N . PHE B 1 128 ? 27.599 45.234 -10.884 1.00 7.80 128 PHE B N 1
ATOM 2729 C CA . PHE B 1 128 ? 26.268 44.881 -10.404 1.00 7.41 128 PHE B CA 1
ATOM 2730 C C . PHE B 1 128 ? 26.118 45.383 -8.968 1.00 7.20 128 PHE B C 1
ATOM 2731 O O . PHE B 1 128 ? 26.977 45.157 -8.134 1.00 10.50 128 PHE B O 1
ATOM 2739 N N . GLY B 1 129 ? 24.994 46.014 -8.668 1.00 6.35 129 GLY B N 1
ATOM 2740 C CA . GLY B 1 129 ? 24.797 46.603 -7.372 1.00 6.78 129 GLY B CA 1
ATOM 2741 C C . GLY B 1 129 ? 25.409 48.012 -7.345 1.00 6.43 129 GLY B C 1
ATOM 2742 O O . GLY B 1 129 ? 25.453 48.706 -8.359 1.00 7.70 129 GLY B O 1
ATOM 2743 N N . SER B 1 130 ? 25.927 48.414 -6.201 1.00 4.94 130 SER B N 1
ATOM 2744 C CA . SER B 1 130 ? 26.498 49.747 -6.003 1.00 5.55 130 SER B CA 1
ATOM 2745 C C . SER B 1 130 ? 28.004 49.680 -6.223 1.00 6.40 130 SER B C 1
ATOM 2746 O O . SER B 1 130 ? 28.651 48.695 -5.892 1.00 5.21 130 SER B O 1
ATOM 2749 N N . GLY B 1 131 ? 28.549 50.771 -6.745 1.00 7.26 131 GLY B N 1
ATOM 2750 C CA . GLY B 1 131 ? 29.978 50.880 -6.983 1.00 7.28 131 GLY B CA 1
ATOM 2751 C C . GLY B 1 131 ? 30.401 52.039 -7.893 1.00 6.65 131 GLY B C 1
ATOM 2752 O O . GLY B 1 131 ? 29.594 52.963 -8.154 1.00 7.24 131 GLY B O 1
ATOM 2753 N N . TRP B 1 132 ? 31.673 52.049 -8.282 1.00 5.28 132 TRP B N 1
ATOM 2754 C CA . TRP B 1 132 ? 32.243 53.112 -9.079 1.00 5.38 132 TRP B CA 1
ATOM 2755 C C . TRP B 1 132 ? 33.007 52.504 -10.195 1.00 6.38 132 TRP B C 1
ATOM 2756 O O . TRP B 1 132 ? 33.474 51.408 -10.009 1.00 7.85 132 TRP B O 1
ATOM 2767 N N . ALA B 1 133 ? 33.099 53.161 -11.360 1.00 6.18 133 ALA B N 1
ATOM 2768 C CA . ALA B 1 133 ? 33.914 52.689 -12.470 1.00 7.23 133 ALA B CA 1
ATOM 2769 C C . ALA B 1 133 ? 35.080 53.714 -12.501 1.00 8.86 133 ALA B C 1
ATOM 2770 O O . ALA B 1 133 ? 34.894 54.886 -12.202 1.00 10.43 133 ALA B O 1
ATOM 2772 N N . TRP B 1 134 ? 36.302 53.249 -12.752 1.00 9.13 134 TRP B N 1
ATOM 2773 C CA . TRP B 1 134 ? 37.496 54.077 -12.698 1.00 8.08 134 TRP B CA 1
ATOM 2774 C C . TRP B 1 134 ? 38.523 53.917 -13.815 1.00 8.54 134 TRP B C 1
ATOM 2775 O O . TRP B 1 134 ? 38.606 52.854 -14.455 1.00 7.95 134 TRP B O 1
ATOM 2786 N N . LEU B 1 135 ? 39.212 55.025 -14.106 1.00 7.88 135 LEU B N 1
ATOM 2787 C CA . LEU B 1 135 ? 40.429 55.004 -14.937 1.00 8.83 135 LEU B CA 1
ATOM 2788 C C . LEU B 1 135 ? 41.476 55.294 -13.843 1.00 7.91 135 LEU B C 1
ATOM 2789 O O . LEU B 1 135 ? 41.358 56.302 -13.112 1.00 7.99 135 LEU B O 1
ATOM 2794 N N . VAL B 1 136 ? 42.459 54.393 -13.675 1.00 8.11 136 VAL B N 1
ATOM 2795 C CA . VAL B 1 136 ? 43.474 54.549 -12.651 1.00 8.75 136 VAL B CA 1
ATOM 2796 C C . VAL B 1 136 ? 44.874 54.451 -13.245 1.00 9.80 136 VAL B C 1
ATOM 2797 O O . VAL B 1 136 ? 45.026 53.946 -14.353 1.00 10.78 136 VAL B O 1
ATOM 2801 N N . LYS B 1 137 ? 45.873 54.899 -12.497 1.00 10.64 137 LYS B N 1
ATOM 2802 C CA . LYS B 1 137 ? 47.297 54.809 -12.894 1.00 12.99 137 LYS B CA 1
ATOM 2803 C C . LYS B 1 137 ? 48.000 53.942 -11.818 1.00 13.66 137 LYS B C 1
ATOM 2804 O O . LYS B 1 137 ? 47.632 54.032 -10.641 1.00 14.13 137 LYS B O 1
ATOM 2810 N N . ASP B 1 138 ? 48.930 53.054 -12.184 1.00 13.17 138 ASP B N 1
ATOM 2811 C CA . ASP B 1 138 ? 49.684 52.271 -11.174 1.00 13.60 138 ASP B CA 1
ATOM 2812 C C . ASP B 1 138 ? 51.121 52.869 -11.064 1.00 15.12 138 ASP B C 1
ATOM 2813 O O . ASP B 1 138 ? 51.502 53.694 -11.894 1.00 15.71 138 ASP B O 1
ATOM 2818 N N . PRO B 1 139 ? 51.935 52.451 -10.080 1.00 15.31 139 PRO B N 1
ATOM 2819 C CA . PRO B 1 139 ? 53.282 53.038 -10.005 1.00 16.84 139 PRO B CA 1
ATOM 2820 C C . PRO B 1 139 ? 54.217 52.758 -11.204 1.00 18.12 139 PRO B C 1
ATOM 2821 O O . PRO B 1 139 ? 55.318 53.290 -11.267 1.00 20.65 139 PRO B O 1
ATOM 2825 N N . PHE B 1 140 ? 53.829 51.883 -12.112 1.00 18.43 140 PHE B N 1
ATOM 2826 C CA . PHE B 1 140 ? 54.709 51.506 -13.204 1.00 19.63 140 PHE B CA 1
ATOM 2827 C C . PHE B 1 140 ? 54.337 52.143 -14.507 1.00 21.41 140 PHE B C 1
ATOM 2828 O O . PHE B 1 140 ? 54.766 51.659 -15.565 1.00 24.11 140 PHE B O 1
ATOM 2836 N N . GLY B 1 141 ? 53.468 53.162 -14.445 1.00 20.77 141 GLY B N 1
ATOM 2837 C CA . GLY B 1 141 ? 53.076 53.881 -15.636 1.00 19.93 141 GLY B CA 1
ATOM 2838 C C . GLY B 1 141 ? 51.909 53.349 -16.438 1.00 20.24 141 GLY B C 1
ATOM 2839 O O . GLY B 1 141 ? 51.527 53.953 -17.440 1.00 22.88 141 GLY B O 1
ATOM 2840 N N . LYS B 1 142 ? 51.308 52.253 -15.997 1.00 18.11 142 LYS B N 1
ATOM 2841 C CA . LYS B 1 142 ? 50.189 51.635 -16.717 1.00 16.57 142 LYS B CA 1
ATOM 2842 C C . LYS B 1 142 ? 48.840 52.190 -16.293 1.00 13.37 142 LYS B C 1
ATOM 2843 O O . LYS B 1 142 ? 48.637 52.467 -15.127 1.00 11.56 142 LYS B O 1
ATOM 2849 N N . LEU B 1 143 ? 47.961 52.372 -17.273 1.00 12.51 143 LEU B N 1
ATOM 2850 C CA . LEU B 1 143 ? 46.588 52.814 -17.058 1.00 12.33 143 LEU B CA 1
ATOM 2851 C C . LEU B 1 143 ? 45.743 51.553 -16.997 1.00 11.38 143 LEU B C 1
ATOM 2852 O O . LEU B 1 143 ? 46.016 50.591 -17.682 1.00 13.61 143 LEU B O 1
ATOM 2857 N N . HIS B 1 144 ? 44.719 51.554 -16.153 1.00 12.07 144 HIS B N 1
ATOM 2858 C CA . HIS B 1 144 ? 43.816 50.404 -15.980 1.00 11.92 144 HIS B CA 1
ATOM 2859 C C . HIS B 1 144 ? 42.373 50.921 -15.870 1.00 11.26 144 HIS B C 1
ATOM 2860 O O . HIS B 1 144 ? 42.159 52.016 -15.324 1.00 11.96 144 HIS B O 1
ATOM 2867 N N . VAL B 1 145 ? 41.439 50.143 -16.402 1.00 9.10 145 VAL B N 1
ATOM 2868 C CA . VAL B 1 145 ? 40.023 50.403 -16.268 1.00 9.91 145 VAL B CA 1
ATOM 2869 C C . VAL B 1 145 ? 39.501 49.288 -15.352 1.00 10.57 145 VAL B C 1
ATOM 2870 O O . VAL B 1 145 ? 39.677 48.092 -15.592 1.00 10.90 145 VAL B O 1
ATOM 2874 N N . LEU B 1 146 ? 38.878 49.685 -14.258 1.00 11.49 146 LEU B N 1
ATOM 2875 C CA . LEU B 1 146 ? 38.314 48.722 -13.334 1.00 11.63 146 LEU B CA 1
ATOM 2876 C C . LEU B 1 146 ? 37.098 49.306 -12.604 1.00 10.86 146 LEU B C 1
ATOM 2877 O O . LEU B 1 146 ? 36.761 50.481 -12.770 1.00 10.83 146 LEU B O 1
ATOM 2882 N N . SER B 1 147 ? 36.369 48.452 -11.884 1.00 9.50 147 SER B N 1
ATOM 2883 C CA . SER B 1 147 ? 35.245 48.895 -11.081 1.00 10.35 147 SER B CA 1
ATOM 2884 C C . SER B 1 147 ? 35.468 48.379 -9.662 1.00 9.58 147 SER B C 1
ATOM 2885 O O . SER B 1 147 ? 36.269 47.454 -9.429 1.00 9.97 147 SER B O 1
ATOM 2888 N N . THR B 1 148 ? 34.925 49.112 -8.702 1.00 8.44 148 THR B N 1
ATOM 2889 C CA . THR B 1 148 ? 35.029 48.719 -7.293 1.00 8.21 148 THR B CA 1
ATOM 2890 C C . THR B 1 148 ? 33.594 48.669 -6.713 1.00 8.28 148 THR B C 1
ATOM 2891 O O . THR B 1 148 ? 32.697 49.339 -7.237 1.00 7.68 148 THR B O 1
ATOM 2895 N N . PRO B 1 149 ? 33.347 47.830 -5.691 1.00 8.26 149 PRO B N 1
ATOM 2896 C CA . PRO B 1 149 ? 32.025 47.714 -5.064 1.00 8.10 149 PRO B CA 1
ATOM 2897 C C . PRO B 1 149 ? 31.824 48.829 -4.026 1.00 8.42 149 PRO B C 1
ATOM 2898 O O . PRO B 1 149 ? 32.793 49.318 -3.482 1.00 9.78 149 PRO B O 1
ATOM 2902 N N . ASN B 1 150 ? 30.589 49.251 -3.810 1.00 5.99 150 ASN B N 1
ATOM 2903 C CA . ASN B 1 150 ? 30.198 50.212 -2.799 1.00 5.97 150 ASN B CA 1
ATOM 2904 C C . ASN B 1 150 ? 31.028 51.490 -2.781 1.00 5.69 150 ASN B C 1
ATOM 2905 O O . ASN B 1 150 ? 31.041 52.173 -3.791 1.00 5.49 150 ASN B O 1
ATOM 2910 N N . GLN B 1 151 ? 31.678 51.833 -1.665 1.00 6.03 151 GLN B N 1
ATOM 2911 C CA . GLN B 1 151 ? 32.518 53.042 -1.646 1.00 6.49 151 GLN B CA 1
ATOM 2912 C C . GLN B 1 151 ? 33.993 52.713 -1.629 1.00 7.17 151 GLN B C 1
ATOM 2913 O O . GLN B 1 151 ? 34.819 53.544 -1.233 1.00 8.34 151 GLN B O 1
ATOM 2919 N N . ASP B 1 152 ? 34.344 51.531 -2.108 1.00 6.82 152 ASP B N 1
ATOM 2920 C CA . ASP B 1 152 ? 35.761 51.175 -2.154 1.00 8.65 152 ASP B CA 1
ATOM 2921 C C . ASP B 1 152 ? 36.501 52.089 -3.162 1.00 8.31 152 ASP B C 1
ATOM 2922 O O . ASP B 1 152 ? 36.039 52.325 -4.291 1.00 8.95 152 ASP B O 1
ATOM 2927 N N . ASN B 1 153 ? 37.672 52.553 -2.747 1.00 8.59 153 ASN B N 1
ATOM 2928 C CA . ASN B 1 153 ? 38.476 53.395 -3.591 1.00 9.16 153 ASN B CA 1
ATOM 2929 C C . ASN B 1 153 ? 39.750 52.640 -4.022 1.00 9.57 153 ASN B C 1
ATOM 2930 O O . ASN B 1 153 ? 40.360 51.909 -3.213 1.00 11.56 153 ASN B O 1
ATOM 2935 N N . PRO B 1 154 ? 40.147 52.747 -5.299 1.00 8.46 154 PRO B N 1
ATOM 2936 C CA . PRO B 1 154 ? 41.348 52.068 -5.824 1.00 9.04 154 PRO B CA 1
ATOM 2937 C C . PRO B 1 154 ? 42.647 52.326 -5.044 1.00 9.66 154 PRO B C 1
ATOM 2938 O O . PRO B 1 154 ? 43.567 51.539 -5.163 1.00 10.49 154 PRO B O 1
ATOM 2942 N N . VAL B 1 155 ? 42.743 53.390 -4.263 1.00 9.09 155 VAL B N 1
ATOM 2943 C CA . VAL B 1 155 ? 43.943 53.588 -3.468 1.00 12.04 155 VAL B CA 1
ATOM 2944 C C . VAL B 1 155 ? 44.185 52.417 -2.493 1.00 13.03 155 VAL B C 1
ATOM 2945 O O . VAL B 1 155 ? 45.313 52.178 -2.116 1.00 13.79 155 VAL B O 1
ATOM 2949 N N . MET B 1 156 ? 43.137 51.686 -2.100 1.00 13.08 156 MET B N 1
ATOM 2950 C CA . MET B 1 156 ? 43.260 50.550 -1.182 1.00 14.73 156 MET B CA 1
ATOM 2951 C C . MET B 1 156 ? 44.137 49.455 -1.759 1.00 15.21 156 MET B C 1
ATOM 2952 O O . MET B 1 156 ? 44.634 48.605 -1.033 1.00 16.34 156 MET B O 1
ATOM 2957 N N . GLU B 1 157 ? 44.247 49.432 -3.073 1.00 15.25 157 GLU B N 1
ATOM 2958 C CA . GLU B 1 157 ? 45.047 48.421 -3.747 1.00 18.27 157 GLU B CA 1
ATOM 2959 C C . GLU B 1 157 ? 46.281 48.974 -4.350 1.00 18.10 157 GLU B C 1
ATOM 2960 O O . GLU B 1 157 ? 46.951 48.287 -5.116 1.00 20.29 157 GLU B O 1
ATOM 2966 N N . GLY B 1 158 ? 46.592 50.215 -3.983 1.00 17.05 158 GLY B N 1
ATOM 2967 C CA . GLY B 1 158 ? 47.787 50.883 -4.468 1.00 16.16 158 GLY B CA 1
ATOM 2968 C C . GLY B 1 158 ? 47.698 51.574 -5.805 1.00 16.14 158 GLY B C 1
ATOM 2969 O O . GLY B 1 158 ? 48.734 51.724 -6.473 1.00 18.13 158 GLY B O 1
ATOM 2970 N N . PHE B 1 159 ? 46.485 51.907 -6.255 1.00 14.73 159 PHE B N 1
ATOM 2971 C CA . PHE B 1 159 ? 46.316 52.642 -7.532 1.00 14.41 159 PHE B CA 1
ATOM 2972 C C . PHE B 1 159 ? 46.070 54.140 -7.226 1.00 13.22 159 PHE B C 1
ATOM 2973 O O . PHE B 1 159 ? 45.755 54.520 -6.097 1.00 12.35 159 PHE B O 1
ATOM 2981 N N . THR B 1 160 ? 46.182 54.982 -8.252 1.00 12.02 160 THR B N 1
ATOM 2982 C CA . THR B 1 160 ? 45.900 56.415 -8.108 1.00 11.61 160 THR B CA 1
ATOM 2983 C C . THR B 1 160 ? 44.745 56.679 -9.054 1.00 9.85 160 THR B C 1
ATOM 2984 O O . THR B 1 160 ? 44.873 56.469 -10.276 1.00 8.59 160 THR B O 1
ATOM 2988 N N . PRO B 1 161 ? 43.589 57.082 -8.512 1.00 9.14 161 PRO B N 1
ATOM 2989 C CA . PRO B 1 161 ? 42.449 57.351 -9.389 1.00 9.07 161 PRO B CA 1
ATOM 2990 C C . PRO B 1 161 ? 42.589 58.620 -10.233 1.00 8.81 161 PRO B C 1
ATOM 2991 O O . PRO B 1 161 ? 43.169 59.587 -9.799 1.00 9.41 161 PRO B O 1
ATOM 2995 N N . ILE B 1 162 ? 42.187 58.548 -11.486 1.00 9.75 162 ILE B N 1
ATOM 2996 C CA . ILE B 1 162 ? 42.265 59.689 -12.392 1.00 9.61 162 ILE B CA 1
ATOM 2997 C C . ILE B 1 162 ? 40.842 60.078 -12.728 1.00 10.98 162 ILE B C 1
ATOM 2998 O O . ILE B 1 162 ? 40.521 61.248 -12.614 1.00 11.46 162 ILE B O 1
ATOM 3003 N N . VAL B 1 163 ? 40.008 59.134 -13.188 1.00 10.37 163 VAL B N 1
ATOM 3004 C CA . VAL B 1 163 ? 38.599 59.408 -13.458 1.00 10.93 163 VAL B CA 1
ATOM 3005 C C . VAL B 1 163 ? 37.759 58.391 -12.638 1.00 11.11 163 VAL B C 1
ATOM 3006 O O . VAL B 1 163 ? 38.080 57.203 -12.616 1.00 10.27 163 VAL B O 1
ATOM 3010 N N . GLY B 1 164 ? 36.693 58.854 -11.985 1.00 9.32 164 GLY B N 1
ATOM 3011 C CA . GLY B 1 164 ? 35.836 57.941 -11.292 1.00 8.39 164 GLY B CA 1
ATOM 3012 C C . GLY B 1 164 ? 34.430 58.305 -11.711 1.00 8.73 164 GLY B C 1
ATOM 3013 O O . GLY B 1 164 ? 34.112 59.484 -11.871 1.00 9.11 164 GLY B O 1
ATOM 3014 N N . ILE B 1 165 ? 33.618 57.289 -11.963 1.00 8.91 165 ILE B N 1
ATOM 3015 C CA . ILE B 1 165 ? 32.207 57.452 -12.275 1.00 8.42 165 ILE B CA 1
ATOM 3016 C C . ILE B 1 165 ? 31.323 56.705 -11.252 1.00 8.02 165 ILE B C 1
ATOM 3017 O O . ILE B 1 165 ? 31.415 55.494 -11.142 1.00 8.68 165 ILE B O 1
ATOM 3022 N N L ASP B 1 166 ? 30.476 57.450 -10.538 0.50 7.65 166 ASP B N 1
ATOM 3023 N N U ASP B 1 166 ? 30.472 57.450 -10.540 0.55 7.54 166 ASP B N 1
ATOM 3024 C CA L ASP B 1 166 ? 29.579 56.914 -9.521 0.50 6.87 166 ASP B CA 1
ATOM 3025 C CA U ASP B 1 166 ? 29.572 56.939 -9.510 0.55 6.67 166 ASP B CA 1
ATOM 3026 C C L ASP B 1 166 ? 28.441 56.170 -10.211 0.50 6.82 166 ASP B C 1
ATOM 3027 C C U ASP B 1 166 ? 28.393 56.194 -10.141 0.55 6.87 166 ASP B C 1
ATOM 3028 O O L ASP B 1 166 ? 27.768 56.733 -11.066 0.50 6.64 166 ASP B O 1
ATOM 3029 O O U ASP B 1 166 ? 27.573 56.816 -10.809 0.55 7.21 166 ASP B O 1
ATOM 3038 N N . VAL B 1 167 ? 28.300 54.881 -9.919 1.00 5.93 167 VAL B N 1
ATOM 3039 C CA . VAL B 1 167 ? 27.200 54.126 -10.439 1.00 7.14 167 VAL B CA 1
ATOM 3040 C C . VAL B 1 167 ? 26.238 53.636 -9.349 1.00 8.04 167 VAL B C 1
ATOM 3041 O O . VAL B 1 167 ? 25.490 52.713 -9.575 1.00 10.51 167 VAL B O 1
ATOM 3045 N N . TRP B 1 168 ? 26.298 54.176 -8.140 1.00 6.10 168 TRP B N 1
ATOM 3046 C CA . TRP B 1 168 ? 25.247 53.876 -7.206 1.00 5.98 168 TRP B CA 1
ATOM 3047 C C . TRP B 1 168 ? 23.936 54.445 -7.846 1.00 5.62 168 TRP B C 1
ATOM 3048 O O . TRP B 1 168 ? 23.920 55.495 -8.527 1.00 6.34 168 TRP B O 1
ATOM 3059 N N . GLU B 1 169 ? 22.827 53.790 -7.578 1.00 5.41 169 GLU B N 1
ATOM 3060 C CA . GLU B 1 169 ? 21.559 54.266 -8.086 1.00 6.74 169 GLU B CA 1
ATOM 3061 C C . GLU B 1 169 ? 21.196 55.699 -7.688 1.00 7.20 169 GLU B C 1
ATOM 3062 O O . GLU B 1 169 ? 20.551 56.387 -8.461 1.00 6.76 169 GLU B O 1
ATOM 3068 N N L HIS B 1 170 ? 21.580 56.169 -6.508 0.50 8.10 170 HIS B N 1
ATOM 3069 N N U HIS B 1 170 ? 21.635 56.158 -6.514 0.55 8.06 170 HIS B N 1
ATOM 3070 C CA L HIS B 1 170 ? 21.220 57.550 -6.151 0.50 8.54 170 HIS B CA 1
ATOM 3071 C CA U HIS B 1 170 ? 21.324 57.534 -6.083 0.55 8.40 170 HIS B CA 1
ATOM 3072 C C L HIS B 1 170 ? 21.828 58.585 -7.110 0.50 9.45 170 HIS B C 1
ATOM 3073 C C U HIS B 1 170 ? 21.919 58.597 -7.004 0.55 9.38 170 HIS B C 1
ATOM 3074 O O L HIS B 1 170 ? 21.349 59.714 -7.187 0.50 9.72 170 HIS B O 1
ATOM 3075 O O U HIS B 1 170 ? 21.531 59.763 -6.940 0.55 9.65 170 HIS B O 1
ATOM 3088 N N . ALA B 1 171 ? 22.868 58.196 -7.843 1.00 8.54 171 ALA B N 1
ATOM 3089 C CA . ALA B 1 171 ? 23.538 59.101 -8.742 1.00 7.43 171 ALA B CA 1
ATOM 3090 C C . ALA B 1 171 ? 22.741 59.411 -9.977 1.00 7.64 171 ALA B C 1
ATOM 3091 O O . ALA B 1 171 ? 23.031 60.378 -10.678 1.00 7.64 171 ALA B O 1
ATOM 3093 N N . TYR B 1 172 ? 21.818 58.522 -10.317 1.00 7.95 172 TYR B N 1
ATOM 3094 C CA . TYR B 1 172 ? 21.030 58.680 -11.521 1.00 7.43 172 TYR B CA 1
ATOM 3095 C C . TYR B 1 172 ? 19.552 58.318 -11.422 1.00 7.85 172 TYR B C 1
ATOM 3096 O O . TYR B 1 172 ? 18.846 58.497 -12.384 1.00 8.58 172 TYR B O 1
ATOM 3105 N N . TYR B 1 173 ? 19.082 57.784 -10.300 1.00 8.14 173 TYR B N 1
ATOM 3106 C CA . TYR B 1 173 ? 17.704 57.316 -10.234 1.00 8.63 173 TYR B CA 1
ATOM 3107 C C . TYR B 1 173 ? 16.623 58.364 -10.439 1.00 10.08 173 TYR B C 1
ATOM 3108 O O . TYR B 1 173 ? 15.690 58.128 -11.224 1.00 10.00 173 TYR B O 1
ATOM 3117 N N . LEU B 1 174 ? 16.760 59.528 -9.801 1.00 10.38 174 LEU B N 1
ATOM 3118 C CA . LEU B 1 174 ? 15.717 60.557 -9.951 1.00 11.12 174 LEU B CA 1
ATOM 3119 C C . LEU B 1 174 ? 15.414 60.937 -11.420 1.00 11.56 174 LEU B C 1
ATOM 3120 O O . LEU B 1 174 ? 14.249 61.139 -11.780 1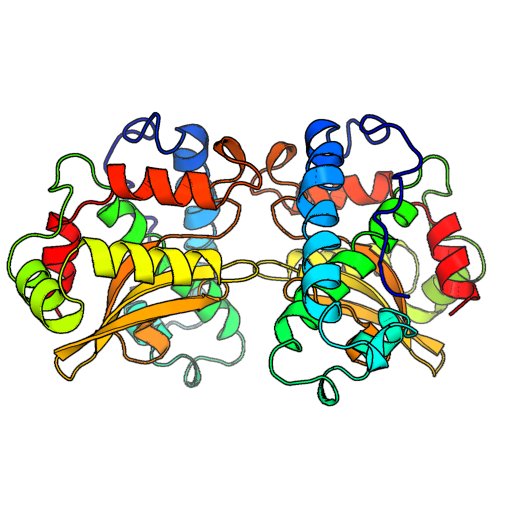.00 13.78 174 LEU B O 1
ATOM 3125 N N . LYS B 1 175 ? 16.436 61.070 -12.264 1.00 11.66 175 LYS B N 1
ATOM 3126 C CA . LYS B 1 175 ? 16.232 61.449 -13.664 1.00 11.63 175 LYS B CA 1
ATOM 3127 C C . LYS B 1 175 ? 16.197 60.263 -14.656 1.00 11.88 175 LYS B C 1
ATOM 3128 O O . LYS B 1 175 ? 15.432 60.262 -15.581 1.00 11.44 175 LYS B O 1
ATOM 3134 N N . TYR B 1 176 ? 16.991 59.232 -14.421 1.00 10.90 176 TYR B N 1
ATOM 3135 C CA . TYR B 1 176 ? 17.084 58.139 -15.348 1.00 9.13 176 TYR B CA 1
ATOM 3136 C C . TYR B 1 176 ? 16.460 56.845 -14.885 1.00 9.33 176 TYR B C 1
ATOM 3137 O O . TYR B 1 176 ? 16.423 55.913 -15.653 1.00 10.30 176 TYR B O 1
ATOM 3146 N N . GLN B 1 177 ? 16.062 56.733 -13.625 1.00 9.40 177 GLN B N 1
ATOM 3147 C CA . GLN B 1 177 ? 15.543 55.472 -13.108 1.00 10.36 177 GLN B CA 1
ATOM 3148 C C . GLN B 1 177 ? 16.472 54.291 -13.411 1.00 10.69 177 GLN B C 1
ATOM 3149 O O . GLN B 1 177 ? 17.650 54.403 -13.171 1.00 9.74 177 GLN B O 1
ATOM 3155 N N . ASN B 1 178 ? 15.950 53.182 -13.913 1.00 10.54 178 ASN B N 1
ATOM 3156 C CA . ASN B 1 178 ? 16.728 51.986 -14.212 1.00 11.92 178 ASN B CA 1
ATOM 3157 C C . ASN B 1 178 ? 17.684 52.152 -15.400 1.00 12.57 178 ASN B C 1
ATOM 3158 O O . ASN B 1 178 ? 18.468 51.245 -15.683 1.00 14.85 178 ASN B O 1
ATOM 3163 N N . ARG B 1 179 ? 17.640 53.282 -16.093 1.00 11.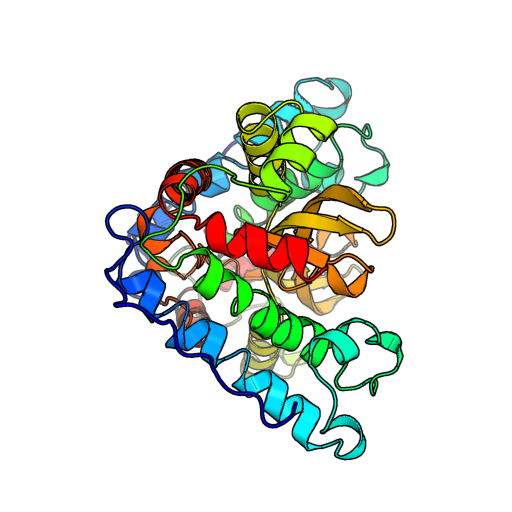55 179 ARG B N 1
ATOM 3164 C CA . ARG B 1 179 ? 18.466 53.456 -17.272 1.00 12.11 179 ARG B CA 1
ATOM 3165 C C . ARG B 1 179 ? 19.881 53.944 -17.054 1.00 11.32 179 ARG B C 1
ATOM 3166 O O . ARG B 1 179 ? 20.242 55.043 -17.476 1.00 10.85 179 ARG B O 1
ATOM 3174 N N . ARG B 1 180 ? 20.678 53.107 -16.416 1.00 9.99 180 ARG B N 1
ATOM 3175 C CA . ARG B 1 180 ? 22.054 53.423 -16.174 1.00 10.23 180 ARG B CA 1
ATOM 3176 C C . ARG B 1 180 ? 22.790 53.791 -17.490 1.00 11.48 180 ARG B C 1
ATOM 3177 O O . ARG B 1 180 ? 23.608 54.711 -17.509 1.00 11.39 180 ARG B O 1
ATOM 3185 N N . ALA B 1 181 ? 22.467 53.099 -18.592 1.00 12.23 181 ALA B N 1
ATOM 3186 C CA . ALA B 1 181 ? 23.120 53.354 -19.887 1.00 12.70 181 ALA B CA 1
ATOM 3187 C C . ALA B 1 181 ? 22.907 54.788 -20.335 1.00 11.68 181 ALA B C 1
ATOM 3188 O O . ALA B 1 181 ? 23.830 55.392 -20.837 1.00 12.73 181 ALA B O 1
ATOM 3190 N N . ASP B 1 182 ? 21.709 55.322 -20.150 1.00 10.75 182 ASP B N 1
ATOM 3191 C CA . ASP B 1 182 ? 21.450 56.697 -20.548 1.00 12.21 182 ASP B CA 1
ATOM 3192 C C . ASP B 1 182 ? 22.226 57.674 -19.672 1.00 11.19 182 ASP B C 1
ATOM 3193 O O . ASP B 1 182 ? 22.642 58.729 -20.149 1.00 12.97 182 ASP B O 1
ATOM 3198 N N . TYR B 1 183 ? 22.346 57.373 -18.378 1.00 10.25 183 TYR B N 1
ATOM 3199 C CA . TYR B 1 183 ? 23.126 58.176 -17.425 1.00 9.06 183 TYR B CA 1
ATOM 3200 C C . TYR B 1 183 ? 24.607 58.208 -17.873 1.00 9.53 183 TYR B C 1
ATOM 3201 O O . TYR B 1 183 ? 25.228 59.291 -17.863 1.00 10.14 183 TYR B O 1
ATOM 3210 N N . LEU B 1 184 ? 25.171 57.075 -18.269 1.00 9.92 184 LEU B N 1
ATOM 3211 C CA . LEU B 1 184 ? 26.569 57.050 -18.726 1.00 12.15 184 LEU B CA 1
ATOM 3212 C C . LEU B 1 184 ? 26.776 57.816 -20.010 1.00 13.96 184 LEU B C 1
ATOM 3213 O O . LEU B 1 184 ? 27.789 58.491 -20.166 1.00 13.89 184 LEU B O 1
ATOM 3218 N N . GLN B 1 185 ? 25.807 57.753 -20.911 1.00 14.98 185 GLN B N 1
ATOM 3219 C CA . GLN B 1 185 ? 25.867 58.530 -22.146 1.00 18.17 185 GLN B CA 1
ATOM 3220 C C . GLN B 1 185 ? 25.914 60.050 -21.843 1.00 16.22 185 GLN B C 1
ATOM 3221 O O . GLN B 1 185 ? 26.611 60.798 -22.483 1.00 19.46 185 GLN B O 1
ATOM 3227 N N . ALA B 1 186 ? 25.196 60.485 -20.838 1.00 15.48 186 ALA B N 1
ATOM 3228 C CA . ALA B 1 186 ? 25.191 61.874 -20.419 1.00 15.56 186 ALA B CA 1
ATOM 3229 C C . ALA B 1 186 ? 26.489 62.324 -19.709 1.00 16.63 186 ALA B C 1
ATOM 3230 O O . ALA B 1 186 ? 26.916 63.461 -19.886 1.00 15.86 186 ALA B O 1
ATOM 3232 N N . ILE B 1 187 ? 27.084 61.457 -18.884 1.00 15.09 187 ILE B N 1
ATOM 3233 C CA . ILE B 1 187 ? 28.301 61.765 -18.162 1.00 16.09 187 ILE B CA 1
ATOM 3234 C C . ILE B 1 187 ? 29.432 62.264 -19.077 1.00 14.85 187 ILE B C 1
ATOM 3235 O O . ILE B 1 187 ? 30.138 63.184 -18.705 1.00 13.91 187 ILE B O 1
ATOM 3240 N N . TRP B 1 188 ? 29.537 61.747 -20.298 1.00 15.14 188 TRP B N 1
ATOM 3241 C CA . TRP B 1 188 ? 30.586 62.192 -21.221 1.00 15.85 188 TRP B CA 1
ATOM 3242 C C . TRP B 1 188 ? 30.447 63.651 -21.617 1.00 16.26 188 TRP B C 1
ATOM 3243 O O . TRP B 1 188 ? 31.407 64.322 -21.984 1.00 16.31 188 TRP B O 1
ATOM 3254 N N . ASN B 1 189 ? 29.266 64.188 -21.456 1.00 15.35 189 ASN B N 1
ATOM 3255 C CA . ASN B 1 189 ? 29.107 65.575 -21.790 1.00 16.35 189 ASN B CA 1
ATOM 3256 C C . ASN B 1 189 ? 29.569 66.490 -20.700 1.00 15.60 189 ASN B C 1
ATOM 3257 O O . ASN B 1 189 ? 29.739 67.699 -20.934 1.00 16.59 189 ASN B O 1
ATOM 3262 N N . VAL B 1 190 ? 29.737 65.953 -19.495 1.00 14.13 190 VAL B N 1
ATOM 3263 C CA . VAL B 1 190 ? 30.107 66.789 -18.365 1.00 13.59 190 VAL B CA 1
ATOM 3264 C C . VAL B 1 190 ? 31.456 66.561 -17.718 1.00 13.02 190 VAL B C 1
ATOM 3265 O O . VAL B 1 190 ? 31.835 67.346 -16.857 1.00 13.07 190 VAL B O 1
ATOM 3269 N N . LEU B 1 191 ? 32.172 65.499 -18.101 1.00 13.11 191 LEU B N 1
ATOM 3270 C CA . LEU B 1 191 ? 33.492 65.244 -17.522 1.00 13.01 191 LEU B CA 1
ATOM 3271 C C . LEU B 1 191 ? 34.494 66.315 -17.971 1.00 12.38 191 LEU B C 1
ATOM 3272 O O . LEU B 1 191 ? 34.510 66.716 -19.150 1.00 13.48 191 LEU B O 1
ATOM 3277 N N . ASN B 1 192 ? 35.277 66.794 -17.011 1.00 10.93 192 ASN B N 1
ATOM 3278 C CA . ASN B 1 192 ? 36.289 67.821 -17.212 1.00 9.79 192 ASN B CA 1
ATOM 3279 C C . ASN B 1 192 ? 37.668 67.194 -17.365 1.00 9.91 192 ASN B C 1
ATOM 3280 O O . ASN B 1 192 ? 38.289 66.786 -16.392 1.00 10.05 192 ASN B O 1
ATOM 3285 N N . TRP B 1 193 ? 38.109 67.039 -18.617 1.00 10.44 193 TRP B N 1
ATOM 3286 C CA . TRP B 1 193 ? 39.407 66.443 -18.895 1.00 10.89 193 TRP B CA 1
ATOM 3287 C C . TRP B 1 193 ? 40.604 67.259 -18.495 1.00 11.42 193 TRP B C 1
ATOM 3288 O O . TRP B 1 193 ? 41.719 66.719 -18.437 1.00 12.36 193 TRP B O 1
ATOM 3299 N N . ASP B 1 194 ? 40.421 68.557 -18.287 1.00 11.39 194 ASP B N 1
ATOM 3300 C CA . ASP B 1 194 ? 41.544 69.371 -17.799 1.00 12.42 194 ASP B CA 1
ATOM 3301 C C . ASP B 1 194 ? 41.809 68.949 -16.347 1.00 11.45 194 ASP B C 1
ATOM 3302 O O . ASP B 1 194 ? 42.960 68.902 -15.910 1.00 11.01 194 ASP B O 1
ATOM 3307 N N . VAL B 1 195 ? 40.742 68.699 -15.577 1.00 12.02 195 VAL B N 1
ATOM 3308 C CA . VAL B 1 195 ? 40.901 68.228 -14.194 1.00 11.22 195 VAL B CA 1
ATOM 3309 C C . VAL B 1 195 ? 41.498 66.803 -14.198 1.00 12.41 195 VAL B C 1
ATOM 3310 O O . VAL B 1 195 ? 42.410 66.508 -13.417 1.00 12.76 195 VAL B O 1
ATOM 3314 N N . ALA B 1 196 ? 41.018 65.940 -15.087 1.00 11.49 196 ALA B N 1
ATOM 3315 C CA . ALA B 1 196 ? 41.557 64.593 -15.191 1.00 13.10 196 ALA B CA 1
ATOM 3316 C C . ALA B 1 196 ? 43.068 64.721 -15.476 1.00 15.76 196 ALA B C 1
ATOM 3317 O O . ALA B 1 196 ? 43.843 63.912 -14.982 1.00 16.20 196 ALA B O 1
ATOM 3319 N N . GLU B 1 197 ? 43.477 65.687 -16.310 1.00 15.17 197 GLU B N 1
ATOM 3320 C CA . GLU B 1 197 ? 44.912 65.902 -16.639 1.00 15.91 197 GLU B CA 1
ATOM 3321 C C . GLU B 1 197 ? 45.744 66.304 -15.366 1.00 16.29 197 GLU B C 1
ATOM 3322 O O . GLU B 1 197 ? 46.844 65.784 -15.131 1.00 15.44 197 GLU B O 1
ATOM 3328 N N . GLU B 1 198 ? 45.169 67.144 -14.502 1.00 18.53 198 GLU B N 1
ATOM 3329 C CA . GLU B 1 198 ? 45.777 67.584 -13.235 1.00 20.96 198 GLU B CA 1
ATOM 3330 C C . GLU B 1 198 ? 46.012 66.340 -12.355 1.00 21.14 198 GLU B C 1
ATOM 3331 O O . GLU B 1 198 ? 47.128 66.123 -11.834 1.00 21.06 198 GLU B O 1
ATOM 3337 N N . PHE B 1 199 ? 44.992 65.474 -12.272 1.00 20.38 199 PHE B N 1
ATOM 3338 C CA . PHE B 1 199 ? 45.079 64.223 -11.499 1.00 18.71 199 PHE B CA 1
ATOM 3339 C C . PHE B 1 199 ? 46.161 63.286 -12.070 1.00 17.72 199 PHE B C 1
ATOM 3340 O O . PHE B 1 199 ? 46.931 62.699 -11.330 1.00 16.81 199 PHE B O 1
ATOM 3348 N N . PHE B 1 200 ? 46.212 63.157 -13.380 1.00 17.34 200 PHE B N 1
ATOM 3349 C CA . PHE B 1 200 ? 47.181 62.293 -14.023 1.00 19.42 200 PHE B CA 1
ATOM 3350 C C . PHE B 1 200 ? 48.620 62.729 -13.812 1.00 22.52 200 PHE B C 1
ATOM 3351 O O . PHE B 1 200 ? 49.495 61.884 -13.652 1.00 23.29 200 PHE B O 1
ATOM 3359 N N . LYS B 1 201 ? 48.862 64.036 -13.885 1.00 25.91 201 LYS B N 1
ATOM 3360 C CA . LYS B 1 201 ? 50.188 64.610 -13.753 1.00 30.95 201 LYS B CA 1
ATOM 3361 C C . LYS B 1 201 ? 50.753 64.584 -12.354 1.00 34.28 201 LYS B C 1
ATOM 3362 O O . LYS B 1 201 ? 51.965 64.519 -12.160 1.00 36.08 201 LYS B O 1
ATOM 3368 N N . LYS B 1 202 ? 49.889 64.746 -11.381 1.00 38.23 202 LYS B N 1
ATOM 3369 C CA . LYS B 1 202 ? 50.307 64.705 -10.008 1.00 42.69 202 LYS B CA 1
ATOM 3370 C C . LYS B 1 202 ? 50.465 63.223 -9.616 1.00 44.91 202 LYS B C 1
ATOM 3371 O O . LYS B 1 202 ? 51.053 62.912 -8.587 1.00 46.17 202 LYS B O 1
ATOM 3377 N N . ALA B 1 203 ? 50.013 62.318 -10.485 1.00 47.62 203 ALA B N 1
ATOM 3378 C CA . ALA B 1 203 ? 50.008 60.873 -10.208 1.00 50.06 203 ALA B CA 1
ATOM 3379 C C . ALA B 1 203 ? 51.332 60.142 -10.289 1.00 51.66 203 ALA B C 1
ATOM 3380 O O . ALA B 1 203 ? 51.754 59.670 -9.200 1.00 53.16 203 ALA B O 1
#

Organism: Thermus thermophilus (strain ATCC 27634 / DSM 579 / HB8) (NCBI:txid300852)

InterPro domains:
  IPR001189 Manganese/iron superoxide dismutase [PIRSF000349] (4-204)
  IPR001189 Manganese/iron superoxide dismutase [PR01703] (8-19)
  IPR001189 Manganese/iron superoxide dismutase [PR01703] (29-42)
  IPR001189 Manganese/iron superoxide dismutase [PR01703] (75-88)
  IPR001189 Manganese/iron superoxide dismutase [PR01703] (128-136)
  IPR001189 Manganese/iron superoxide dismutase [PR01703] (165-177)
  IPR019831 Manganese/iron superoxide dismutase, N-terminal [PF00081] (5-91)
  IPR019832 Manganese/iron superoxide dismutase, C-terminal [PF02777] (100-199)
  IPR019833 Manganese/iron superoxide dismutase, binding site [PS00088] (167-174)
  IPR036314 Manganese/iron superoxide dismutase, C-terminal domain superfamily [G3DSA:3.55.40.20] (92-204)
  IPR036314 Manganese/iron superoxide dismutase, C-terminal domain superfamily [SSF54719] (92-203)
  IPR036324 Manganese/iron superoxide dismutase, N-terminal domain superfamily [G3DSA:1.10.287.990] (22-91)
  IPR036324 Manganese/iron superoxide dismutase, N-terminal domain superfamily [SSF46609] (3-93)

Foldseek 3Di:
DPLDDQDDLADQLPPQPPLADSVLSCCCRCPVLVVLSVLLNVLCVVPVVCHPDDLLVCLQPLVPDPPVCSVSSQQSSLSNVQVVLVSLQQDPDADLFADDPVQVQCCVQQVGRVSVLVLQLVQLVPQPAWWKWFWWAAPVGHTDTHIDHRSGDCSNVRIQTLDIGGNHCSRPCVPQNPCSVSSSVSVSVRGHNVSSVVSVVVD/DPLDDQDDLPDQLPVLPPLFHSVLSCCLRCPQLVVLSVLLNVLCVPPPVCRVDDLLVCLQPLVPDDVVCSVSSQQSSLSNVQVVLVSLQQDPDADLAADDPVQVLCCVQQNGRVRVLVLQLCQLVPQPAWWKWFFWAAPVGDTDTHIDHRSHDCSNVRIQTLDIGGNHCSRPCVPQNPPSVSSSVSVSRRGHNVSSVVSVVVD

Solvent-accessible surface area: 17696 Å² total; per-residue (Å²): 67,54,94,12,146,38,43,131,16,66,27,93,67,119,39,6,81,90,51,8,24,29,118,3,2,84,20,5,7,83,112,22,0,15,48,18,4,87,72,0,31,52,8,0,111,123,50,94,150,14,48,66,36,85,9,59,55,3,3,122,96,26,100,79,8,15,169,98,4,61,93,32,0,96,21,15,0,0,0,17,13,0,0,25,30,4,2,117,3,0,50,59,82,13,27,96,106,8,49,41,82,0,93,121,14,0,53,153,73,37,65,12,36,122,37,0,64,100,106,0,38,112,22,0,88,62,54,58,4,6,0,0,0,1,0,0,35,17,108,168,37,124,14,64,34,41,30,12,54,38,0,14,2,3,13,53,139,44,41,34,13,2,1,2,0,0,0,10,13,1,4,9,3,32,78,19,23,49,100,25,48,64,2,2,127,11,0,17,76,9,2,8,1,67,12,0,16,89,13,24,137,133,52,78,50,87,19,174,58,48,126,16,71,25,79,59,106,42,6,83,92,54,5,23,23,117,4,2,85,22,4,7,91,114,21,0,12,49,17,11,86,67,0,28,58,5,0,114,105,51,94,149,14,47,68,36,86,8,57,65,3,3,120,102,24,97,79,8,19,158,97,0,52,91,33,0,101,21,14,0,0,0,18,17,0,0,26,28,4,4,102,2,0,47,62,87,20,29,135,108,5,50,40,83,0,91,126,13,0,56,143,64,38,62,15,27,125,42,0,56,127,107,0,44,128,20,0,88,62,55,56,3,6,0,0,0,0,0,0,35,18,107,166,39,118,13,64,36,40,30,16,53,35,0,16,2,2,8,51,139,40,41,43,10,2,1,2,0,0,0,13,11,1,3,9,3,28,76,21,19,53,104,26,56,57,1,2,134,11,0,23,65,17,6,9,2,72,13,1,19,87,13,21,133,133,55

Sequence (406 aa):
PYPFKLPDLGYPYEALEPHIDAKTMEIHHHQKHHGAYYVTNLNAALEKYPYLHGVEVEVLLRHLAALPQDIQTAVRNNGGGHLNHHSLFWRLLTPGGAKEPVGELKKAIDEQFGGFQALKEKLTQAAMGRFGSGWAWLVKDPFGKLHVLSTPNQDNPVMEGFTPIVGIDDVWEHHAYYLKYQNRRADYLQAIWNVLNWDVAEEFFKKAPYPFKLPDLGYPYEALEPHIDAKTMEIHHHQKHHGAYYVTNLNAALEKYPYLHGVEVEVLLRHLAALPQDIQTAVRNNGGGHLNHHSLFWRLLTPGGAKEPVGELKKAIDEQFGGFQALKEKLTQAAMGRFGSGWAWLVKDPFGKLHVLSTPNQDNPVMEGFTPIVGIDDVWEHHAYYLKYQNRRADYLQAIWNVLNWDVAEEFFKKA

Radius of gyration: 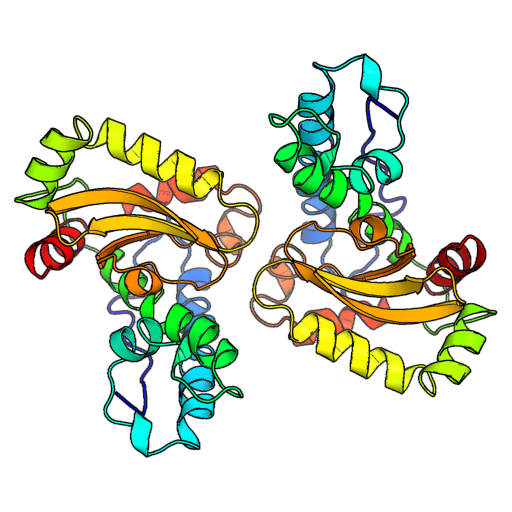22.66 Å; Cα contacts (8 Å, |Δi|>4): 703; chains: 2; bounding box: 60×56×52 Å

B-factor: mean 15.12, std 8.51, range [2.0, 53.67]